Protein AF-0000000075844978 (afdb_homodimer)

Radius of gyration: 33.76 Å; Cα contacts (8 Å, |Δi|>4): 916; chains: 2; bounding box: 112×85×62 Å

Solvent-accessible surface area (backbone atoms only — not comparable to full-atom values): 34669 Å² total; per-residue (Å²): 133,82,74,72,68,71,67,81,43,76,61,57,52,49,48,49,51,48,47,49,50,45,47,52,48,46,52,48,48,50,47,49,51,50,35,54,74,64,69,56,74,80,46,71,55,46,51,49,50,43,49,47,48,49,48,48,48,46,48,45,50,45,49,39,59,66,32,62,64,47,45,49,50,49,52,56,40,58,68,70,50,66,67,53,59,58,42,45,50,44,40,46,55,50,36,40,53,48,48,30,26,73,73,43,51,64,82,52,81,61,60,78,70,67,79,63,59,39,49,54,67,28,46,46,44,40,48,63,64,46,60,81,42,57,51,77,57,30,68,47,44,75,64,59,64,69,59,54,51,53,14,49,50,35,21,56,45,35,67,48,79,72,69,45,64,37,49,34,36,25,35,22,42,33,66,69,36,42,46,50,52,52,49,50,45,53,53,28,41,66,73,70,44,54,79,87,54,36,61,62,53,52,52,54,51,58,68,42,45,69,24,58,67,15,40,21,32,41,32,39,36,28,40,47,62,56,57,21,95,86,64,48,70,65,60,65,69,58,47,47,29,24,37,26,23,13,50,43,35,22,49,46,42,33,38,42,70,64,43,34,31,27,83,38,56,75,40,51,95,44,45,50,63,31,66,70,44,19,52,72,55,71,36,72,49,65,49,96,87,40,58,25,38,68,69,24,37,37,38,33,22,30,42,90,54,63,86,70,67,72,86,85,68,78,67,51,71,82,35,47,44,79,43,61,77,130,132,82,75,72,66,72,68,81,44,72,61,57,53,50,49,50,50,48,48,49,50,46,47,50,48,46,50,48,48,51,46,50,48,42,36,55,74,64,69,55,72,78,43,72,65,44,50,47,49,42,48,47,48,48,48,48,48,46,49,45,50,46,49,41,60,67,33,64,65,48,45,50,48,47,52,55,40,56,69,70,48,66,67,54,59,59,42,46,49,46,39,46,55,50,35,39,53,46,42,30,23,71,73,42,50,60,81,54,77,61,61,76,71,68,79,64,58,38,49,55,66,31,46,48,44,42,46,62,64,44,60,79,41,56,50,77,56,33,68,48,44,76,65,60,66,68,58,54,51,53,13,49,51,37,21,58,45,34,66,49,78,73,68,43,66,35,49,34,36,24,35,22,43,34,66,69,36,43,46,50,52,51,50,52,44,52,53,28,41,65,72,71,43,54,79,88,54,36,61,63,53,53,51,54,50,58,68,45,44,69,25,56,68,16,39,22,33,40,32,36,36,28,40,48,60,55,57,23,95,86,66,47,71,67,60,66,70,59,46,47,28,25,37,27,23,13,51,44,35,22,50,46,42,34,39,43,69,65,42,34,30,29,83,39,55,76,40,51,94,46,45,51,63,30,66,71,45,18,53,73,54,71,36,71,49,63,48,96,87,41,58,26,38,68,68,24,37,37,38,32,23,30,42,90,54,63,85,70,66,71,86,84,69,78,66,53,72,83,34,48,45,80,40,61,79,132

Foldseek 3Di:
DVPPPPDCALVVVLVVVLVVVVVVVVVVVVVVVVCVVVVPPCPVVNVVVVVVVVVVVVVVVVVCVPPPVNVVSCVVCPVPPDPVSVCVVVVCVVVVVVVCCVVVVPVPCPDPPPPDDDDPVVVVCLLQLQDADALQQFDQDADDPVLQVQLLVLLQPFDDDLPFSQKAKDKQAADVSLVVLLVLLLVLLVVFDDPVCSVVVVVVSVVCVVSSNSFGMKMWIKGHFDAHPVRDTDDPVRSVVRSVRSVSSSSSSSSVVQKHKHWDQPQFVHSCPPPVNCVVTVFQDDDPRRTMGTRGMMTIHHGPCSVVDRDDDDDCVVVDDDDDDD/DVPPPPPCALVVVLVVVVVVVVVVVVVVVVVVVVCVVVVPPCPVVVVVVVVVVVVVVVVVVVCCVPPPVNVVSCVVCPVPPPPPSVCVVVVCVVVVVVVCCVVVVPVPCPDPPPPDDDDPVVVVCLLQLQDADALQQFDQDADDPVLQVQLLVLLQPFDDDLPFSQKAKDKQAADVSLVVLLVLLLVLLVVFPDPVCSVVVVVVSVVCVVSSNSFGMKMWIKGHFDAHPVRDTDDPVRSVVRSVRSVSSSSSSSSVVQKHKHWDQPQFVHSCPDPVNCVVTVFQDDDPRRGMGTRGMMTIHHGPCSVVDRDDDDDCVVVDDDDDDD

pLDDT: mean 75.65, std 28.15, range [22.95, 98.94]

Structure (mmCIF, N/CA/C/O backbone):
data_AF-0000000075844978-model_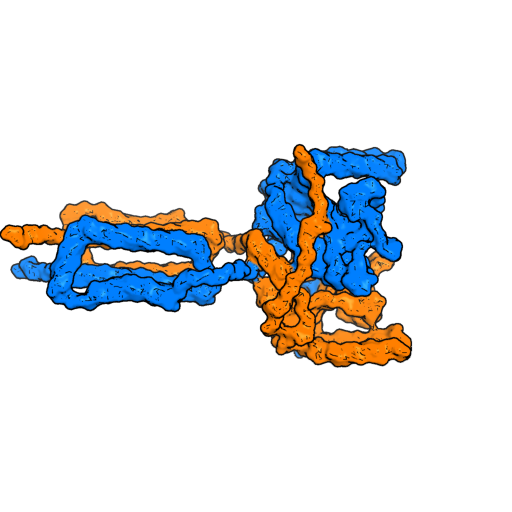v1
#
loop_
_entity.id
_entity.type
_entity.pdbx_description
1 polymer 'Nitroreductase domain-containing protein'
#
loop_
_atom_site.group_PDB
_atom_site.id
_atom_site.type_symbol
_atom_site.label_atom_id
_atom_site.label_alt_id
_atom_site.label_comp_id
_atom_site.label_asym_id
_atom_site.label_entity_id
_atom_site.label_seq_id
_atom_site.pdbx_PDB_ins_code
_atom_site.Cartn_x
_atom_site.Cartn_y
_atom_site.Cartn_z
_atom_site.occupancy
_atom_site.B_iso_or_equiv
_atom_site.auth_seq_id
_atom_site.auth_comp_id
_atom_site.auth_asym_id
_atom_site.auth_atom_id
_atom_site.pdbx_PDB_model_num
ATOM 1 N N . MET A 1 1 ? -76.562 40.156 16.469 1 22.95 1 MET A N 1
ATOM 2 C CA . MET A 1 1 ? -76.312 38.844 15.914 1 22.95 1 MET A CA 1
ATOM 3 C C . MET A 1 1 ? -74.812 38.562 15.883 1 22.95 1 MET A C 1
ATOM 5 O O . MET A 1 1 ? -74.375 37.5 15.461 1 22.95 1 MET A O 1
ATOM 9 N N . LEU A 1 2 ? -74 39.656 15.953 1 27.08 2 LEU A N 1
ATOM 10 C CA . LEU A 1 2 ? -72.562 39.781 15.969 1 27.08 2 LEU A CA 1
ATOM 11 C C . LEU A 1 2 ? -71.938 39.156 17.219 1 27.08 2 LEU A C 1
ATOM 13 O O . LEU A 1 2 ? -70.75 39.188 17.438 1 27.08 2 LEU A O 1
ATOM 17 N N . ARG A 1 3 ? -72.812 38.875 18.188 1 29.81 3 ARG A N 1
ATOM 18 C CA . ARG A 1 3 ? -72.438 38.531 19.562 1 29.81 3 ARG A CA 1
ATOM 19 C C . ARG A 1 3 ? -71.812 37.156 19.625 1 29.81 3 ARG A C 1
ATOM 21 O O . ARG A 1 3 ? -71.188 36.812 20.641 1 29.81 3 ARG A O 1
ATOM 28 N N . HIS A 1 4 ? -72.438 36.281 18.938 1 27.84 4 HIS A N 1
ATOM 29 C CA . HIS A 1 4 ? -72.062 34.875 19.203 1 27.84 4 HIS A CA 1
ATOM 30 C C . HIS A 1 4 ? -70.75 34.5 18.625 1 27.84 4 HIS A C 1
ATOM 32 O O . HIS A 1 4 ? -70.625 33.75 17.656 1 27.84 4 HIS A O 1
ATOM 38 N N . LEU A 1 5 ? -69.875 35.5 18.375 1 31.11 5 LEU A N 1
ATOM 39 C CA . LEU A 1 5 ? -68.5 35.125 17.938 1 31.11 5 LEU A CA 1
ATOM 40 C C . LEU A 1 5 ? -67.938 34.094 18.875 1 31.11 5 LEU A C 1
ATOM 42 O O . LEU A 1 5 ? -67.625 34.375 20.047 1 31.11 5 LEU A O 1
ATOM 46 N N . ALA A 1 6 ? -68.5 32.906 18.828 1 29.52 6 ALA A N 1
ATOM 47 C CA . ALA A 1 6 ? -68.125 31.734 19.656 1 29.52 6 ALA A CA 1
ATOM 48 C C . ALA A 1 6 ? -66.625 31.672 19.906 1 29.52 6 ALA A C 1
ATOM 50 O O . ALA A 1 6 ? -65.812 31.891 18.984 1 29.52 6 ALA A O 1
ATOM 51 N N . ALA A 1 7 ? -66.25 31.969 21.047 1 30.73 7 ALA A N 1
ATOM 52 C CA . ALA A 1 7 ? -65.062 31.906 21.906 1 30.73 7 ALA A CA 1
ATOM 53 C C . ALA A 1 7 ? -64.188 30.703 21.531 1 30.73 7 ALA A C 1
ATOM 55 O O . ALA A 1 7 ? -64.688 29.562 21.531 1 30.73 7 ALA A O 1
ATOM 56 N N . PHE A 1 8 ? -63.594 30.812 20.359 1 35.59 8 PHE A N 1
ATOM 57 C CA . PHE A 1 8 ? -62.5 29.844 20.188 1 35.59 8 PHE A CA 1
ATOM 58 C C . PHE A 1 8 ? -61.906 29.469 21.547 1 35.59 8 PHE A C 1
ATOM 60 O O . PHE A 1 8 ? -61.25 30.281 22.203 1 35.59 8 PHE A O 1
ATOM 67 N N . THR A 1 9 ? -62.688 28.672 22.281 1 38.94 9 THR A N 1
ATOM 68 C CA . THR A 1 9 ? -62.469 28.219 23.656 1 38.94 9 THR A CA 1
ATOM 69 C C . THR A 1 9 ? -61.094 27.641 23.859 1 38.94 9 THR A C 1
ATOM 71 O O . THR A 1 9 ? -60.375 27.359 22.875 1 38.94 9 THR A O 1
ATOM 74 N N . VAL A 1 10 ? -60.438 27.766 24.984 1 41.06 10 VAL A N 1
ATOM 75 C CA . VAL A 1 10 ? -59.25 27.156 25.531 1 41.06 10 VAL A CA 1
ATOM 76 C C . VAL A 1 10 ? -59.062 25.75 24.969 1 41.06 10 VAL A C 1
ATOM 78 O O . VAL A 1 10 ? -57.938 25.344 24.656 1 41.06 10 VAL A O 1
ATOM 81 N N . GLU A 1 11 ? -60.156 25.25 24.484 1 42.41 11 GLU A N 1
ATOM 82 C CA . GLU A 1 11 ? -60.156 23.875 24 1 42.41 11 GLU A CA 1
ATOM 83 C C . GLU A 1 11 ? -59.562 23.797 22.578 1 42.41 11 GLU A C 1
ATOM 85 O O . GLU A 1 11 ? -58.75 22.922 22.281 1 42.41 11 GLU A O 1
ATOM 90 N N . SER A 1 12 ? -59.875 24.766 21.875 1 43.41 12 SER A N 1
ATOM 91 C CA . SER A 1 12 ? -59.438 24.719 20.484 1 43.41 12 SER A CA 1
ATOM 92 C C . SER A 1 12 ? -57.938 25.047 20.375 1 43.41 12 SER A C 1
ATOM 94 O O . SER A 1 12 ? -57.25 24.484 19.531 1 43.41 12 SER A O 1
ATOM 96 N N . GLN A 1 13 ? -57.5 25.781 21.344 1 41.22 13 GLN A N 1
ATOM 97 C CA . GLN A 1 13 ? -56.062 26.156 21.391 1 41.22 13 GLN A CA 1
ATOM 98 C C . GLN A 1 13 ? -55.219 24.969 21.859 1 41.22 13 GLN A C 1
ATOM 100 O O . GLN A 1 13 ? -54.125 24.75 21.312 1 41.22 13 GLN A O 1
ATOM 105 N N . LEU A 1 14 ? -55.781 24.328 22.734 1 41.97 14 LEU A N 1
ATOM 106 C CA . LEU A 1 14 ? -55.094 23.156 23.234 1 41.97 14 LEU A CA 1
ATOM 107 C C . LEU A 1 14 ? -55.031 22.062 22.188 1 41.97 14 LEU A C 1
ATOM 109 O O . LEU A 1 14 ? -54 21.375 22.047 1 41.97 14 LEU A O 1
ATOM 113 N N . ILE A 1 15 ? -56 22.094 21.422 1 45.44 15 ILE A N 1
ATOM 114 C CA . ILE A 1 15 ? -56.031 21.094 20.359 1 45.44 15 ILE A CA 1
ATOM 115 C C . ILE A 1 15 ? -55 21.438 19.281 1 45.44 15 ILE A C 1
ATOM 117 O O . ILE A 1 15 ? -54.281 20.578 18.812 1 45.44 15 ILE A O 1
ATOM 121 N N . ALA A 1 16 ? -54.875 22.656 19.125 1 45.06 16 ALA A N 1
ATOM 122 C CA . ALA A 1 16 ? -53.938 23.109 18.078 1 45.06 16 ALA A CA 1
ATOM 123 C C . ALA A 1 16 ? -52.5 22.938 18.547 1 45.06 16 ALA A C 1
ATOM 125 O O . ALA A 1 16 ? -51.656 22.484 17.766 1 45.06 16 ALA A O 1
ATOM 126 N N . ALA A 1 17 ? -52.312 23.25 19.781 1 44.94 17 ALA A N 1
ATOM 127 C CA . ALA A 1 17 ? -50.969 23.062 20.359 1 44.94 17 ALA A CA 1
ATOM 128 C C . ALA A 1 17 ? -50.594 21.578 20.406 1 44.94 17 ALA A C 1
ATOM 130 O O . ALA A 1 17 ? -49.469 21.219 20.109 1 44.94 17 ALA A O 1
ATOM 131 N N . SER A 1 18 ? -51.625 20.875 20.688 1 43.41 18 SER A N 1
ATOM 132 C CA . SER A 1 18 ? -51.406 19.422 20.766 1 43.41 18 SER A CA 1
ATOM 133 C C . SER A 1 18 ? -51.125 18.844 19.375 1 43.41 18 SER A C 1
ATOM 135 O O . SER A 1 18 ? -50.281 17.969 19.234 1 43.41 18 SER A O 1
ATOM 137 N N . LEU A 1 19 ? -51.75 19.375 18.484 1 45.16 19 LEU A N 1
ATOM 138 C CA . LEU A 1 19 ? -51.562 18.891 17.125 1 45.16 19 LEU A CA 1
ATOM 139 C C . LEU A 1 19 ? -50.188 19.312 16.578 1 45.16 19 LEU A C 1
ATOM 141 O O . LEU A 1 19 ? -49.5 18.516 15.922 1 45.16 19 LEU A O 1
ATOM 145 N N . SER A 1 20 ? -49.844 20.469 17.062 1 43.88 20 SER A N 1
ATOM 146 C CA . SER A 1 20 ? -48.5 20.953 16.656 1 43.88 20 SER A CA 1
ATOM 147 C C . SER A 1 20 ? -47.406 20.141 17.297 1 43.88 20 SER A C 1
ATOM 149 O O . SER A 1 20 ? -46.406 19.797 16.641 1 43.88 20 SER A O 1
ATOM 151 N N . ALA A 1 21 ? -47.656 19.875 18.5 1 45.38 21 ALA A N 1
ATOM 152 C CA . ALA A 1 21 ? -46.688 19.031 19.219 1 45.38 21 ALA A CA 1
ATOM 153 C C . ALA A 1 21 ? -46.625 17.625 18.609 1 45.38 21 ALA A C 1
ATOM 155 O O . ALA A 1 21 ? -45.562 17.062 18.453 1 45.38 21 ALA A O 1
ATOM 156 N N . ALA A 1 22 ? -47.781 17.266 18.203 1 45.19 22 ALA A N 1
ATOM 157 C CA . ALA A 1 22 ? -47.875 15.938 17.609 1 45.19 22 ALA A CA 1
ATOM 158 C C . ALA A 1 22 ? -47.156 15.906 16.25 1 45.19 22 ALA A C 1
ATOM 160 O O . ALA A 1 22 ? -46.438 14.953 15.945 1 45.19 22 ALA A O 1
ATOM 161 N N . ILE A 1 23 ? -47.281 16.906 15.602 1 44.94 23 ILE A N 1
ATOM 162 C CA . ILE A 1 23 ? -46.656 17 14.289 1 44.94 23 ILE A CA 1
ATOM 163 C C . ILE A 1 23 ? -45.125 17.078 14.445 1 44.94 23 ILE A C 1
ATOM 165 O O . ILE A 1 23 ? -44.406 16.422 13.719 1 44.94 23 ILE A O 1
ATOM 169 N N . LEU A 1 24 ? -44.75 17.797 15.445 1 45.34 24 LEU A N 1
ATOM 170 C CA . LEU A 1 24 ? -43.312 17.906 15.742 1 45.34 24 LEU A CA 1
ATOM 171 C C . LEU A 1 24 ? -42.75 16.547 16.156 1 45.34 24 LEU A C 1
ATOM 173 O O . LEU A 1 24 ? -41.656 16.172 15.734 1 45.34 24 LEU A O 1
ATOM 177 N N . CYS A 1 25 ? -43.625 15.953 16.891 1 43.75 25 CYS A N 1
ATOM 178 C CA . CYS A 1 25 ? -43.219 14.633 17.344 1 43.75 25 CYS A CA 1
ATOM 179 C C . CYS A 1 25 ? -43.156 13.641 16.188 1 43.75 25 CYS A C 1
ATOM 181 O O . CYS A 1 25 ? -42.219 12.836 16.094 1 43.75 25 CYS A O 1
ATOM 183 N N . LEU A 1 26 ? -44.125 13.766 15.344 1 46.31 26 LEU A N 1
ATOM 184 C CA . LEU A 1 26 ? -44.156 12.852 14.211 1 46.31 26 LEU A CA 1
ATOM 185 C C . LEU A 1 26 ? -43.031 13.148 13.227 1 46.31 26 LEU A C 1
ATOM 187 O O . LEU A 1 26 ? -42.438 12.227 12.672 1 46.31 26 LEU A O 1
ATOM 191 N N . GLY A 1 27 ? -42.812 14.383 12.977 1 45.06 27 GLY A N 1
ATOM 192 C CA . GLY A 1 27 ? -41.688 14.758 12.148 1 45.06 27 GLY A CA 1
ATOM 193 C C . GLY A 1 27 ? -40.344 14.281 12.703 1 45.06 27 GLY A C 1
ATOM 194 O O . GLY A 1 27 ? -39.5 13.766 11.961 1 45.06 27 GLY A O 1
ATOM 195 N N . TRP A 1 28 ? -40.25 14.477 13.938 1 46.88 28 TRP A N 1
ATOM 196 C CA . TRP A 1 28 ? -39.062 13.992 14.633 1 46.88 28 TRP A CA 1
ATOM 197 C C . TRP A 1 28 ? -38.938 12.469 14.539 1 46.88 28 TRP A C 1
ATOM 199 O O . TRP A 1 28 ? -37.875 11.93 14.281 1 46.88 28 TRP A O 1
ATOM 209 N N . TRP A 1 29 ? -40.094 11.844 14.742 1 46.78 29 TRP A N 1
ATOM 210 C CA . TRP A 1 29 ? -40.188 10.391 14.602 1 46.78 29 TRP A CA 1
ATOM 211 C C . TRP A 1 29 ? -39.781 9.961 13.195 1 46.78 29 TRP A C 1
ATOM 213 O O . TRP A 1 29 ? -39 9.016 13.031 1 46.78 29 TRP A O 1
ATOM 223 N N . ALA A 1 30 ? -40.281 10.625 12.305 1 42.94 30 ALA A N 1
ATOM 224 C CA . ALA A 1 30 ? -39.969 10.289 10.922 1 42.94 30 ALA A CA 1
ATOM 225 C C . ALA A 1 30 ? -38.469 10.539 10.625 1 42.94 30 ALA A C 1
ATOM 227 O O . ALA A 1 30 ? -37.844 9.742 9.93 1 42.94 30 ALA A O 1
ATOM 228 N N . TYR A 1 31 ? -38 11.594 11.195 1 41.66 31 TYR A N 1
ATOM 229 C CA . TYR A 1 31 ? -36.594 11.93 11.055 1 41.66 31 TYR A CA 1
ATOM 230 C C . TYR A 1 31 ? -35.719 10.852 11.688 1 41.66 31 TYR A C 1
ATOM 232 O O . TYR A 1 31 ? -34.75 10.398 11.078 1 41.66 31 TYR A O 1
ATOM 240 N N . CYS A 1 32 ? -36.062 10.562 12.828 1 42.59 32 CYS A N 1
ATOM 241 C CA . CYS A 1 32 ? -35.312 9.523 13.523 1 42.59 32 CYS A CA 1
ATOM 242 C C . CYS A 1 32 ? -35.375 8.203 12.781 1 42.59 32 CYS A C 1
ATOM 244 O O . CYS A 1 32 ? -34.375 7.492 12.672 1 42.59 32 CYS A O 1
ATOM 246 N N . ARG A 1 33 ? -36.531 7.902 12.375 1 41.97 33 ARG A N 1
ATOM 247 C CA . ARG A 1 33 ? -36.719 6.668 11.617 1 41.97 33 ARG A CA 1
ATOM 248 C C . ARG A 1 33 ? -35.875 6.699 10.344 1 41.97 33 ARG A C 1
ATOM 250 O O . ARG A 1 33 ? -35.219 5.715 10 1 41.97 33 ARG A O 1
ATOM 257 N N . CYS A 1 34 ? -35.906 7.738 9.703 1 36.5 34 CYS A N 1
ATOM 258 C CA . CYS A 1 34 ? -35.125 7.863 8.477 1 36.5 34 CYS A CA 1
ATOM 259 C C . CYS A 1 34 ? -33.625 7.805 8.781 1 36.5 34 CYS A C 1
ATOM 261 O O . CYS A 1 34 ? -32.875 7.191 8.031 1 36.5 34 CYS A O 1
ATOM 263 N N . SER A 1 35 ? -33.281 8.484 9.844 1 37.31 35 SER A N 1
ATOM 264 C CA . SER A 1 35 ? -31.859 8.469 10.242 1 37.31 35 SER A CA 1
ATOM 265 C C . SER A 1 35 ? -31.422 7.062 10.625 1 37.31 35 SER A C 1
ATOM 267 O O . SER A 1 35 ? -30.297 6.656 10.32 1 37.31 35 SER A O 1
ATOM 269 N N . ARG A 1 36 ? -32.25 6.352 11.305 1 41.66 36 ARG A N 1
ATOM 270 C CA . ARG A 1 36 ? -31.953 4.961 11.648 1 41.66 36 ARG A CA 1
ATOM 271 C C . ARG A 1 36 ? -31.828 4.098 10.406 1 41.66 36 ARG A C 1
ATOM 273 O O . ARG A 1 36 ? -30.969 3.221 10.336 1 41.66 36 ARG A O 1
ATOM 280 N N . GLU A 1 37 ? -32.781 4.215 9.664 1 41.25 37 GLU A N 1
ATOM 281 C CA . GLU A 1 37 ? -32.781 3.387 8.469 1 41.25 37 GLU A CA 1
ATOM 282 C C . GLU A 1 37 ? -31.547 3.682 7.605 1 41.25 37 GLU A C 1
ATOM 284 O O . GLU A 1 37 ? -31.031 2.793 6.922 1 41.25 37 GLU A O 1
ATOM 289 N N . ASN A 1 38 ? -31.188 4.953 7.691 1 39 38 ASN A N 1
ATOM 290 C CA . ASN A 1 38 ? -30.031 5.277 6.863 1 39 38 ASN A CA 1
ATOM 291 C C . ASN A 1 38 ? -28.734 5.105 7.633 1 39 38 ASN A C 1
ATOM 293 O O . ASN A 1 38 ? -27.688 5.57 7.188 1 39 38 ASN A O 1
ATOM 297 N N . GLY A 1 39 ? -28.609 4.375 8.742 1 40 39 GLY A N 1
ATOM 298 C CA . GLY A 1 39 ? -27.438 3.977 9.516 1 40 39 GLY A CA 1
ATOM 299 C C . GLY A 1 39 ? -26.703 5.152 10.125 1 40 39 GLY A C 1
ATOM 300 O O . GLY A 1 39 ? -25.531 5.027 10.516 1 40 39 GLY A O 1
ATOM 301 N N . LYS A 1 40 ? -27.062 6.414 9.922 1 39.97 40 LYS A N 1
ATOM 302 C CA . LYS A 1 40 ? -26.297 7.566 10.391 1 39.97 40 LYS A CA 1
ATOM 303 C C . LYS A 1 40 ? -26.469 7.754 11.898 1 39.97 40 LYS A C 1
ATOM 305 O O . LYS A 1 40 ? -27.594 7.848 12.398 1 39.97 40 LYS A O 1
ATOM 310 N N . HIS A 1 41 ? -25.469 7.297 12.805 1 37.19 41 HIS A N 1
ATOM 311 C CA . HIS A 1 41 ? -25.359 7.422 14.25 1 37.19 41 HIS A CA 1
ATOM 312 C C . HIS A 1 41 ? -25.578 8.867 14.703 1 37.19 41 HIS A C 1
ATOM 314 O O . HIS A 1 41 ? -25.281 9.805 13.961 1 37.19 41 HIS A O 1
ATOM 320 N N . ALA A 1 42 ? -26.438 9.148 15.547 1 40.56 42 ALA A N 1
ATOM 321 C CA . ALA A 1 42 ? -26.781 10.383 16.25 1 40.56 42 ALA A CA 1
ATOM 322 C C . ALA A 1 42 ? -25.531 11.148 16.672 1 40.56 42 ALA A C 1
ATOM 324 O O . ALA A 1 42 ? -24.812 10.711 17.562 1 40.56 42 ALA A O 1
ATOM 325 N N . SER A 1 43 ? -24.609 11.594 15.758 1 39.09 43 SER A N 1
ATOM 326 C CA . SER A 1 43 ? -23.469 12.438 16.062 1 39.09 43 SER A CA 1
ATOM 327 C C . SER A 1 43 ? -23.828 13.539 17.062 1 39.09 43 SER A C 1
ATOM 329 O O . SER A 1 43 ? -25.016 13.734 17.359 1 39.09 43 SER A O 1
ATOM 331 N N . ALA A 1 44 ? -22.688 14.164 17.672 1 41.75 44 ALA A N 1
ATOM 332 C CA . ALA A 1 44 ? -22.719 15.312 18.578 1 41.75 44 ALA A CA 1
ATOM 333 C C . ALA A 1 44 ? -23.766 16.328 18.141 1 41.75 44 ALA A C 1
ATOM 335 O O . ALA A 1 44 ? -24.406 16.969 18.969 1 41.75 44 ALA A O 1
ATOM 336 N N . SER A 1 45 ? -23.938 16.344 16.922 1 39.25 45 SER A N 1
ATOM 337 C CA . SER A 1 45 ? -24.922 17.281 16.375 1 39.25 45 SER A CA 1
ATOM 338 C C . SER A 1 45 ? -26.344 16.875 16.75 1 39.25 45 SER A C 1
ATOM 340 O O . SER A 1 45 ? -27.188 17.734 17.016 1 39.25 45 SER A O 1
ATOM 342 N N . VAL A 1 46 ? -26.453 15.586 16.844 1 41.09 46 VAL A N 1
ATOM 343 C CA . VAL A 1 46 ? -27.766 15.094 17.281 1 41.09 46 VAL A CA 1
ATOM 344 C C . VAL A 1 46 ? -27.953 15.383 18.766 1 41.09 46 VAL A C 1
ATOM 346 O O . VAL A 1 46 ? -29.031 15.797 19.203 1 41.09 46 VAL A O 1
ATOM 349 N N . GLN A 1 47 ? -26.781 15.25 19.484 1 39.66 47 GLN A N 1
ATOM 350 C CA . GLN A 1 47 ? -26.828 15.578 20.891 1 39.66 47 GLN A CA 1
ATOM 351 C C . GLN A 1 47 ? -27.125 17.062 21.109 1 39.66 47 GLN A C 1
ATOM 353 O O . GLN A 1 47 ? -27.938 17.422 21.969 1 39.66 47 GLN A O 1
ATOM 358 N N . ARG A 1 48 ? -26.562 17.859 20.344 1 41.78 48 ARG A N 1
ATOM 359 C CA . ARG A 1 48 ? -26.75 19.297 20.484 1 41.78 48 ARG A CA 1
ATOM 360 C C . ARG A 1 48 ? -28.156 19.703 20.062 1 41.78 48 ARG A C 1
ATOM 362 O O . ARG A 1 48 ? -28.781 20.578 20.688 1 41.78 48 ARG A O 1
ATOM 369 N N . SER A 1 49 ? -28.516 19 19.062 1 39.97 49 SER A N 1
ATOM 370 C CA . SER A 1 49 ? -29.891 19.266 18.625 1 39.97 49 SER A CA 1
ATOM 371 C C . SER A 1 49 ? -30.891 18.781 19.656 1 39.97 49 SER A C 1
ATOM 373 O O . SER A 1 49 ? -31.938 19.422 19.859 1 39.97 49 SER A O 1
ATOM 375 N N . HIS A 1 50 ? -30.359 17.797 20.359 1 41.41 50 HIS A N 1
ATOM 376 C CA . HIS A 1 50 ? -31.109 17.281 21.5 1 41.41 50 HIS A CA 1
ATOM 377 C C . HIS A 1 50 ? -31.156 18.312 22.625 1 41.41 50 HIS A C 1
ATOM 379 O O . HIS A 1 50 ? -32.219 18.547 23.203 1 41.41 50 HIS A O 1
ATOM 385 N N . GLU A 1 51 ? -30.031 18.719 22.828 1 43.53 51 GLU A N 1
ATOM 386 C CA . GLU A 1 51 ? -29.922 19.703 23.906 1 43.53 51 GLU A CA 1
ATOM 387 C C . GLU A 1 51 ? -30.719 20.969 23.594 1 43.53 51 GLU A C 1
ATOM 389 O O . GLU A 1 51 ? -31.406 21.5 24.453 1 43.53 51 GLU A O 1
ATOM 394 N N . ALA A 1 52 ? -30.688 21.203 22.359 1 41.97 52 ALA A N 1
ATOM 395 C CA . ALA A 1 52 ? -31.406 22.406 21.938 1 41.97 52 ALA A CA 1
ATOM 396 C C . ALA A 1 52 ? -32.906 22.188 21.984 1 41.97 52 ALA A C 1
ATOM 398 O O . ALA A 1 52 ? -33.656 23.078 22.375 1 41.97 52 ALA A O 1
ATOM 399 N N . ALA A 1 53 ? -33.219 20.953 21.672 1 42.47 53 ALA A N 1
ATOM 400 C CA . ALA A 1 53 ? -34.656 20.609 21.703 1 42.47 53 ALA A CA 1
ATOM 401 C C . ALA A 1 53 ? -35.156 20.562 23.141 1 42.47 53 ALA A C 1
ATOM 403 O O . ALA A 1 53 ? -36.25 21.062 23.438 1 42.47 53 ALA A O 1
ATOM 404 N N . VAL A 1 54 ? -34.25 20.016 24 1 43.25 54 VAL A N 1
ATOM 405 C CA . VAL A 1 54 ? -34.594 19.938 25.422 1 43.25 54 VAL A CA 1
ATOM 406 C C . VAL A 1 54 ? -34.688 21.344 26.016 1 43.25 54 VAL A C 1
ATOM 408 O O . VAL A 1 54 ? -35.625 21.656 26.766 1 43.25 54 VAL A O 1
ATOM 411 N N . VAL A 1 55 ? -33.75 22.156 25.625 1 43.06 55 VAL A N 1
ATOM 412 C CA . VAL A 1 55 ? -33.719 23.531 26.141 1 43.06 55 VAL A CA 1
ATOM 413 C C . VAL A 1 55 ? -34.938 24.297 25.609 1 43.06 55 VAL A C 1
ATOM 415 O O . VAL A 1 55 ? -35.562 25.016 26.375 1 43.06 55 VAL A O 1
ATOM 418 N N . SER A 1 56 ? -35.219 23.969 24.375 1 41.16 56 SER A N 1
ATOM 419 C CA . SER A 1 56 ? -36.344 24.656 23.766 1 41.16 56 SER A CA 1
ATOM 420 C C . SER A 1 56 ? -37.656 24.203 24.391 1 41.16 56 SER A C 1
ATOM 422 O O . SER A 1 56 ? -38.562 25.031 24.656 1 41.16 56 SER A O 1
ATOM 424 N N . LEU A 1 57 ? -37.656 22.953 24.594 1 44.78 57 LEU A N 1
ATOM 425 C CA . LEU A 1 57 ? -38.844 22.406 25.25 1 44.78 57 LEU A CA 1
ATOM 426 C C . LEU A 1 57 ? -38.969 22.906 26.688 1 44.78 57 LEU A C 1
ATOM 428 O O . LEU A 1 57 ? -40.031 23.266 27.141 1 44.78 57 LEU A O 1
ATOM 432 N N . THR A 1 58 ? -37.812 22.953 27.375 1 42 58 THR A N 1
ATOM 433 C CA . THR A 1 58 ? -37.781 23.469 28.734 1 42 58 THR A CA 1
ATOM 434 C C . THR A 1 58 ? -38.156 24.938 28.781 1 42 58 THR A C 1
ATOM 436 O O . THR A 1 58 ? -38.938 25.359 29.641 1 42 58 THR A O 1
ATOM 439 N N . LEU A 1 59 ? -37.656 25.672 27.859 1 42.28 59 LEU A N 1
ATOM 440 C CA . LEU A 1 59 ? -37.938 27.094 27.797 1 42.28 59 LEU A CA 1
ATOM 441 C C . LEU A 1 59 ? -39.406 27.328 27.469 1 42.28 59 LEU A C 1
ATOM 443 O O . LEU A 1 59 ? -40.062 28.234 28.031 1 42.28 59 LEU A O 1
ATOM 447 N N . PHE A 1 60 ? -39.844 26.438 26.641 1 46.44 60 PHE A N 1
ATOM 448 C CA . PHE A 1 60 ? -41.281 26.469 26.328 1 46.44 60 PHE A CA 1
ATOM 449 C C . PHE A 1 60 ? -42.094 26.172 27.562 1 46.44 60 PHE A C 1
ATOM 451 O O . PHE A 1 60 ? -43.062 26.875 27.875 1 46.44 60 PHE A O 1
ATOM 458 N N . LEU A 1 61 ? -41.656 25.094 28.141 1 43.62 61 LEU A N 1
ATOM 459 C CA . LEU A 1 61 ? -42.375 24.688 29.359 1 43.62 61 LEU A CA 1
ATOM 460 C C . LEU A 1 61 ? -42.25 25.766 30.438 1 43.62 61 LEU A C 1
ATOM 462 O O . LEU A 1 61 ? -43.25 26.047 31.125 1 43.62 61 LEU A O 1
ATOM 466 N N . VAL A 1 62 ? -41.062 26.359 30.547 1 43.84 62 VAL A N 1
ATOM 467 C CA . VAL A 1 62 ? -40.844 27.438 31.516 1 43.84 62 VAL A CA 1
ATOM 468 C C . VAL A 1 62 ? -41.656 28.656 31.109 1 43.84 62 VAL A C 1
ATOM 470 O O . VAL A 1 62 ? -42.281 29.297 31.953 1 43.84 62 VAL A O 1
ATOM 473 N N . SER A 1 63 ? -41.656 28.953 29.812 1 40.97 63 SER A N 1
ATOM 474 C CA . SER A 1 63 ? -42.438 30.078 29.328 1 40.97 63 SER A CA 1
ATOM 475 C C . SER A 1 63 ? -43.938 29.844 29.547 1 40.97 63 SER A C 1
ATOM 477 O O . SER A 1 63 ? -44.688 30.766 29.891 1 40.97 63 SER A O 1
ATOM 479 N N . CYS A 1 64 ? -44.188 28.594 29.266 1 41.88 64 CYS A N 1
ATOM 480 C CA . CYS A 1 64 ? -45.562 28.203 29.547 1 41.88 64 CYS A CA 1
ATOM 481 C C . CYS A 1 64 ? -45.875 28.328 31.047 1 41.88 64 CYS A C 1
ATOM 483 O O . CYS A 1 64 ? -46.969 28.719 31.438 1 41.88 64 CYS A O 1
ATOM 485 N N . ALA A 1 65 ? -44.875 27.875 31.828 1 40.34 65 ALA A N 1
ATOM 486 C CA . ALA A 1 65 ? -45.031 27.906 33.281 1 40.34 65 ALA A CA 1
ATOM 487 C C . ALA A 1 65 ? -45.094 29.344 33.781 1 40.34 65 ALA A C 1
ATOM 489 O O . ALA A 1 65 ? -45.781 29.641 34.781 1 40.34 65 ALA A O 1
ATOM 490 N N . TYR A 1 66 ? -44.188 30.172 33.281 1 38.91 66 TYR A N 1
ATOM 491 C CA . TYR A 1 66 ? -44.125 31.516 33.844 1 38.91 66 TYR A CA 1
ATOM 492 C C . TYR A 1 66 ? -45.25 32.406 33.281 1 38.91 66 TYR A C 1
ATOM 494 O O . TYR A 1 66 ? -45.531 33.469 33.812 1 38.91 66 TYR A O 1
ATOM 502 N N . SER A 1 67 ? -45.75 32.031 32.125 1 33.5 67 SER A N 1
ATOM 503 C CA . SER A 1 67 ? -46.844 32.875 31.703 1 33.5 67 SER A CA 1
ATOM 504 C C . SER A 1 67 ? -48.125 32.562 32.469 1 33.5 67 SER A C 1
ATOM 506 O O . SER A 1 67 ? -48.531 31.391 32.562 1 33.5 67 SER A O 1
ATOM 508 N N . THR A 1 68 ? -48.469 33.344 33.438 1 43.31 68 THR A N 1
ATOM 509 C CA . THR A 1 68 ? -49.656 33.281 34.25 1 43.31 68 THR A CA 1
ATOM 510 C C . THR A 1 68 ? -50.875 32.844 33.438 1 43.31 68 THR A C 1
ATOM 512 O O . THR A 1 68 ? -51.75 32.125 33.906 1 43.31 68 THR A O 1
ATOM 515 N N . THR A 1 69 ? -50.875 33.25 32.156 1 39.06 69 THR A N 1
ATOM 516 C CA . THR A 1 69 ? -51.969 32.938 31.25 1 39.06 69 THR A CA 1
ATOM 517 C C . THR A 1 69 ? -52 31.469 30.891 1 39.06 69 THR A C 1
ATOM 519 O O . THR A 1 69 ? -53.062 30.844 30.875 1 39.06 69 THR A O 1
ATOM 522 N N . VAL A 1 70 ? -50.875 30.875 30.703 1 40.84 70 VAL A N 1
ATOM 523 C CA . VAL A 1 70 ? -50.812 29.453 30.375 1 40.84 70 VAL A CA 1
ATOM 524 C C . VAL A 1 70 ? -51.156 28.625 31.625 1 40.84 70 VAL A C 1
ATOM 526 O O . VAL A 1 70 ? -51.875 27.641 31.547 1 40.84 70 VAL A O 1
ATOM 529 N N . ARG A 1 71 ? -50.719 29.078 32.781 1 43.12 71 ARG A N 1
ATOM 530 C CA . ARG A 1 71 ? -51 28.391 34.031 1 43.12 71 ARG A CA 1
ATOM 531 C C . ARG A 1 71 ? -52.5 28.422 34.312 1 43.12 71 ARG A C 1
ATOM 533 O O . ARG A 1 71 ? -53.094 27.422 34.719 1 43.12 71 ARG A O 1
ATOM 540 N N . ASN A 1 72 ? -53.031 29.578 34.219 1 44.91 72 ASN A N 1
ATOM 541 C CA . ASN A 1 72 ? -54.469 29.703 34.5 1 44.91 72 ASN A CA 1
ATOM 542 C C . ASN A 1 72 ? -55.312 28.969 33.469 1 44.91 72 ASN A C 1
ATOM 544 O O . ASN A 1 72 ? -56.344 28.375 33.812 1 44.91 72 ASN A O 1
ATOM 548 N N . ALA A 1 73 ? -54.844 28.984 32.156 1 39.31 73 ALA A N 1
ATOM 549 C CA . ALA A 1 73 ? -55.531 28.234 31.109 1 39.31 73 ALA A CA 1
ATOM 550 C C . ALA A 1 73 ? -55.438 26.734 31.359 1 39.31 73 ALA A C 1
ATOM 552 O O . ALA A 1 73 ? -56.406 26 31.188 1 39.31 73 ALA A O 1
ATOM 553 N N . ILE A 1 74 ? -54.344 26.312 31.891 1 40.94 74 ILE A N 1
ATOM 554 C CA . ILE A 1 74 ? -54.188 24.906 32.25 1 40.94 74 ILE A CA 1
ATOM 555 C C . ILE A 1 74 ? -55.094 24.594 33.469 1 40.94 74 ILE A C 1
ATOM 557 O O . ILE A 1 74 ? -55.781 23.562 33.469 1 40.94 74 ILE A O 1
ATOM 561 N N . ALA A 1 75 ? -55.156 25.453 34.375 1 42.69 75 ALA A N 1
ATOM 562 C CA . ALA A 1 75 ? -56 25.234 35.562 1 42.69 75 ALA A CA 1
ATOM 563 C C . ALA A 1 75 ? -57.469 25.234 35.188 1 42.69 75 ALA A C 1
ATOM 565 O O . ALA A 1 75 ? -58.25 24.406 35.656 1 42.69 75 ALA A O 1
ATOM 566 N N . ALA A 1 76 ? -58 26.188 34.469 1 39.72 76 ALA A N 1
ATOM 567 C CA . ALA A 1 76 ? -59.406 26.234 34.062 1 39.72 76 ALA A CA 1
ATOM 568 C C . ALA A 1 76 ? -59.75 25.078 33.125 1 39.72 76 ALA A C 1
ATOM 570 O O . ALA A 1 76 ? -60.844 24.516 33.219 1 39.72 76 ALA A O 1
ATOM 571 N N . TRP A 1 77 ? -58.812 24.828 32.156 1 36.75 77 TRP A N 1
ATOM 572 C CA . TRP A 1 77 ? -59 23.656 31.281 1 36.75 77 TRP A CA 1
ATOM 573 C C . TRP A 1 77 ? -58.938 22.359 32.094 1 36.75 77 TRP A C 1
ATOM 575 O O . TRP A 1 77 ? -59.688 21.422 31.797 1 36.75 77 TRP A O 1
ATOM 585 N N . ALA A 1 78 ? -58.094 22.312 33.031 1 37.38 78 ALA A N 1
ATOM 586 C CA . ALA A 1 78 ? -58.125 21.141 33.906 1 37.38 78 ALA A CA 1
ATOM 587 C C . ALA A 1 78 ? -59.5 20.938 34.562 1 37.38 78 ALA A C 1
ATOM 589 O O . ALA A 1 78 ? -59.906 19.797 34.781 1 37.38 78 ALA A O 1
ATOM 590 N N . GLY A 1 79 ? -60.219 21.906 34.938 1 34.59 79 GLY A N 1
ATOM 591 C CA . GLY A 1 79 ? -61.562 21.672 35.469 1 34.59 79 GLY A CA 1
ATOM 592 C C . GLY A 1 79 ? -62.531 21.109 34.438 1 34.59 79 GLY A C 1
ATOM 593 O O . GLY A 1 79 ? -63.406 20.312 34.781 1 34.59 79 GLY A O 1
ATOM 594 N N . GLN A 1 80 ? -62.875 21.828 33.406 1 32.5 80 GLN A N 1
ATOM 595 C CA . GLN A 1 80 ? -63.875 21.281 32.531 1 32.5 80 GLN A CA 1
ATOM 596 C C . GLN A 1 80 ? -63.281 20.141 31.688 1 32.5 80 GLN A C 1
ATOM 598 O O . GLN A 1 80 ? -64 19.188 31.344 1 32.5 80 GLN A O 1
ATOM 603 N N . LEU A 1 81 ? -62.375 20.438 30.75 1 34.41 81 LEU A N 1
ATOM 604 C CA . LEU A 1 81 ? -61.938 19.391 29.844 1 34.41 81 LEU A CA 1
ATOM 605 C C . LEU A 1 81 ? -61.125 18.328 30.578 1 34.41 81 LEU A C 1
ATOM 607 O O . LEU A 1 81 ? -60.344 18.656 31.469 1 34.41 81 LEU A O 1
ATOM 611 N N . ALA A 1 82 ? -61.688 17.078 30.609 1 29.88 82 ALA A N 1
ATOM 612 C CA . ALA A 1 82 ? -61.156 15.797 31.078 1 29.88 82 ALA A CA 1
ATOM 613 C C . ALA A 1 82 ? -59.656 15.688 30.859 1 29.88 82 ALA A C 1
ATOM 615 O O . ALA A 1 82 ? -59.094 16.375 30.016 1 29.88 82 ALA A O 1
ATOM 616 N N . VAL A 1 83 ? -58.969 14.875 31.703 1 32.09 83 VAL A N 1
ATOM 617 C CA . VAL A 1 83 ? -57.625 14.414 31.984 1 32.09 83 VAL A CA 1
ATOM 618 C C . VAL A 1 83 ? -56.906 14.086 30.688 1 32.09 83 VAL A C 1
ATOM 620 O O . VAL A 1 83 ? -55.719 13.766 30.688 1 32.09 83 VAL A O 1
ATOM 623 N N . VAL A 1 84 ? -57.75 14.125 29.625 1 32.5 84 VAL A N 1
ATOM 624 C CA . VAL A 1 84 ? -57.188 13.422 28.469 1 32.5 84 VAL A CA 1
ATOM 625 C C . VAL A 1 84 ? -56.062 14.25 27.844 1 32.5 84 VAL A C 1
ATOM 627 O O . VAL A 1 84 ? -55 13.727 27.547 1 32.5 84 VAL A O 1
ATOM 630 N N . PRO A 1 85 ? -56.406 15.555 27.766 1 35.75 85 PRO A N 1
ATOM 631 C CA . PRO A 1 85 ? -55.344 16.203 27 1 35.75 85 PRO A CA 1
ATOM 632 C C . PRO A 1 85 ? -54.031 16.375 27.797 1 35.75 85 PRO A C 1
ATOM 634 O O . PRO A 1 85 ? -52.938 16.25 27.234 1 35.75 85 PRO A O 1
ATOM 637 N N . ALA A 1 86 ? -54.219 16.641 29.078 1 33.94 86 ALA A N 1
ATOM 638 C CA . ALA A 1 86 ? -53.031 16.688 29.922 1 33.94 86 ALA A CA 1
ATOM 639 C C . ALA A 1 86 ? -52.375 15.312 29.984 1 33.94 86 ALA A C 1
ATOM 641 O O . ALA A 1 86 ? -51.125 15.211 29.984 1 33.94 86 ALA A O 1
ATOM 642 N N . VAL A 1 87 ? -53.281 14.289 30.047 1 34.22 87 VAL A N 1
ATOM 643 C CA . VAL A 1 87 ? -52.75 12.93 30.047 1 34.22 87 VAL A CA 1
ATOM 644 C C . VAL A 1 87 ? -52.062 12.641 28.719 1 34.22 87 VAL A C 1
ATOM 646 O O . VAL A 1 87 ? -51 11.992 28.688 1 34.22 87 VAL A O 1
ATOM 649 N N . LEU A 1 88 ? -52.688 13.219 27.734 1 33.5 88 LEU A N 1
ATOM 650 C CA . LEU A 1 88 ? -52.031 12.945 26.453 1 33.5 88 LEU A CA 1
ATOM 651 C C . LEU A 1 88 ? -50.75 13.727 26.297 1 33.5 88 LEU A C 1
ATOM 653 O O . LEU A 1 88 ? -49.75 13.195 25.812 1 33.5 88 LEU A O 1
ATOM 657 N N . VAL A 1 89 ? -50.812 14.977 26.812 1 36.12 89 VAL A N 1
ATOM 658 C CA . VAL A 1 89 ? -49.594 15.766 26.734 1 36.12 89 VAL A CA 1
ATOM 659 C C . VAL A 1 89 ? -48.594 15.242 27.766 1 36.12 89 VAL A C 1
ATOM 661 O O . VAL A 1 89 ? -47.406 15.07 27.438 1 36.12 89 VAL A O 1
ATOM 664 N N . LEU A 1 90 ? -49.094 14.984 28.984 1 35.66 90 LEU A N 1
ATOM 665 C CA . LEU A 1 90 ? -48.219 14.367 29.969 1 35.66 90 LEU A CA 1
ATOM 666 C C . LEU A 1 90 ? -47.844 12.938 29.578 1 35.66 90 LEU A C 1
ATOM 668 O O . LEU A 1 90 ? -46.719 12.484 29.812 1 35.66 90 LEU A O 1
ATOM 672 N N . GLY A 1 91 ? -48.875 12.258 29.062 1 35.06 91 GLY A N 1
ATOM 673 C CA . GLY A 1 91 ? -48.562 10.938 28.547 1 35.06 91 GLY A CA 1
ATOM 674 C C . GLY A 1 91 ? -47.625 10.969 27.359 1 35.06 91 GLY A C 1
ATOM 675 O O . GLY A 1 91 ? -46.688 10.164 27.281 1 35.06 91 GLY A O 1
ATOM 676 N N . ALA A 1 92 ? -47.875 11.938 26.516 1 35.53 92 ALA A N 1
ATOM 677 C CA . ALA A 1 92 ? -46.906 12.109 25.438 1 35.53 92 ALA A CA 1
ATOM 678 C C . ALA A 1 92 ? -45.562 12.602 25.969 1 35.53 92 ALA A C 1
ATOM 680 O O . ALA A 1 92 ? -44.5 12.148 25.516 1 35.53 92 ALA A O 1
ATOM 681 N N . ALA A 1 93 ? -45.594 13.445 26.969 1 35.78 93 ALA A N 1
ATOM 682 C CA . ALA A 1 93 ? -44.375 13.875 27.641 1 35.78 93 ALA A CA 1
ATOM 683 C C . ALA A 1 93 ? -43.75 12.734 28.438 1 35.78 93 ALA A C 1
ATOM 685 O O . ALA A 1 93 ? -42.531 12.625 28.516 1 35.78 93 ALA A O 1
ATOM 686 N N . ALA A 1 94 ? -44.656 11.992 29.156 1 34.41 94 ALA A N 1
ATOM 687 C CA . ALA A 1 94 ? -44.156 10.82 29.891 1 34.41 94 ALA A CA 1
ATOM 688 C C . ALA A 1 94 ? -43.75 9.711 28.922 1 34.41 94 ALA A C 1
ATOM 690 O O . ALA A 1 94 ? -42.812 8.961 29.188 1 34.41 94 ALA A O 1
ATOM 691 N N . LEU A 1 95 ? -44.594 9.508 28.016 1 31.98 95 LEU A N 1
ATOM 692 C CA . LEU A 1 95 ? -44.281 8.445 27.062 1 31.98 95 LEU A CA 1
ATOM 693 C C . LEU A 1 95 ? -43.125 8.875 26.156 1 31.98 95 LEU A C 1
ATOM 695 O O . LEU A 1 95 ? -42.469 8.0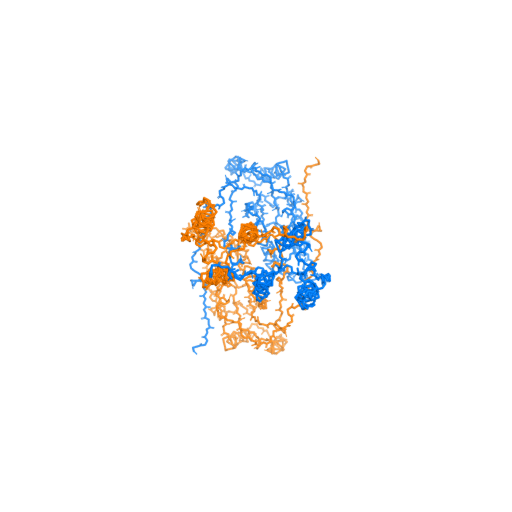23 25.547 1 31.98 95 LEU A O 1
ATOM 699 N N . LEU A 1 96 ? -43 10.141 26.203 1 32.25 96 LEU A N 1
ATOM 700 C CA . LEU A 1 96 ? -41.875 10.609 25.406 1 32.25 96 LEU A CA 1
ATOM 701 C C . LEU A 1 96 ? -40.562 10.102 25.984 1 32.25 96 LEU A C 1
ATOM 703 O O . LEU A 1 96 ? -39.688 9.656 25.25 1 32.25 96 LEU A O 1
ATOM 707 N N . PRO A 1 97 ? -40.469 10.266 27.344 1 31.5 97 PRO A N 1
ATOM 708 C CA . PRO A 1 97 ? -39.25 9.594 27.844 1 31.5 97 PRO A CA 1
ATOM 709 C C . PRO A 1 97 ? -39.344 8.07 27.734 1 31.5 97 PRO A C 1
ATOM 711 O O . PRO A 1 97 ? -38.344 7.41 27.5 1 31.5 97 PRO A O 1
ATOM 714 N N . LEU A 1 98 ? -40.469 7.477 28.062 1 32.25 98 LEU A N 1
ATOM 715 C CA . LEU A 1 98 ? -40.594 6.027 27.953 1 32.25 98 LEU A CA 1
ATOM 716 C C . LEU A 1 98 ? -40.438 5.57 26.516 1 32.25 98 LEU A C 1
ATOM 718 O O . LEU A 1 98 ? -39.844 4.531 26.234 1 32.25 98 LEU A O 1
ATOM 722 N N . SER A 1 99 ? -41.344 6.09 25.656 1 30.36 99 SER A N 1
ATOM 723 C CA . SER A 1 99 ? -41.125 5.73 24.266 1 30.36 99 SER A CA 1
ATOM 724 C C . SER A 1 99 ? -39.75 6.184 23.781 1 30.36 99 SER A C 1
ATOM 726 O O . SER A 1 99 ? -39.219 5.641 22.797 1 30.36 99 SER A O 1
ATOM 728 N N . PHE A 1 100 ? -39.312 7.23 24.422 1 30.03 100 PHE A N 1
ATOM 729 C CA . PHE A 1 100 ? -37.906 7.582 24.172 1 30.03 100 PHE A CA 1
ATOM 730 C C . PHE A 1 100 ? -36.969 6.469 24.625 1 30.03 100 PHE A C 1
ATOM 732 O O . PHE A 1 100 ? -35.969 6.18 23.984 1 30.03 100 PHE A O 1
ATOM 739 N N . GLU A 1 101 ? -37.156 6.07 25.875 1 30.75 101 GLU A N 1
ATOM 740 C CA . GLU A 1 101 ? -36.375 4.922 26.312 1 30.75 101 GLU A CA 1
ATOM 741 C C . GLU A 1 101 ? -36.656 3.697 25.453 1 30.75 101 GLU A C 1
ATOM 743 O O . GLU A 1 101 ? -35.75 2.891 25.203 1 30.75 101 GLU A O 1
ATOM 748 N N . SER A 1 102 ? -37.875 3.244 25.344 1 29.91 102 SER A N 1
ATOM 749 C CA . SER A 1 102 ? -38.125 2.127 24.438 1 29.91 102 SER A CA 1
ATOM 750 C C . SER A 1 102 ? -37.719 2.453 23.016 1 29.91 102 SER A C 1
ATOM 752 O O . SER A 1 102 ? -37.281 1.568 22.266 1 29.91 102 SER A O 1
ATOM 754 N N . ILE A 1 103 ? -38.062 3.57 22.391 1 31.3 103 ILE A N 1
ATOM 755 C CA . ILE A 1 103 ? -37.562 4.004 21.094 1 31.3 103 ILE A CA 1
ATOM 756 C C . ILE A 1 103 ? -36.094 4.438 21.219 1 31.3 103 ILE A C 1
ATOM 758 O O . ILE A 1 103 ? -35.281 4.223 20.297 1 31.3 103 ILE A O 1
ATOM 762 N N . PHE A 1 104 ? -35.781 5.375 22.219 1 28.45 104 PHE A N 1
ATOM 763 C CA . PHE A 1 104 ? -34.406 5.641 22.625 1 28.45 104 PHE A CA 1
ATOM 764 C C . PHE A 1 104 ? -34 4.77 23.812 1 28.45 104 PHE A C 1
ATOM 766 O O . PHE A 1 104 ? -34.312 5.098 24.969 1 28.45 104 PHE A O 1
ATOM 773 N N . PRO A 1 105 ? -33.906 3.531 23.812 1 28.95 105 PRO A N 1
ATOM 774 C CA . PRO A 1 105 ? -33.406 2.854 25.016 1 28.95 105 PRO A CA 1
ATOM 775 C C . PRO A 1 105 ? -32.469 3.734 25.828 1 28.95 105 PRO A C 1
ATOM 777 O O . PRO A 1 105 ? -31.906 4.695 25.312 1 28.95 105 PRO A O 1
ATOM 780 N N . SER A 1 106 ? -32.625 3.947 27.172 1 27.91 106 SER A N 1
ATOM 781 C CA . SER A 1 106 ? -31.547 4.48 28 1 27.91 106 SER A CA 1
ATOM 782 C C . SER A 1 106 ? -30.234 4.52 27.234 1 27.91 106 SER A C 1
ATOM 784 O O . SER A 1 106 ? -29.922 3.611 26.469 1 27.91 106 SER A O 1
ATOM 786 N N . ALA A 1 107 ? -29.703 5.742 27.141 1 29.05 107 ALA A N 1
ATOM 787 C CA . ALA A 1 107 ? -28.281 5.695 26.797 1 29.05 107 ALA A CA 1
ATOM 788 C C . ALA A 1 107 ? -27.625 4.434 27.359 1 29.05 107 ALA A C 1
ATOM 790 O O . ALA A 1 107 ? -27.109 4.441 28.484 1 29.05 107 ALA A O 1
ATOM 791 N N . ALA A 1 108 ? -28.234 3.539 27.812 1 27.95 108 ALA A N 1
ATOM 792 C CA . ALA A 1 108 ? -27.188 2.568 28.125 1 27.95 108 ALA A CA 1
ATOM 793 C C . ALA A 1 108 ? -25.984 2.727 27.188 1 27.95 108 ALA A C 1
ATOM 795 O O . ALA A 1 108 ? -26.141 3.182 26.047 1 27.95 108 ALA A O 1
ATOM 796 N N . ALA A 1 109 ? -24.75 2.615 27.781 1 29.45 109 ALA A N 1
ATOM 797 C CA . ALA A 1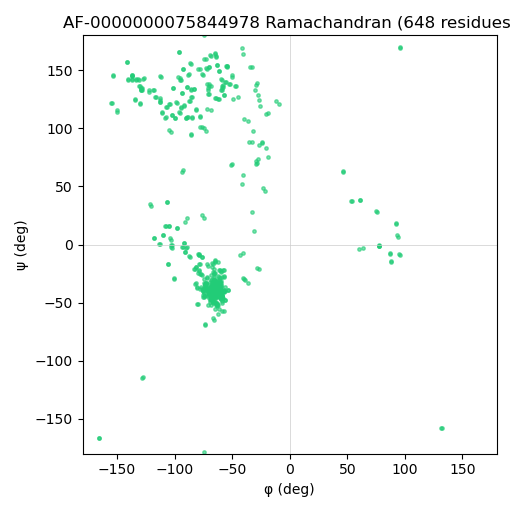 109 ? -23.438 2.594 27.141 1 29.45 109 ALA A CA 1
ATOM 798 C C . ALA A 1 109 ? -23.547 2.146 25.688 1 29.45 109 ALA A C 1
ATOM 800 O O . ALA A 1 109 ? -23.766 0.964 25.406 1 29.45 109 ALA A O 1
ATOM 801 N N . SER A 1 110 ? -24.375 2.68 25.031 1 30.92 110 SER A N 1
ATOM 802 C CA . SER A 1 110 ? -24.25 2.311 23.625 1 30.92 110 SER A CA 1
ATOM 803 C C . SER A 1 110 ? -22.828 1.872 23.297 1 30.92 110 SER A C 1
ATOM 805 O O . SER A 1 110 ? -21.875 2.58 23.609 1 30.92 110 SER A O 1
ATOM 807 N N . GLY A 1 111 ? -22.594 0.808 23.453 1 30.5 111 GLY A N 1
ATOM 808 C CA . GLY A 1 111 ? -21.203 0.49 23.141 1 30.5 111 GLY A CA 1
ATOM 809 C C . GLY A 1 111 ? -20.625 1.373 22.062 1 30.5 111 GLY A C 1
ATOM 810 O O . GLY A 1 111 ? -21.344 2.094 21.375 1 30.5 111 GLY A O 1
ATOM 811 N N . PRO A 1 112 ? -19.375 1.94 22.25 1 30.22 112 PRO A N 1
ATOM 812 C CA . PRO A 1 112 ? -18.719 2.697 21.188 1 30.22 112 PRO A CA 1
ATOM 813 C C . PRO A 1 112 ? -19.312 2.404 19.812 1 30.22 112 PRO A C 1
ATOM 815 O O . PRO A 1 112 ? -19.469 1.238 19.438 1 30.22 112 PRO A O 1
ATOM 818 N N . VAL A 1 113 ? -20.5 2.979 19.578 1 36.28 113 VAL A N 1
ATOM 819 C CA . VAL A 1 113 ? -20.812 2.771 18.156 1 36.28 113 VAL A CA 1
ATOM 820 C C . VAL A 1 113 ? -19.516 2.559 17.375 1 36.28 113 VAL A C 1
ATOM 822 O O . VAL A 1 113 ? -18.625 3.41 17.391 1 36.28 113 VAL A O 1
ATOM 825 N N . ALA A 1 114 ? -19.094 1.593 17.266 1 41.75 114 ALA A N 1
ATOM 826 C CA . ALA A 1 114 ? -17.922 1.296 16.469 1 41.75 114 ALA A CA 1
ATOM 827 C C . ALA A 1 114 ? -17.875 2.166 15.211 1 41.75 114 ALA A C 1
ATOM 829 O O . ALA A 1 114 ? -18.859 2.264 14.477 1 41.75 114 ALA A O 1
ATOM 830 N N . PRO A 1 115 ? -17.234 3.438 15.336 1 50.53 115 PRO A N 1
ATOM 831 C CA . PRO A 1 115 ? -17.094 4.262 14.141 1 50.53 115 PRO A CA 1
ATOM 832 C C . PRO A 1 115 ? -17.203 3.449 12.852 1 50.53 115 PRO A C 1
ATOM 834 O O . PRO A 1 115 ? -16.578 2.387 12.734 1 50.53 115 PRO A O 1
ATOM 837 N N . LEU A 1 116 ? -18.375 3.66 11.969 1 70.12 116 LEU A N 1
ATOM 838 C CA . LEU A 1 116 ? -18.719 2.955 10.734 1 70.12 116 LEU A CA 1
ATOM 839 C C . LEU A 1 116 ? -17.609 3.098 9.703 1 70.12 116 LEU A C 1
ATOM 841 O O . LEU A 1 116 ? -16.875 4.086 9.711 1 70.12 116 LEU A O 1
ATOM 845 N N . LEU A 1 117 ? -17.25 2.133 9.094 1 89.12 117 LEU A N 1
ATOM 846 C CA . LEU A 1 117 ? -16.359 2.182 7.93 1 89.12 117 LEU A CA 1
ATOM 847 C C . LEU A 1 117 ? -16.812 3.258 6.949 1 89.12 117 LEU A C 1
ATOM 849 O O . LEU A 1 117 ? -18 3.541 6.836 1 89.12 117 LEU A O 1
ATOM 853 N N . PRO A 1 118 ? -15.891 4.016 6.43 1 94.19 118 PRO A N 1
ATOM 854 C CA . PRO A 1 118 ? -16.312 4.934 5.367 1 94.19 118 PRO A CA 1
ATOM 855 C C . PRO A 1 118 ? -17.031 4.227 4.227 1 94.19 118 PRO A C 1
ATOM 857 O O . PRO A 1 118 ? -16.812 3.033 3.998 1 94.19 118 PRO A O 1
ATOM 860 N N . SER A 1 119 ? -17.891 5.02 3.553 1 92.5 119 SER A N 1
ATOM 861 C CA . SER A 1 119 ? -18.578 4.488 2.381 1 92.5 119 SER A CA 1
ATOM 862 C C . SER A 1 119 ? -17.594 4.164 1.262 1 92.5 119 SER A C 1
ATOM 864 O O . SER A 1 119 ? -16.438 4.605 1.294 1 92.5 119 SER A O 1
ATOM 866 N N . ALA A 1 120 ? -18.109 3.369 0.281 1 94.62 120 ALA A N 1
ATOM 867 C CA . ALA A 1 120 ? -17.312 3.072 -0.907 1 94.62 120 ALA A CA 1
ATOM 868 C C . ALA A 1 120 ? -16.875 4.352 -1.617 1 94.62 120 ALA A C 1
ATOM 870 O O . ALA A 1 120 ? -15.734 4.48 -2.043 1 94.62 120 ALA A O 1
ATOM 871 N N . ALA A 1 121 ? -17.766 5.258 -1.663 1 94.19 121 ALA A N 1
ATOM 872 C CA . ALA A 1 121 ? -17.484 6.52 -2.348 1 94.19 121 ALA A CA 1
ATOM 873 C C . ALA A 1 121 ? -16.438 7.336 -1.593 1 94.19 121 ALA A C 1
ATOM 875 O O . ALA A 1 121 ? -15.539 7.906 -2.201 1 94.19 121 ALA A O 1
ATOM 876 N N . ALA A 1 122 ? -16.578 7.383 -0.265 1 95.56 122 ALA A N 1
ATOM 877 C CA . ALA A 1 122 ? -15.609 8.117 0.552 1 95.56 122 ALA A CA 1
ATOM 878 C C . ALA A 1 122 ? -14.227 7.465 0.479 1 95.56 122 ALA A C 1
ATOM 880 O O . ALA A 1 122 ? -13.211 8.164 0.428 1 95.56 122 ALA A O 1
ATOM 881 N N . THR A 1 123 ? -14.211 6.137 0.461 1 98 123 THR A N 1
ATOM 882 C CA . THR A 1 123 ? -12.953 5.402 0.344 1 98 123 THR A CA 1
ATOM 883 C C . THR A 1 123 ? -12.289 5.68 -1 1 98 123 THR A C 1
ATOM 885 O O . THR A 1 123 ? -11.094 5.953 -1.06 1 98 123 THR A O 1
ATOM 888 N N . ALA A 1 124 ? -13.07 5.652 -2.045 1 97.38 124 ALA A N 1
ATOM 889 C CA . ALA A 1 124 ? -12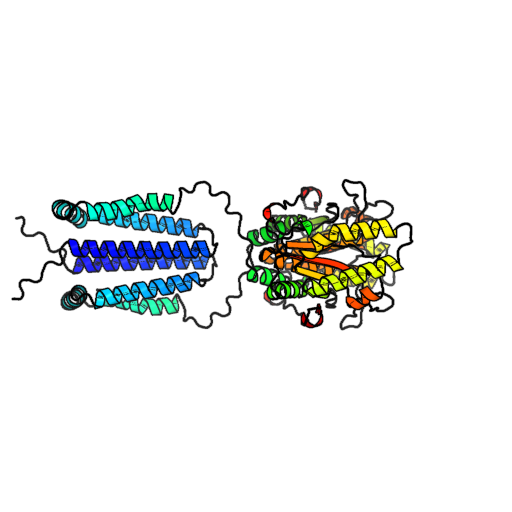.555 5.941 -3.379 1 97.38 124 ALA A CA 1
ATOM 890 C C . ALA A 1 124 ? -11.984 7.359 -3.451 1 97.38 124 ALA A C 1
ATOM 892 O O . ALA A 1 124 ? -10.93 7.582 -4.047 1 97.38 124 ALA A O 1
ATOM 893 N N . ARG A 1 125 ? -12.633 8.258 -2.848 1 95.19 125 ARG A N 1
ATOM 894 C CA . ARG A 1 125 ? -12.18 9.641 -2.859 1 95.19 125 ARG A CA 1
ATOM 895 C C . ARG A 1 125 ? -10.867 9.797 -2.104 1 95.19 125 ARG A C 1
ATOM 897 O O . ARG A 1 125 ? -9.977 10.523 -2.539 1 95.19 125 ARG A O 1
ATOM 904 N N . LEU A 1 126 ? -10.773 9.156 -0.974 1 97.44 126 LEU A N 1
ATOM 905 C CA . LEU A 1 126 ? -9.539 9.188 -0.2 1 97.44 126 LEU A CA 1
ATOM 906 C C . LEU A 1 126 ? -8.359 8.695 -1.038 1 97.44 126 LEU A C 1
ATOM 908 O O . LEU A 1 126 ? -7.332 9.367 -1.12 1 97.44 126 LEU A O 1
ATOM 912 N N . ILE A 1 127 ? -8.539 7.578 -1.703 1 98.19 127 ILE A N 1
ATOM 913 C CA . ILE A 1 127 ? -7.48 6.949 -2.488 1 98.19 127 ILE A CA 1
ATOM 914 C C . ILE A 1 127 ? -7.129 7.84 -3.68 1 98.19 127 ILE A C 1
ATOM 916 O O . ILE A 1 127 ? -5.949 8.055 -3.971 1 98.19 127 ILE A O 1
ATOM 920 N N . ARG A 1 128 ? -8.109 8.398 -4.277 1 95.88 128 ARG A N 1
ATOM 921 C CA . ARG A 1 128 ? -7.891 9.234 -5.457 1 95.88 128 ARG A CA 1
ATOM 922 C C . ARG A 1 128 ? -7.242 10.555 -5.078 1 95.88 128 ARG A C 1
ATOM 924 O O . ARG A 1 128 ? -6.527 11.156 -5.883 1 95.88 128 ARG A O 1
ATOM 931 N N . SER A 1 129 ? -7.488 10.992 -3.879 1 95 129 SER A N 1
ATOM 932 C CA . SER A 1 129 ? -6.988 12.297 -3.447 1 95 129 SER A CA 1
ATOM 933 C C . SER A 1 129 ? -5.531 12.203 -3.008 1 95 129 SER A C 1
ATOM 935 O O . SER A 1 129 ? -4.852 13.227 -2.885 1 95 129 SER A O 1
ATOM 937 N N . ARG A 1 130 ? -5.07 10.977 -2.703 1 96.56 130 ARG A N 1
ATOM 938 C CA . ARG A 1 130 ? -3.668 10.812 -2.328 1 96.56 130 ARG A CA 1
ATOM 939 C C . ARG A 1 130 ? -2.746 11.227 -3.471 1 96.56 130 ARG A C 1
ATOM 941 O O . ARG A 1 130 ? -2.861 10.711 -4.586 1 96.56 130 ARG A O 1
ATOM 948 N N . ARG A 1 131 ? -1.829 12.133 -3.205 1 95.19 131 ARG A N 1
ATOM 949 C CA . ARG A 1 131 ? -0.895 12.641 -4.203 1 95.19 131 ARG A CA 1
ATOM 950 C C . ARG A 1 131 ? 0.513 12.758 -3.629 1 95.19 131 ARG A C 1
ATOM 952 O O . ARG A 1 131 ? 0.682 13.031 -2.439 1 95.19 131 ARG A O 1
ATOM 959 N N . SER A 1 132 ? 1.387 12.484 -4.535 1 96.19 132 SER A N 1
ATOM 960 C CA . SER A 1 132 ? 2.756 12.844 -4.18 1 96.19 132 SER A CA 1
ATOM 961 C C . SER A 1 132 ? 2.996 14.344 -4.34 1 96.19 132 SER A C 1
ATOM 963 O O . SER A 1 132 ? 3.008 14.859 -5.461 1 96.19 132 SER A O 1
ATOM 965 N N . VAL A 1 133 ? 3.172 15.031 -3.25 1 95.94 133 VAL A N 1
ATOM 966 C CA . VAL A 1 133 ? 3.439 16.469 -3.236 1 95.94 133 VAL A CA 1
ATOM 967 C C . VAL A 1 133 ? 4.91 16.719 -2.918 1 95.94 133 VAL A C 1
ATOM 969 O O . VAL A 1 133 ? 5.395 16.344 -1.849 1 95.94 133 VAL A O 1
ATOM 972 N N . PHE A 1 134 ? 5.562 17.344 -3.777 1 95.25 134 PHE A N 1
ATOM 973 C CA . PHE A 1 134 ? 7 17.531 -3.629 1 95.25 134 PHE A CA 1
ATOM 974 C C . PHE A 1 134 ? 7.305 18.641 -2.635 1 95.25 134 PHE A C 1
ATOM 976 O O . PHE A 1 134 ? 6.547 19.609 -2.531 1 95.25 134 PHE A O 1
ATOM 983 N N . PRO A 1 135 ? 8.438 18.531 -1.98 1 96.56 135 PRO A N 1
ATOM 984 C CA . PRO A 1 135 ? 8.797 19.5 -0.947 1 96.56 135 PRO A CA 1
ATOM 985 C C . PRO A 1 135 ? 8.828 20.938 -1.472 1 96.56 135 PRO A C 1
ATOM 987 O O . PRO A 1 135 ? 8.578 21.875 -0.716 1 96.56 135 PRO A O 1
ATOM 990 N N . LYS A 1 136 ? 9.109 21.125 -2.752 1 95.06 136 LYS A N 1
ATOM 991 C CA . LYS A 1 136 ? 9.141 22.469 -3.324 1 95.06 136 LYS A CA 1
ATOM 992 C C . LYS A 1 136 ? 7.812 23.188 -3.119 1 95.06 136 LYS A C 1
ATOM 994 O O . LYS A 1 136 ? 7.762 24.406 -3.1 1 95.06 136 LYS A O 1
ATOM 999 N N . ASP A 1 137 ? 6.754 22.453 -2.906 1 95.62 137 ASP A N 1
ATOM 1000 C CA . ASP A 1 137 ? 5.422 23.047 -2.785 1 95.62 137 ASP A CA 1
ATOM 1001 C C . ASP A 1 137 ? 4.973 23.078 -1.325 1 95.62 137 ASP A C 1
ATOM 1003 O O . ASP A 1 137 ? 3.822 23.422 -1.034 1 95.62 137 ASP A O 1
ATOM 1007 N N . TYR A 1 138 ? 5.859 22.688 -0.382 1 97.25 138 TYR A N 1
ATOM 1008 C CA . TYR A 1 138 ? 5.535 22.828 1.035 1 97.25 138 TYR A CA 1
ATOM 1009 C C . TYR A 1 138 ? 5.617 24.281 1.477 1 97.25 138 TYR A C 1
ATOM 1011 O O . TYR A 1 138 ? 6.273 25.094 0.829 1 97.25 138 TYR A O 1
ATOM 1019 N N . ASN A 1 139 ? 4.973 24.656 2.58 1 96.75 139 ASN A N 1
ATOM 1020 C CA . ASN A 1 139 ? 4.93 26.047 2.998 1 96.75 139 ASN A CA 1
ATOM 1021 C C . ASN A 1 139 ? 5.703 26.266 4.293 1 96.75 139 ASN A C 1
ATOM 1023 O O . ASN A 1 139 ? 5.68 27.359 4.855 1 96.75 139 ASN A O 1
ATOM 1027 N N . GLY A 1 140 ? 6.293 25.266 4.867 1 97.12 140 GLY A N 1
ATOM 1028 C CA . GLY A 1 140 ? 7.176 25.422 6.016 1 97.12 140 GLY A CA 1
ATOM 1029 C C . GLY A 1 140 ? 6.473 25.203 7.34 1 97.12 140 GLY A C 1
ATOM 1030 O O . GLY A 1 140 ? 7.121 25.109 8.383 1 97.12 140 GLY A O 1
ATOM 1031 N N . ALA A 1 141 ? 5.125 25.078 7.34 1 97.06 141 ALA A N 1
ATOM 1032 C CA . ALA A 1 141 ? 4.395 24.844 8.586 1 97.06 141 ALA A CA 1
ATOM 1033 C C . ALA A 1 141 ? 4.672 23.438 9.117 1 97.06 141 ALA A C 1
ATOM 1035 O O . ALA A 1 141 ? 4.961 22.516 8.344 1 97.06 141 ALA A O 1
ATOM 1036 N N . SER A 1 142 ? 4.57 23.297 10.422 1 96.88 142 SER A N 1
ATOM 1037 C CA . SER A 1 142 ? 4.84 22.016 11.062 1 96.88 142 SER A CA 1
ATOM 1038 C C . SER A 1 142 ? 3.59 21.156 11.109 1 96.88 142 SER A C 1
ATOM 1040 O O . SER A 1 142 ? 2.475 21.656 11.234 1 96.88 142 SER A O 1
ATOM 1042 N N . VAL A 1 143 ? 3.793 19.875 11 1 98.12 143 VAL A N 1
ATOM 1043 C CA . VAL A 1 143 ? 2.74 18.891 11.188 1 98.12 143 VAL A CA 1
ATOM 1044 C C . VAL A 1 143 ? 2.74 18.406 12.633 1 98.12 143 VAL A C 1
ATOM 1046 O O . VAL A 1 143 ? 3.791 18.062 13.18 1 98.12 143 VAL A O 1
ATOM 1049 N N . PRO A 1 144 ? 1.59 18.391 13.305 1 97.75 144 PRO A N 1
ATOM 1050 C CA . PRO A 1 144 ? 1.538 17.938 14.695 1 97.75 144 PRO A CA 1
ATOM 1051 C C . PRO A 1 144 ? 2.02 16.5 14.875 1 97.75 144 PRO A C 1
ATOM 1053 O O . PRO A 1 144 ? 1.745 15.641 14.023 1 97.75 144 PRO A O 1
ATOM 1056 N N . ARG A 1 145 ? 2.713 16.281 15.953 1 97.25 145 ARG A N 1
ATOM 1057 C CA . ARG A 1 145 ? 3.207 14.945 16.266 1 97.25 145 ARG A CA 1
ATOM 1058 C C . ARG A 1 145 ? 2.07 13.93 16.25 1 97.25 145 ARG A C 1
ATOM 1060 O O . ARG A 1 145 ? 2.248 12.797 15.789 1 97.25 145 ARG A O 1
ATOM 1067 N N . ALA A 1 146 ? 0.907 14.32 16.75 1 97.94 146 ALA A N 1
ATOM 1068 C CA . ALA A 1 146 ? -0.233 13.406 16.828 1 97.94 146 ALA A CA 1
ATOM 1069 C C . ALA A 1 146 ? -0.631 12.891 15.453 1 97.94 146 ALA A C 1
ATOM 1071 O O . ALA A 1 146 ? -1.041 11.734 15.32 1 97.94 146 ALA A O 1
ATOM 1072 N N . ALA A 1 147 ? -0.55 13.711 14.438 1 98.31 147 ALA A N 1
ATOM 1073 C CA . ALA A 1 147 ? -0.863 13.289 13.07 1 98.31 147 ALA A CA 1
ATOM 1074 C C . ALA A 1 147 ? 0.136 12.25 12.578 1 98.31 147 ALA A C 1
ATOM 1076 O O . ALA A 1 147 ? -0.248 11.266 11.938 1 98.31 147 ALA A O 1
ATOM 1077 N N . ILE A 1 148 ? 1.42 12.445 12.922 1 98.81 148 ILE A N 1
ATOM 1078 C CA . ILE A 1 148 ? 2.461 11.5 12.539 1 98.81 148 ILE A CA 1
ATOM 1079 C C . ILE A 1 148 ? 2.236 10.172 13.258 1 98.81 148 ILE A C 1
ATOM 1081 O O . ILE A 1 148 ? 2.357 9.102 12.648 1 98.81 148 ILE A O 1
ATOM 1085 N N . GLU A 1 149 ? 1.882 10.242 14.492 1 98.62 149 GLU A N 1
ATOM 1086 C CA . GLU A 1 149 ? 1.634 9.031 15.266 1 98.62 149 GLU A CA 1
ATOM 1087 C C . GLU A 1 149 ? 0.456 8.242 14.703 1 98.62 149 GLU A C 1
ATOM 1089 O O . GLU A 1 149 ? 0.508 7.016 14.609 1 98.62 149 GLU A O 1
ATOM 1094 N N . ARG A 1 150 ? -0.654 8.906 14.312 1 98.5 150 ARG A N 1
ATOM 1095 C CA . ARG A 1 150 ? -1.791 8.227 13.695 1 98.5 150 ARG A CA 1
ATOM 1096 C C . ARG A 1 150 ? -1.389 7.57 12.383 1 98.5 150 ARG A C 1
ATOM 1098 O O . ARG A 1 150 ? -1.819 6.453 12.078 1 98.5 150 ARG A O 1
ATOM 1105 N N . ALA A 1 151 ? -0.566 8.258 11.664 1 98.88 151 ALA A N 1
ATOM 1106 C CA . ALA A 1 151 ? -0.1 7.715 10.391 1 98.88 151 ALA A CA 1
ATOM 1107 C C . ALA A 1 151 ? 0.746 6.465 10.609 1 98.88 151 ALA A C 1
ATOM 1109 O O . ALA A 1 151 ? 0.596 5.473 9.883 1 98.88 151 ALA A O 1
ATOM 1110 N N . LEU A 1 152 ? 1.609 6.527 11.57 1 98.94 152 LEU A N 1
ATOM 1111 C CA . LEU A 1 152 ? 2.451 5.379 11.891 1 98.94 152 LEU A CA 1
ATOM 1112 C C . LEU A 1 152 ? 1.609 4.207 12.391 1 98.94 152 LEU A C 1
ATOM 1114 O O . LEU 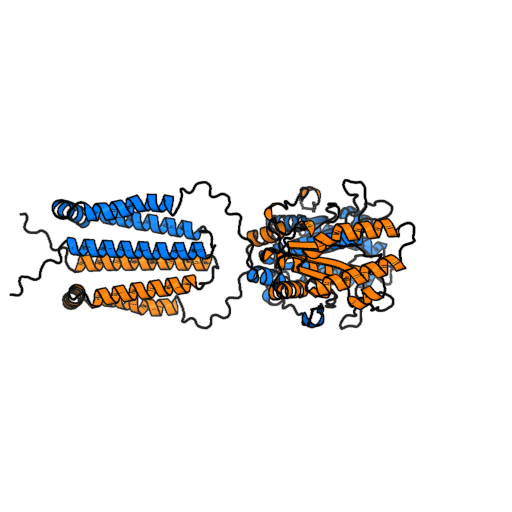A 1 152 ? 1.887 3.053 12.055 1 98.94 152 LEU A O 1
ATOM 1118 N N . GLU A 1 153 ? 0.639 4.5 13.164 1 98.75 153 GLU A N 1
ATOM 1119 C CA . GLU A 1 153 ? -0.275 3.445 13.594 1 98.75 153 GLU A CA 1
ATOM 1120 C C . GLU A 1 153 ? -1.003 2.828 12.398 1 98.75 153 GLU A C 1
ATOM 1122 O O . GLU A 1 153 ? -1.189 1.611 12.344 1 98.75 153 GLU A O 1
ATOM 1127 N N . ALA A 1 154 ? -1.434 3.65 11.484 1 98.81 154 ALA A N 1
ATOM 1128 C CA . ALA A 1 154 ? -2.037 3.135 10.258 1 98.81 154 ALA A CA 1
ATOM 1129 C C . ALA A 1 154 ? -1.08 2.199 9.523 1 98.81 154 ALA A C 1
ATOM 1131 O O . ALA A 1 154 ? -1.481 1.131 9.055 1 98.81 154 ALA A O 1
ATOM 1132 N N . ALA A 1 155 ? 0.187 2.537 9.477 1 98.94 155 ALA A N 1
ATOM 1133 C CA . ALA A 1 155 ? 1.209 1.699 8.852 1 98.94 155 ALA A CA 1
ATOM 1134 C C . ALA A 1 155 ? 1.303 0.343 9.547 1 98.94 155 ALA A C 1
ATOM 1136 O O . ALA A 1 155 ? 1.477 -0.687 8.891 1 98.94 155 ALA A O 1
ATOM 1137 N N . ASN A 1 156 ? 1.111 0.344 10.805 1 98.75 156 ASN A N 1
ATOM 1138 C CA . ASN A 1 156 ? 1.271 -0.848 11.633 1 98.75 156 ASN A CA 1
ATOM 1139 C C . ASN A 1 156 ? 0.242 -1.917 11.281 1 98.75 156 ASN A C 1
ATOM 1141 O O . ASN A 1 156 ? 0.39 -3.078 11.664 1 98.75 156 ASN A O 1
ATOM 1145 N N . TRP A 1 157 ? -0.767 -1.543 10.562 1 98.31 157 TRP A N 1
ATOM 1146 C CA . TRP A 1 157 ? -1.849 -2.479 10.273 1 98.31 157 TRP A CA 1
ATOM 1147 C C . TRP A 1 157 ? -1.759 -2.984 8.836 1 98.31 157 TRP A C 1
ATOM 1149 O O . TRP A 1 157 ? -2.729 -3.529 8.305 1 98.31 157 TRP A O 1
ATOM 1159 N N . ALA A 1 158 ? -0.621 -2.791 8.227 1 98.62 158 ALA A N 1
ATOM 1160 C CA . ALA A 1 158 ? -0.373 -3.346 6.902 1 98.62 158 ALA A CA 1
ATOM 1161 C C . ALA A 1 158 ? -0.399 -4.871 6.93 1 98.62 158 ALA A C 1
ATOM 1163 O O . ALA A 1 158 ? -0.224 -5.48 7.988 1 98.62 158 ALA A O 1
ATOM 1164 N N . PRO A 1 159 ? -0.714 -5.527 5.793 1 98.06 159 PRO A N 1
ATOM 1165 C CA . PRO A 1 159 ? -0.574 -6.984 5.73 1 98.06 159 PRO A CA 1
ATOM 1166 C C . PRO A 1 159 ? 0.864 -7.449 5.945 1 98.06 159 PRO A C 1
ATOM 1168 O O . PRO A 1 159 ? 1.807 -6.711 5.652 1 98.06 159 PRO A O 1
ATOM 1171 N N . THR A 1 160 ? 1 -8.656 6.535 1 97 160 THR A N 1
ATOM 1172 C CA . THR A 1 160 ? 2.316 -9.211 6.824 1 97 160 THR A CA 1
ATOM 1173 C C . THR A 1 160 ? 2.283 -10.734 6.766 1 97 160 THR A C 1
ATOM 1175 O O . THR A 1 160 ? 1.575 -11.375 7.543 1 97 160 THR A O 1
ATOM 1178 N N . HIS A 1 161 ? 3.006 -11.203 5.789 1 95.56 161 HIS A N 1
ATOM 1179 C CA . HIS A 1 161 ? 3.176 -12.648 5.715 1 95.56 161 HIS A CA 1
ATOM 1180 C C . HIS A 1 161 ? 4.055 -13.156 6.852 1 95.56 161 HIS A C 1
ATOM 1182 O O . HIS A 1 161 ? 5.109 -12.586 7.133 1 95.56 161 HIS A O 1
ATOM 1188 N N . GLY A 1 162 ? 3.562 -14.172 7.531 1 95.94 162 GLY A N 1
ATOM 1189 C CA . GLY A 1 162 ? 4.336 -14.742 8.617 1 95.94 162 GLY A CA 1
ATOM 1190 C C . GLY A 1 162 ? 4.297 -13.906 9.883 1 95.94 162 GLY A C 1
ATOM 1191 O O . GLY A 1 162 ? 5.008 -14.195 10.852 1 95.94 162 GLY A O 1
ATOM 1192 N N . LYS A 1 163 ? 3.602 -12.766 9.852 1 96.44 163 LYS A N 1
ATOM 1193 C CA . LYS A 1 163 ? 3.447 -11.859 10.984 1 96.44 163 LYS A CA 1
ATOM 1194 C C . LYS A 1 163 ? 4.801 -11.328 11.453 1 96.44 163 LYS A C 1
ATOM 1196 O O . LYS A 1 163 ? 5.047 -11.227 12.656 1 96.44 163 LYS A O 1
ATOM 1201 N N . THR A 1 164 ? 5.629 -11.07 10.5 1 97.75 164 THR A N 1
ATOM 1202 C CA . THR A 1 164 ? 6.953 -10.547 10.82 1 97.75 164 THR A CA 1
ATOM 1203 C C . THR A 1 164 ? 6.883 -9.055 11.141 1 97.75 164 THR A C 1
ATOM 1205 O O . THR A 1 164 ? 7.73 -8.531 11.867 1 97.75 164 THR A O 1
ATOM 1208 N N . GLU A 1 165 ? 5.879 -8.367 10.617 1 98.25 165 GLU A N 1
ATOM 1209 C CA . GLU A 1 165 ? 5.758 -6.922 10.797 1 98.25 165 GLU A CA 1
ATOM 1210 C C . GLU A 1 165 ? 7.09 -6.219 10.539 1 98.25 165 GLU A C 1
ATOM 1212 O O . GLU A 1 165 ? 7.562 -5.445 11.375 1 98.25 165 GLU A O 1
ATOM 1217 N N . ALA A 1 166 ? 7.594 -6.312 9.344 1 98.44 166 ALA A N 1
ATOM 1218 C CA . ALA A 1 166 ? 8.984 -6.016 9.016 1 98.44 166 ALA A CA 1
ATOM 1219 C C . ALA A 1 166 ? 9.211 -4.512 8.906 1 98.44 166 ALA A C 1
ATOM 1221 O O . ALA A 1 166 ? 10.352 -4.059 8.781 1 98.44 166 ALA A O 1
ATOM 1222 N N . TRP A 1 167 ? 8.219 -3.697 8.93 1 98.88 167 TRP A N 1
ATOM 1223 C CA . TRP A 1 167 ? 8.367 -2.258 8.75 1 98.88 167 TRP A CA 1
ATOM 1224 C C . TRP A 1 167 ? 9.039 -1.626 9.969 1 98.88 167 TRP A C 1
ATOM 1226 O O . TRP A 1 167 ? 8.703 -1.953 11.109 1 98.88 167 TRP A O 1
ATOM 1236 N N . ARG A 1 168 ? 10.016 -0.783 9.719 1 98.88 168 ARG A N 1
ATOM 1237 C CA . ARG A 1 168 ? 10.656 0.085 10.695 1 98.88 168 ARG A CA 1
ATOM 1238 C C . ARG A 1 168 ? 10.75 1.519 10.188 1 98.88 168 ARG A C 1
ATOM 1240 O O . ARG A 1 168 ? 11.008 1.746 9 1 98.88 168 ARG A O 1
ATOM 1247 N N . PHE A 1 169 ? 10.539 2.387 11.109 1 98.94 169 PHE A N 1
ATOM 1248 C CA . PHE A 1 169 ? 10.555 3.797 10.742 1 98.94 169 PHE A CA 1
ATOM 1249 C C . PHE A 1 169 ? 11.453 4.594 11.68 1 98.94 169 PHE A C 1
ATOM 1251 O O . PHE A 1 169 ? 11.453 4.355 12.891 1 98.94 169 PHE A O 1
ATOM 1258 N N . THR A 1 170 ? 12.227 5.441 11.172 1 98.88 170 THR A N 1
ATOM 1259 C CA . THR A 1 170 ? 12.922 6.484 11.922 1 98.88 170 THR A CA 1
ATOM 1260 C C . THR A 1 170 ? 12.391 7.863 11.547 1 98.88 170 THR A C 1
ATOM 1262 O O . THR A 1 170 ? 12.438 8.258 10.375 1 98.88 170 THR A O 1
ATOM 1265 N N . VAL A 1 171 ? 11.93 8.578 12.523 1 98.88 171 VAL A N 1
ATOM 1266 C CA . VAL A 1 171 ? 11.281 9.867 12.289 1 98.88 171 VAL A CA 1
ATOM 1267 C C . VAL A 1 171 ? 12.258 11 12.617 1 98.88 171 VAL A C 1
ATOM 1269 O O . VAL A 1 171 ? 12.633 11.18 13.781 1 98.88 171 VAL A O 1
ATOM 1272 N N . PHE A 1 172 ? 12.672 11.695 11.602 1 98.69 172 PHE A N 1
ATOM 1273 C CA . PHE A 1 172 ? 13.383 12.953 11.789 1 98.69 172 PHE A CA 1
ATOM 1274 C C . PHE A 1 172 ? 12.398 14.109 11.961 1 98.69 172 PHE A C 1
ATOM 1276 O O . PHE A 1 172 ? 11.789 14.562 10.992 1 98.69 172 PHE A O 1
ATOM 1283 N N . ALA A 1 173 ? 12.32 14.633 13.172 1 97.62 173 ALA A N 1
ATOM 1284 C CA . ALA A 1 173 ? 11.297 15.625 13.484 1 97.62 173 ALA A CA 1
ATOM 1285 C C . ALA A 1 173 ? 11.906 17.016 13.617 1 97.62 173 ALA A C 1
ATOM 1287 O O . ALA A 1 173 ? 12.664 17.281 14.547 1 97.62 173 ALA A O 1
ATOM 1288 N N . GLY A 1 174 ? 11.578 17.859 12.625 1 95.25 174 GLY A N 1
ATOM 1289 C CA . GLY A 1 174 ? 12.031 19.234 12.711 1 95.25 174 GLY A CA 1
ATOM 1290 C C . GLY A 1 174 ? 13.32 19.484 11.961 1 95.25 174 GLY A C 1
ATOM 1291 O O . GLY A 1 174 ? 14.023 18.547 11.578 1 95.25 174 GLY A O 1
ATOM 1292 N N . GLY A 1 175 ? 13.609 20.781 11.844 1 94.62 175 GLY A N 1
ATOM 1293 C CA . GLY A 1 175 ? 14.719 21.219 11.023 1 94.62 175 GLY A CA 1
ATOM 1294 C C . GLY A 1 175 ? 16.062 20.703 11.508 1 94.62 175 GLY A C 1
ATOM 1295 O O . GLY A 1 175 ? 16.922 20.328 10.695 1 94.62 175 GLY A O 1
ATOM 1296 N N . GLN A 1 176 ? 16.234 20.609 12.789 1 95.5 176 GLN A N 1
ATOM 1297 C CA . GLN A 1 176 ? 17.531 20.203 13.328 1 95.5 176 GLN A CA 1
ATOM 1298 C C . GLN A 1 176 ? 17.828 18.75 12.992 1 95.5 176 GLN A C 1
ATOM 1300 O O . GLN A 1 176 ? 18.938 18.406 12.586 1 95.5 176 GLN A O 1
ATOM 1305 N N . ARG A 1 177 ? 16.859 17.875 13.203 1 97.19 177 ARG A N 1
ATOM 1306 C CA . ARG A 1 177 ? 17.078 16.453 12.953 1 97.19 177 ARG A CA 1
ATOM 1307 C C . ARG A 1 177 ? 17.141 16.156 11.461 1 97.19 177 ARG A C 1
ATOM 1309 O O . ARG A 1 177 ? 17.859 15.266 11.023 1 97.19 177 ARG A O 1
ATOM 1316 N N . ILE A 1 178 ? 16.391 16.906 10.695 1 97.62 178 ILE A N 1
ATOM 1317 C CA . ILE A 1 178 ? 16.469 16.781 9.242 1 97.62 178 ILE A CA 1
ATOM 1318 C C . ILE A 1 178 ? 17.859 17.203 8.773 1 97.62 178 ILE A C 1
ATOM 1320 O O . ILE A 1 178 ? 18.453 16.578 7.887 1 97.62 178 ILE A O 1
ATOM 1324 N N . ALA A 1 179 ? 18.391 18.25 9.406 1 95.88 179 ALA A N 1
ATOM 1325 C CA . ALA A 1 179 ? 19.734 18.688 9.086 1 95.88 179 ALA A CA 1
ATOM 1326 C C . ALA A 1 179 ? 20.75 17.594 9.398 1 95.88 179 ALA A C 1
ATOM 1328 O O . ALA A 1 179 ? 21.75 17.438 8.688 1 95.88 179 ALA A O 1
ATOM 1329 N N . GLN A 1 180 ? 20.531 16.844 10.43 1 95.94 180 GLN A N 1
ATOM 1330 C CA . GLN A 1 180 ? 21.391 15.719 10.766 1 95.94 180 GLN A CA 1
ATOM 1331 C C . GLN A 1 180 ? 21.422 14.695 9.633 1 95.94 180 GLN A C 1
ATOM 1333 O O . GLN A 1 180 ? 22.484 14.18 9.289 1 95.94 180 GLN A O 1
ATOM 1338 N N . LEU A 1 181 ? 20.297 14.383 9.086 1 97 181 LEU A N 1
ATOM 1339 C CA . LEU A 1 181 ? 20.234 13.477 7.945 1 97 181 LEU A CA 1
ATOM 1340 C C . LEU A 1 181 ? 20.984 14.047 6.746 1 97 181 LEU A C 1
ATOM 1342 O O . LEU A 1 181 ? 21.719 13.328 6.07 1 97 181 LEU A O 1
ATOM 1346 N N . GLU A 1 182 ? 20.797 15.328 6.508 1 96.31 182 GLU A N 1
ATOM 1347 C CA . GLU A 1 182 ? 21.469 15.984 5.383 1 96.31 182 GLU A CA 1
ATOM 1348 C C . GLU A 1 182 ? 22.984 15.961 5.547 1 96.31 182 GLU A C 1
ATOM 1350 O O . GLU A 1 182 ? 23.719 15.797 4.57 1 96.31 182 GLU A O 1
ATOM 1355 N N . GLU A 1 183 ? 23.391 16.125 6.75 1 96.38 183 GLU A N 1
ATOM 1356 C CA . GLU A 1 183 ? 24.828 16.062 7.02 1 96.38 183 GLU A CA 1
ATOM 1357 C C . GLU A 1 183 ? 25.375 14.664 6.773 1 96.38 183 GLU A C 1
ATOM 1359 O O . GLU A 1 183 ? 26.469 14.508 6.203 1 96.38 183 GLU A O 1
ATOM 1364 N N . ALA A 1 184 ? 24.656 13.695 7.234 1 97.06 184 ALA A N 1
ATOM 1365 C CA . ALA A 1 184 ? 25.062 12.32 6.98 1 97.06 184 ALA A CA 1
ATOM 1366 C C . ALA A 1 184 ? 25.109 12.023 5.484 1 97.06 184 ALA A C 1
ATOM 1368 O O . ALA A 1 184 ? 26.016 11.344 5.008 1 97.06 184 ALA A O 1
ATOM 1369 N N . LYS A 1 185 ? 24.125 12.539 4.773 1 97 185 LYS A N 1
ATOM 1370 C CA . LYS A 1 185 ? 24.094 12.406 3.32 1 97 185 LYS A CA 1
ATOM 1371 C C . LYS A 1 185 ? 25.328 13.039 2.686 1 97 185 LYS A C 1
ATOM 1373 O O . LYS A 1 185 ? 25.969 12.422 1.827 1 97 185 LYS A O 1
ATOM 1378 N N . LEU A 1 186 ? 25.656 14.195 3.125 1 96.56 186 LEU A N 1
ATOM 1379 C CA . LEU A 1 186 ? 26.828 14.914 2.604 1 96.56 186 LEU A CA 1
ATOM 1380 C C . LEU A 1 186 ? 28.094 14.102 2.799 1 96.56 186 LEU A C 1
ATOM 1382 O O . LEU A 1 186 ? 28.891 13.953 1.87 1 96.56 186 LEU A O 1
ATOM 1386 N N . ARG A 1 187 ? 28.266 13.57 3.951 1 97.25 187 ARG A N 1
ATOM 1387 C CA . ARG A 1 187 ? 29.453 12.758 4.246 1 97.25 187 ARG A CA 1
ATOM 1388 C C . ARG A 1 187 ? 29.5 11.516 3.365 1 97.25 187 ARG A C 1
ATOM 1390 O O . ARG A 1 187 ? 30.547 11.164 2.832 1 97.25 187 ARG A O 1
ATOM 1397 N N . ALA A 1 188 ? 28.359 10.898 3.217 1 97.5 188 ALA A N 1
ATOM 1398 C CA . ALA A 1 188 ? 28.266 9.688 2.396 1 97.5 188 ALA A CA 1
ATOM 1399 C C . ALA A 1 188 ? 28.641 9.984 0.945 1 97.5 188 ALA A C 1
ATOM 1401 O O . ALA A 1 188 ? 29.344 9.203 0.305 1 97.5 188 ALA A O 1
ATOM 1402 N N . LEU A 1 189 ? 28.156 11.109 0.444 1 96.75 189 LEU A N 1
ATOM 1403 C CA . LEU A 1 189 ? 28.469 11.5 -0.929 1 96.75 189 LEU A CA 1
ATOM 1404 C C . LEU A 1 189 ? 29.969 11.703 -1.116 1 96.75 189 LEU A C 1
ATOM 1406 O O . LEU A 1 189 ? 30.531 11.242 -2.105 1 96.75 189 LEU A O 1
ATOM 1410 N N . HIS A 1 190 ? 30.609 12.344 -0.146 1 96.31 190 HIS A N 1
ATOM 1411 C CA . HIS A 1 190 ? 32.031 12.578 -0.204 1 96.31 190 HIS A CA 1
ATOM 1412 C C . HIS A 1 190 ? 32.812 11.258 -0.184 1 96.31 190 HIS A C 1
ATOM 1414 O O . HIS A 1 190 ? 33.875 11.141 -0.821 1 96.31 190 HIS A O 1
ATOM 1420 N N . GLU A 1 191 ? 32.312 10.289 0.465 1 95.88 191 GLU A N 1
ATOM 1421 C CA . GLU A 1 191 ? 33 9.016 0.633 1 95.88 191 GLU A CA 1
ATOM 1422 C C . GLU A 1 191 ? 32.812 8.109 -0.583 1 95.88 191 GLU A C 1
ATOM 1424 O O . GLU A 1 191 ? 33.688 7.332 -0.938 1 95.88 191 GLU A O 1
ATOM 1429 N N . GLN A 1 192 ? 31.656 8.203 -1.207 1 95.44 192 GLN A N 1
ATOM 1430 C CA . GLN A 1 192 ? 31.281 7.184 -2.18 1 95.44 192 GLN A CA 1
ATOM 1431 C C . GLN A 1 192 ? 31.516 7.668 -3.605 1 95.44 192 GLN A C 1
ATOM 1433 O O . GLN A 1 192 ? 31.766 6.859 -4.508 1 95.44 192 GLN A O 1
ATOM 1438 N N . LEU A 1 193 ? 31.422 8.953 -3.811 1 95.44 193 LEU A N 1
ATOM 1439 C CA . LEU A 1 193 ? 31.484 9.438 -5.188 1 95.44 193 LEU A CA 1
ATOM 1440 C C . LEU A 1 193 ? 32.906 9.836 -5.562 1 95.44 193 LEU A C 1
ATOM 1442 O O . LEU A 1 193 ? 33.625 10.422 -4.754 1 95.44 193 LEU A O 1
ATOM 1446 N N . PRO A 1 194 ? 33.312 9.555 -6.781 1 95.75 194 PRO A N 1
ATOM 1447 C CA . PRO A 1 194 ? 34.594 10.055 -7.27 1 95.75 194 PRO A CA 1
ATOM 1448 C C . PRO A 1 194 ? 34.594 11.57 -7.465 1 95.75 194 PRO A C 1
ATOM 1450 O O . PRO A 1 194 ? 33.531 12.18 -7.602 1 95.75 194 PRO A O 1
ATOM 1453 N N . PRO A 1 195 ? 35.688 12.086 -7.543 1 95 195 PRO A N 1
ATOM 1454 C CA . PRO A 1 195 ? 35.812 13.547 -7.613 1 95 195 PRO A CA 1
ATOM 1455 C C . PRO A 1 195 ? 35.125 14.148 -8.828 1 95 195 PRO A C 1
ATOM 1457 O O . PRO A 1 195 ? 34.656 15.289 -8.766 1 95 195 PRO A O 1
ATOM 1460 N N . ASP A 1 196 ? 35.031 13.438 -9.867 1 95.5 196 ASP A N 1
ATOM 1461 C CA . ASP A 1 196 ? 34.438 13.984 -11.094 1 95.5 196 ASP A CA 1
ATOM 1462 C C . ASP A 1 196 ? 32.906 14.008 -11.023 1 95.5 196 ASP A C 1
ATOM 1464 O O . ASP A 1 196 ? 32.281 14.766 -11.742 1 95.5 196 ASP A O 1
ATOM 1468 N N . GLN A 1 197 ? 32.312 13.266 -10.109 1 95.44 197 GLN A N 1
ATOM 1469 C CA . GLN A 1 197 ? 30.859 13.188 -9.992 1 95.44 197 GLN A CA 1
ATOM 1470 C C . GLN A 1 197 ? 30.359 13.977 -8.781 1 95.44 197 GLN A C 1
ATOM 1472 O O . GLN A 1 197 ? 29.188 14.312 -8.688 1 95.44 197 GLN A O 1
ATOM 1477 N N . LEU A 1 198 ? 31.25 14.273 -7.895 1 95.88 198 LEU A N 1
ATOM 1478 C CA . LEU A 1 198 ? 30.906 14.867 -6.609 1 95.88 198 LEU A CA 1
ATOM 1479 C C . LEU A 1 198 ? 30.344 16.281 -6.789 1 95.88 198 LEU A C 1
ATOM 1481 O O . LEU A 1 198 ? 29.328 16.625 -6.195 1 95.88 198 LEU A O 1
ATOM 1485 N N . PRO A 1 199 ? 30.922 17.125 -7.691 1 95.94 199 PRO A N 1
ATOM 1486 C CA . PRO A 1 199 ? 30.406 18.5 -7.82 1 95.94 199 PRO A CA 1
ATOM 1487 C C . PRO A 1 199 ? 28.953 18.547 -8.258 1 95.94 199 PRO A C 1
ATOM 1489 O O . PRO A 1 199 ? 28.156 19.328 -7.719 1 95.94 199 PRO A O 1
ATOM 1492 N N . ALA A 1 200 ? 28.578 17.734 -9.148 1 95.12 200 ALA A N 1
ATOM 1493 C CA . ALA A 1 200 ? 27.188 17.703 -9.617 1 95.12 200 ALA A CA 1
ATOM 1494 C C . ALA A 1 200 ? 26.25 17.297 -8.492 1 95.12 200 ALA A C 1
ATOM 1496 O O . ALA A 1 200 ? 25.156 17.844 -8.359 1 95.12 200 ALA A O 1
ATOM 1497 N N . ALA A 1 201 ? 26.656 16.344 -7.703 1 94.25 201 ALA A N 1
ATOM 1498 C CA . ALA A 1 201 ? 25.844 15.867 -6.582 1 94.25 201 ALA A CA 1
ATOM 1499 C C . ALA A 1 201 ? 25.672 16.953 -5.523 1 94.25 201 ALA A C 1
ATOM 1501 O O . ALA A 1 201 ? 24.578 17.141 -4.98 1 94.25 201 ALA A O 1
ATOM 1502 N N . LEU A 1 202 ? 26.719 17.656 -5.281 1 94.88 202 LEU A N 1
ATOM 1503 C CA . LEU A 1 202 ? 26.688 18.719 -4.277 1 94.88 202 LEU A CA 1
ATOM 1504 C C . LEU A 1 202 ? 25.812 19.875 -4.746 1 94.88 202 LEU A C 1
ATOM 1506 O O . LEU A 1 202 ? 25.094 20.484 -3.949 1 94.88 202 LEU A O 1
ATOM 1510 N N . GLU A 1 203 ? 25.891 20.188 -5.992 1 94.94 203 GLU A N 1
ATOM 1511 C CA . GLU A 1 203 ? 25.047 21.234 -6.555 1 94.94 203 GLU A CA 1
ATOM 1512 C C . GLU A 1 203 ? 23.562 20.875 -6.449 1 94.94 203 GLU A C 1
ATOM 1514 O O . GLU A 1 203 ? 22.734 21.719 -6.113 1 94.94 203 GLU A O 1
ATOM 1519 N N . LYS A 1 204 ? 23.266 19.641 -6.75 1 92.5 204 LYS A N 1
ATOM 1520 C CA . LYS A 1 204 ? 21.891 19.156 -6.633 1 92.5 204 LYS A CA 1
ATOM 1521 C C . LYS A 1 204 ? 21.391 19.266 -5.195 1 92.5 204 LYS A C 1
ATOM 1523 O O . LYS A 1 204 ? 20.25 19.688 -4.957 1 92.5 204 LYS A O 1
ATOM 1528 N N . MET A 1 205 ? 22.219 18.906 -4.281 1 93 205 MET A N 1
ATOM 1529 C 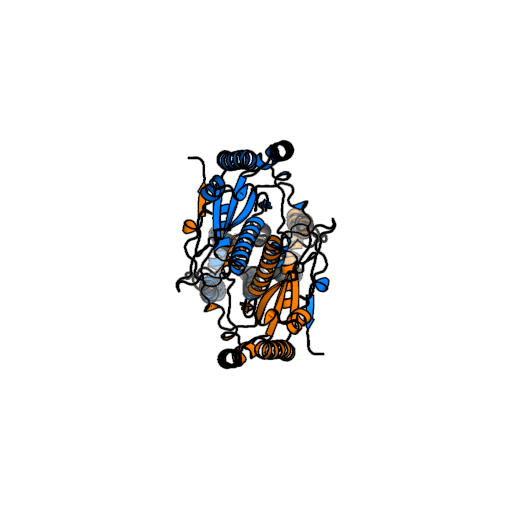CA . MET A 1 205 ? 21.875 19 -2.867 1 93 205 MET A CA 1
ATOM 1530 C C . MET A 1 205 ? 21.594 20.438 -2.455 1 93 205 MET A C 1
ATOM 1532 O O . MET A 1 205 ? 20.641 20.703 -1.74 1 93 205 MET A O 1
ATOM 1536 N N . GLU A 1 206 ? 22.422 21.328 -2.902 1 92.5 206 GLU A N 1
ATOM 1537 C CA . GLU A 1 206 ? 22.281 22.734 -2.557 1 92.5 206 GLU A CA 1
ATOM 1538 C C . GLU A 1 206 ? 20.984 23.312 -3.127 1 92.5 206 GLU A C 1
ATOM 1540 O O . GLU A 1 206 ? 20.297 24.094 -2.465 1 92.5 206 GLU A O 1
ATOM 1545 N N . ARG A 1 207 ? 20.641 22.875 -4.316 1 91.94 207 ARG A N 1
ATOM 1546 C CA . ARG A 1 207 ? 19.422 23.344 -4.965 1 91.94 207 ARG A CA 1
ATOM 1547 C C . ARG A 1 207 ? 18.188 22.891 -4.191 1 91.94 207 ARG A C 1
ATOM 1549 O O . ARG A 1 207 ? 17.188 23.609 -4.141 1 91.94 207 ARG A O 1
ATOM 1556 N N . LYS A 1 208 ? 18.266 21.75 -3.529 1 93.12 208 LYS A N 1
ATOM 1557 C CA . LYS A 1 208 ? 17.125 21.188 -2.832 1 93.12 208 LYS A CA 1
ATOM 1558 C C . LYS A 1 208 ? 17.062 21.656 -1.381 1 93.12 208 LYS A C 1
ATOM 1560 O O . LYS A 1 208 ? 16.094 21.375 -0.67 1 93.12 208 LYS A O 1
ATOM 1565 N N . ARG A 1 209 ? 18.109 22.359 -0.978 1 92.62 209 ARG A N 1
ATOM 1566 C CA . ARG A 1 209 ? 18.234 22.75 0.422 1 92.62 209 ARG A CA 1
ATOM 1567 C C . ARG A 1 209 ? 17.047 23.609 0.855 1 92.62 209 ARG A C 1
ATOM 1569 O O . ARG A 1 209 ? 16.5 23.422 1.938 1 92.62 209 ARG A O 1
ATOM 1576 N N . LYS A 1 210 ? 16.672 24.547 0.023 1 93.56 210 LYS A N 1
ATOM 1577 C CA . LYS A 1 210 ? 15.57 25.438 0.361 1 93.56 210 LYS A CA 1
ATOM 1578 C C . LYS A 1 210 ? 14.25 24.688 0.471 1 93.56 210 LYS A C 1
ATOM 1580 O O . LYS A 1 210 ? 13.398 25.016 1.294 1 93.56 210 LYS A O 1
ATOM 1585 N N . ASP A 1 211 ? 14.094 23.703 -0.359 1 96.56 211 ASP A N 1
ATOM 1586 C CA . ASP A 1 211 ? 12.883 22.891 -0.327 1 96.56 211 ASP A CA 1
ATOM 1587 C C . ASP A 1 211 ? 12.844 22.016 0.923 1 96.56 211 ASP A C 1
ATOM 1589 O O . ASP A 1 211 ? 11.805 21.891 1.576 1 96.56 211 ASP A O 1
ATOM 1593 N N . VAL A 1 212 ? 13.969 21.438 1.282 1 96.69 212 VAL A N 1
ATOM 1594 C CA . VAL A 1 212 ? 14.07 20.547 2.436 1 96.69 212 VAL A CA 1
ATOM 1595 C C . VAL A 1 212 ? 13.805 21.328 3.719 1 96.69 212 VAL A C 1
ATOM 1597 O O . VAL A 1 212 ? 13.242 20.797 4.676 1 96.69 212 VAL A O 1
ATOM 1600 N N . ALA A 1 213 ? 14.102 22.625 3.709 1 96.12 213 ALA A N 1
ATOM 1601 C CA . ALA A 1 213 ? 13.898 23.469 4.875 1 96.12 213 ALA A CA 1
ATOM 1602 C C . ALA A 1 213 ? 12.414 23.641 5.18 1 96.12 213 ALA A C 1
ATOM 1604 O O . ALA A 1 213 ? 12.039 24 6.297 1 96.12 213 ALA A O 1
ATOM 1605 N N . LYS A 1 214 ? 11.586 23.375 4.191 1 97.44 214 LYS A N 1
ATOM 1606 C CA . LYS A 1 214 ? 10.141 23.531 4.352 1 97.44 214 LYS A CA 1
ATOM 1607 C C . LYS A 1 214 ? 9.492 22.25 4.859 1 97.44 214 LYS A C 1
ATOM 1609 O O . LYS A 1 214 ? 8.297 22.234 5.164 1 97.44 214 LYS A O 1
ATOM 1614 N N . VAL A 1 215 ? 10.297 21.219 5.008 1 98.38 215 VAL A N 1
ATOM 1615 C CA . VAL A 1 215 ? 9.781 19.906 5.391 1 98.38 215 VAL A CA 1
ATOM 1616 C C . VAL A 1 215 ? 9.609 19.844 6.902 1 98.38 215 VAL A C 1
ATOM 1618 O O . VAL A 1 215 ? 10.477 20.281 7.656 1 98.38 215 VAL A O 1
ATOM 1621 N N . SER A 1 216 ? 8.461 19.328 7.363 1 98.5 216 SER A N 1
ATOM 1622 C CA . SER A 1 216 ? 8.18 19.203 8.789 1 98.5 216 SER A CA 1
ATOM 1623 C C . SER A 1 216 ? 8.867 17.969 9.375 1 98.5 216 SER A C 1
ATOM 1625 O O . SER A 1 216 ? 9.523 18.047 10.414 1 98.5 216 SER A O 1
ATOM 1627 N N . HIS A 1 217 ? 8.664 16.797 8.727 1 98.75 217 HIS A N 1
ATOM 1628 C CA . HIS A 1 217 ? 9.242 15.531 9.141 1 98.75 217 HIS A CA 1
ATOM 1629 C C . HIS A 1 217 ? 9.766 14.75 7.941 1 98.75 217 HIS A C 1
ATOM 1631 O O . HIS A 1 217 ? 9.211 14.844 6.844 1 98.75 217 HIS A O 1
ATOM 1637 N N . ILE A 1 218 ? 10.828 14.039 8.109 1 98.81 218 ILE A N 1
ATOM 1638 C CA . ILE A 1 218 ? 11.234 12.969 7.203 1 98.81 218 ILE A CA 1
ATOM 1639 C C . ILE A 1 218 ? 11.203 11.633 7.934 1 98.81 218 ILE A C 1
ATOM 1641 O O . ILE A 1 218 ? 11.734 11.5 9.039 1 98.81 218 ILE A O 1
ATOM 1645 N N . ILE A 1 219 ? 10.508 10.656 7.363 1 98.94 219 ILE A N 1
ATOM 1646 C CA . ILE A 1 219 ? 10.422 9.32 7.941 1 98.94 219 ILE A CA 1
ATOM 1647 C C . ILE A 1 219 ? 11.188 8.328 7.066 1 98.94 219 ILE A C 1
ATOM 1649 O O . ILE A 1 219 ? 10.812 8.086 5.918 1 98.94 219 ILE A O 1
ATOM 1653 N N . ALA A 1 220 ? 12.281 7.773 7.613 1 98.94 220 ALA A N 1
ATOM 1654 C CA . ALA A 1 220 ? 13.008 6.723 6.91 1 98.94 220 ALA A CA 1
ATOM 1655 C C . ALA A 1 220 ? 12.203 5.43 6.867 1 98.94 220 ALA A C 1
ATOM 1657 O O . ALA A 1 220 ? 11.594 5.035 7.867 1 98.94 220 ALA A O 1
ATOM 1658 N N . ILE A 1 221 ? 12.18 4.801 5.734 1 98.94 221 ILE A N 1
ATOM 1659 C CA . ILE A 1 221 ? 11.43 3.57 5.508 1 98.94 221 ILE A CA 1
ATOM 1660 C C . ILE A 1 221 ? 12.398 2.389 5.418 1 98.94 221 ILE A C 1
ATOM 1662 O O . ILE A 1 221 ? 13.211 2.314 4.496 1 98.94 221 ILE A O 1
ATOM 1666 N N . VAL A 1 222 ? 12.242 1.459 6.348 1 98.94 222 VAL A N 1
ATOM 1667 C CA . VAL A 1 222 ? 13.195 0.357 6.418 1 98.94 222 VAL A CA 1
ATOM 1668 C C . VAL A 1 222 ? 12.445 -0.974 6.445 1 98.94 222 VAL A C 1
ATOM 1670 O O . VAL A 1 222 ? 11.438 -1.109 7.137 1 98.94 222 VAL A O 1
ATOM 1673 N N . VAL A 1 223 ? 12.883 -1.916 5.621 1 98.81 223 VAL A N 1
ATOM 1674 C CA . VAL A 1 223 ? 12.477 -3.312 5.746 1 98.81 223 VAL A CA 1
ATOM 1675 C C . VAL A 1 223 ? 13.453 -4.055 6.656 1 98.81 223 VAL A C 1
ATOM 1677 O O . VAL A 1 223 ? 14.594 -4.32 6.273 1 98.81 223 VAL A O 1
ATOM 1680 N N . LYS A 1 224 ? 13.008 -4.379 7.789 1 98.62 224 LYS A N 1
ATOM 1681 C CA . LYS A 1 224 ? 13.82 -5.137 8.727 1 98.62 224 LYS A CA 1
ATOM 1682 C C . LYS A 1 224 ? 13.719 -6.637 8.469 1 98.62 224 LYS A C 1
ATOM 1684 O O . LYS A 1 224 ? 12.617 -7.172 8.344 1 98.62 224 LYS A O 1
ATOM 1689 N N . ARG A 1 225 ? 14.867 -7.27 8.312 1 98.38 225 ARG A N 1
ATOM 1690 C CA . ARG A 1 225 ? 14.844 -8.727 8.172 1 98.38 225 ARG A CA 1
ATOM 1691 C C . ARG A 1 225 ? 14.742 -9.406 9.539 1 98.38 225 ARG A C 1
ATOM 1693 O O . ARG A 1 225 ? 15.609 -9.219 10.391 1 98.38 225 ARG A O 1
ATOM 1700 N N . VAL A 1 226 ? 13.672 -10.078 9.742 1 96.75 226 VAL A N 1
ATOM 1701 C CA . VAL A 1 226 ? 13.398 -10.75 11.016 1 96.75 226 VAL A CA 1
ATOM 1702 C C . VAL A 1 226 ? 12.758 -12.109 10.75 1 96.75 226 VAL A C 1
ATOM 1704 O O . VAL A 1 226 ? 11.984 -12.266 9.797 1 96.75 226 VAL A O 1
ATOM 1707 N N . ARG A 1 227 ? 13.094 -13.055 11.508 1 97.38 227 ARG A N 1
ATOM 1708 C CA . ARG A 1 227 ? 12.43 -14.352 11.445 1 97.38 227 ARG A CA 1
ATOM 1709 C C . ARG A 1 227 ? 11.055 -14.297 12.094 1 97.38 227 ARG A C 1
ATOM 1711 O O . ARG A 1 227 ? 10.844 -13.555 13.055 1 97.38 227 ARG A O 1
ATOM 1718 N N . ASN A 1 228 ? 10.18 -15.07 11.508 1 96.75 228 ASN A N 1
ATOM 1719 C CA . ASN A 1 228 ? 8.867 -15.156 12.148 1 96.75 228 ASN A CA 1
ATOM 1720 C C . ASN A 1 228 ? 8.922 -16.016 13.414 1 96.75 228 ASN A C 1
ATOM 1722 O O . ASN A 1 228 ? 9.992 -16.484 13.805 1 96.75 228 ASN A O 1
ATOM 1726 N N . ALA A 1 229 ? 7.777 -16.172 14.094 1 95.5 229 ALA A N 1
ATOM 1727 C CA . ALA A 1 229 ? 7.703 -16.891 15.367 1 95.5 229 ALA A CA 1
ATOM 1728 C C . ALA A 1 229 ? 8.133 -18.344 15.219 1 95.5 229 ALA A C 1
ATOM 1730 O O . ALA A 1 229 ? 8.594 -18.953 16.172 1 95.5 229 ALA A O 1
ATOM 1731 N N . LYS A 1 230 ? 8.078 -18.891 14.008 1 96.81 230 LYS A N 1
ATOM 1732 C CA . LYS A 1 230 ? 8.461 -20.266 13.742 1 96.81 230 LYS A CA 1
ATOM 1733 C C . LYS A 1 230 ? 9.922 -20.375 13.32 1 96.81 230 LYS A C 1
ATOM 1735 O O . LYS A 1 230 ? 10.406 -21.453 13 1 96.81 230 LYS A O 1
ATOM 1740 N N . GLY A 1 231 ? 10.547 -19.234 13.227 1 97 231 GLY A N 1
ATOM 1741 C CA . GLY A 1 231 ? 11.969 -19.234 12.914 1 97 231 GLY A CA 1
ATOM 1742 C C . GLY A 1 231 ? 12.258 -19.094 11.43 1 97 231 GLY A C 1
ATOM 1743 O O . GLY A 1 231 ? 13.414 -19.188 11.008 1 97 231 GLY A O 1
ATOM 1744 N N . SER A 1 232 ? 11.258 -18.859 10.617 1 96.5 232 SER A N 1
ATOM 1745 C CA . SER A 1 232 ? 11.422 -18.797 9.172 1 96.5 232 SER A CA 1
ATOM 1746 C C . SER A 1 232 ? 11.602 -17.359 8.695 1 96.5 232 SER A C 1
ATOM 1748 O O . SER A 1 232 ? 10.984 -16.438 9.234 1 96.5 232 SER A O 1
ATOM 1750 N N . LEU A 1 233 ? 12.445 -17.219 7.691 1 97.06 233 LEU A N 1
ATOM 1751 C CA . LEU A 1 233 ? 12.633 -15.945 7.016 1 97.06 233 LEU A CA 1
ATOM 1752 C C . LEU A 1 233 ? 11.75 -15.852 5.777 1 97.06 233 LEU A C 1
ATOM 1754 O O . LEU A 1 233 ? 11.867 -16.672 4.863 1 97.06 233 LEU A O 1
ATOM 1758 N N . MET A 1 234 ? 10.859 -14.922 5.793 1 97.38 234 MET A N 1
ATOM 1759 C CA . MET A 1 234 ? 9.961 -14.766 4.652 1 97.38 234 MET A CA 1
ATOM 1760 C C . MET A 1 234 ? 10.711 -14.203 3.445 1 97.38 234 MET A C 1
ATOM 1762 O O . MET A 1 234 ? 11.727 -13.531 3.602 1 97.38 234 MET A O 1
ATOM 1766 N N . PRO A 1 235 ? 10.242 -14.547 2.264 1 97.25 235 PRO A N 1
ATOM 1767 C CA . PRO A 1 235 ? 10.891 -13.961 1.089 1 97.25 235 PRO A CA 1
ATOM 1768 C C . PRO A 1 235 ? 10.984 -12.445 1.157 1 97.25 235 PRO A C 1
ATOM 1770 O O . PRO A 1 235 ? 10.016 -11.773 1.53 1 97.25 235 PRO A O 1
ATOM 1773 N N . ALA A 1 236 ? 12.125 -11.875 0.751 1 97.31 236 ALA A N 1
ATOM 1774 C CA . ALA A 1 236 ? 12.398 -10.445 0.881 1 97.31 236 ALA A CA 1
ATOM 1775 C C . ALA A 1 236 ? 11.383 -9.617 0.096 1 97.31 236 ALA A C 1
ATOM 1777 O O . ALA A 1 236 ? 10.953 -8.555 0.554 1 97.31 236 ALA A O 1
ATOM 1778 N N . TRP A 1 237 ? 11.008 -10.133 -1.082 1 97.69 237 TRP A N 1
ATOM 1779 C CA . TRP A 1 237 ? 10.086 -9.367 -1.919 1 97.69 237 TRP A CA 1
ATOM 1780 C C . TRP A 1 237 ? 8.719 -9.242 -1.253 1 97.69 237 TRP A C 1
ATOM 1782 O O . TRP A 1 237 ? 8.047 -8.227 -1.396 1 97.69 237 TRP A O 1
ATOM 1792 N N . GLU A 1 238 ? 8.273 -10.234 -0.459 1 98.44 238 GLU A N 1
ATOM 1793 C CA . GLU A 1 238 ? 7.004 -10.156 0.255 1 98.44 238 GLU A CA 1
ATOM 1794 C C . GLU A 1 238 ? 7.055 -9.102 1.36 1 98.44 238 GLU A C 1
ATOM 1796 O O . GLU A 1 238 ? 6.078 -8.383 1.583 1 98.44 238 GLU A O 1
ATOM 1801 N N . GLU A 1 239 ? 8.172 -9.062 2.018 1 98.56 239 GLU A N 1
ATOM 1802 C CA . GLU A 1 239 ? 8.344 -8.07 3.07 1 98.56 239 GLU A CA 1
ATOM 1803 C C . GLU A 1 239 ? 8.406 -6.656 2.492 1 98.56 239 GLU A C 1
ATOM 1805 O O . GLU A 1 239 ? 7.887 -5.711 3.088 1 98.56 239 GLU A O 1
ATOM 1810 N N . THR A 1 240 ? 9.047 -6.551 1.323 1 98.69 240 THR A N 1
ATOM 1811 C CA . THR A 1 240 ? 9.047 -5.273 0.621 1 98.69 240 THR A CA 1
ATOM 1812 C C . THR A 1 240 ? 7.621 -4.836 0.287 1 98.69 240 THR A C 1
ATOM 1814 O O . THR A 1 240 ? 7.258 -3.676 0.489 1 98.69 240 THR A O 1
ATOM 1817 N N . CYS A 1 241 ? 6.805 -5.773 -0.173 1 98.88 241 CYS A N 1
ATOM 1818 C CA . CYS A 1 241 ? 5.402 -5.473 -0.456 1 98.88 241 CYS A CA 1
ATOM 1819 C C . CYS A 1 241 ? 4.668 -5.062 0.813 1 98.88 241 CYS A C 1
ATOM 1821 O O . CYS A 1 241 ? 3.871 -4.121 0.797 1 98.88 241 CYS A O 1
ATOM 1823 N N . SER A 1 242 ? 4.949 -5.762 1.885 1 98.81 242 SER A N 1
ATOM 1824 C CA . SER A 1 242 ? 4.32 -5.445 3.164 1 98.81 242 SER A CA 1
ATOM 1825 C C . SER A 1 242 ? 4.652 -4.023 3.605 1 98.81 242 SER A C 1
ATOM 1827 O O . SER A 1 242 ? 3.758 -3.266 3.99 1 98.81 242 SER A O 1
ATOM 1829 N N . VAL A 1 243 ? 5.883 -3.65 3.51 1 98.94 243 VAL A N 1
ATOM 1830 C CA . VAL A 1 243 ? 6.316 -2.316 3.916 1 98.94 243 VAL A CA 1
ATOM 1831 C C . VAL A 1 243 ? 5.723 -1.272 2.973 1 98.94 243 VAL A C 1
ATOM 1833 O O . VAL A 1 243 ? 5.34 -0.183 3.404 1 98.94 243 VAL A O 1
ATOM 1836 N N . ALA A 1 244 ? 5.609 -1.599 1.695 1 98.94 244 ALA A N 1
ATOM 1837 C CA . ALA A 1 244 ? 4.961 -0.685 0.756 1 98.94 244 ALA A CA 1
ATOM 1838 C C . ALA A 1 244 ? 3.506 -0.446 1.14 1 98.94 244 ALA A C 1
ATOM 1840 O O . ALA A 1 244 ? 3.021 0.688 1.088 1 98.94 244 ALA A O 1
ATOM 1841 N N . CYS A 1 245 ? 2.816 -1.495 1.517 1 98.94 245 CYS A N 1
ATOM 1842 C CA . CYS A 1 245 ? 1.449 -1.35 2.002 1 98.94 245 CYS A CA 1
ATOM 1843 C C . CYS A 1 245 ? 1.403 -0.468 3.244 1 98.94 245 CYS A C 1
ATOM 1845 O O . CYS A 1 245 ? 0.488 0.342 3.402 1 98.94 245 CYS A O 1
ATOM 1847 N N . ALA A 1 246 ? 2.373 -0.623 4.129 1 98.94 246 ALA A N 1
ATOM 1848 C CA . ALA A 1 246 ? 2.461 0.2 5.332 1 98.94 246 ALA A CA 1
ATOM 1849 C C . ALA A 1 246 ? 2.6 1.678 4.98 1 98.94 246 ALA A C 1
ATOM 1851 O O . ALA A 1 246 ? 1.92 2.527 5.559 1 98.94 246 ALA A O 1
ATOM 1852 N N . VAL A 1 247 ? 3.443 1.95 4.027 1 98.94 247 VAL A N 1
ATOM 1853 C CA . VAL A 1 247 ? 3.672 3.33 3.611 1 98.94 247 VAL A CA 1
ATOM 1854 C C . VAL A 1 247 ? 2.408 3.889 2.961 1 98.94 247 VAL A C 1
ATOM 1856 O O . VAL A 1 247 ? 2.055 5.051 3.176 1 98.94 247 VAL A O 1
ATOM 1859 N N . GLN A 1 248 ? 1.723 3.059 2.172 1 98.94 248 GLN A N 1
ATOM 1860 C CA . GLN A 1 248 ? 0.467 3.502 1.575 1 98.94 248 GLN A CA 1
ATOM 1861 C C . GLN A 1 248 ? -0.567 3.83 2.648 1 98.94 248 GLN A C 1
ATOM 1863 O O . GLN A 1 248 ? -1.276 4.832 2.547 1 98.94 248 GLN A O 1
ATOM 1868 N N . ASN A 1 249 ? -0.653 3.004 3.705 1 98.94 249 ASN A N 1
ATOM 1869 C CA . ASN A 1 249 ? -1.528 3.297 4.836 1 98.94 249 ASN A CA 1
ATOM 1870 C C . ASN A 1 249 ? -1.179 4.633 5.484 1 98.94 249 ASN A C 1
ATOM 1872 O O . ASN A 1 249 ? -2.066 5.441 5.773 1 98.94 249 ASN A O 1
ATOM 1876 N N . MET A 1 250 ? 0.077 4.832 5.68 1 98.88 250 MET A N 1
ATOM 1877 C CA . MET A 1 250 ? 0.561 6.078 6.266 1 98.88 250 MET A CA 1
ATOM 1878 C C . MET A 1 250 ? 0.16 7.273 5.41 1 98.88 250 MET A C 1
ATOM 1880 O O . MET A 1 250 ? -0.33 8.281 5.93 1 98.88 250 MET A O 1
ATOM 1884 N N . HIS A 1 251 ? 0.374 7.16 4.125 1 98.88 251 HIS A N 1
ATOM 1885 C CA . HIS A 1 251 ? 0.066 8.227 3.182 1 98.88 251 HIS A CA 1
ATOM 1886 C C . HIS A 1 251 ? -1.426 8.547 3.176 1 98.88 251 HIS A C 1
ATOM 1888 O O . HIS A 1 251 ? -1.816 9.719 3.205 1 98.88 251 HIS A O 1
ATOM 1894 N N . LEU A 1 252 ? -2.256 7.523 3.197 1 98.81 252 LEU A N 1
ATOM 1895 C CA . LEU A 1 252 ? -3.701 7.723 3.203 1 98.81 252 LEU A CA 1
ATOM 1896 C C . LEU A 1 252 ? -4.156 8.383 4.5 1 98.81 252 LEU A C 1
ATOM 1898 O O . LEU A 1 252 ? -5.027 9.258 4.484 1 98.81 252 LEU A O 1
ATOM 1902 N N . SER A 1 253 ? -3.58 7.992 5.625 1 98.75 253 SER A N 1
ATOM 1903 C CA . SER A 1 253 ? -3.898 8.594 6.914 1 98.75 253 SER A CA 1
ATOM 1904 C C . SER A 1 253 ? -3.605 10.094 6.91 1 98.75 253 SER A C 1
ATOM 1906 O O . SER A 1 253 ? -4.449 10.898 7.312 1 98.75 253 SER A O 1
ATOM 1908 N N . LEU A 1 254 ? -2.475 10.469 6.395 1 98.62 254 LEU A N 1
ATOM 1909 C CA . LEU A 1 254 ? -2.076 11.867 6.359 1 98.62 254 LEU A CA 1
ATOM 1910 C C . LEU A 1 254 ? -2.887 12.641 5.324 1 98.62 254 LEU A C 1
ATOM 1912 O O . LEU A 1 254 ? -3.211 13.812 5.527 1 98.62 254 LEU A O 1
ATOM 1916 N N . THR A 1 255 ? -3.248 11.953 4.211 1 97.25 255 THR A N 1
ATOM 1917 C CA . THR A 1 255 ? -4.109 12.562 3.203 1 97.25 255 THR A CA 1
ATOM 1918 C C . THR A 1 255 ? -5.469 12.922 3.797 1 97.25 255 THR A C 1
ATOM 1920 O O . THR A 1 255 ? -5.996 14.008 3.545 1 97.25 255 THR A O 1
ATOM 1923 N N . ALA A 1 256 ? -6.016 12.031 4.582 1 96.75 256 ALA A N 1
ATOM 1924 C CA . ALA A 1 256 ? -7.32 12.25 5.195 1 96.75 256 ALA A CA 1
ATOM 1925 C C . ALA A 1 256 ? -7.312 13.492 6.078 1 96.75 256 ALA A C 1
ATOM 1927 O O . ALA A 1 256 ? -8.352 14.109 6.309 1 96.75 256 ALA A O 1
ATOM 1928 N N . GLU A 1 257 ? -6.133 13.875 6.543 1 96.19 257 GLU A N 1
ATOM 1929 C CA . GLU A 1 257 ? -6.02 15.008 7.457 1 96.19 257 GLU A CA 1
ATOM 1930 C C . GLU A 1 257 ? -5.52 16.25 6.73 1 96.19 257 GLU A C 1
ATOM 1932 O O . GLU A 1 257 ? -5.316 17.297 7.352 1 96.19 257 GLU A O 1
ATOM 1937 N N . GLY A 1 258 ? -5.215 16.141 5.457 1 94.81 258 GLY A N 1
ATOM 1938 C CA . GLY A 1 258 ? -4.91 17.281 4.617 1 94.81 258 GLY A CA 1
ATOM 1939 C C . GLY A 1 258 ? -3.428 17.609 4.566 1 94.81 258 GLY A C 1
ATOM 1940 O O . GLY A 1 258 ? -3.041 18.719 4.184 1 94.81 258 GLY A O 1
ATOM 1941 N N . PHE A 1 259 ? -2.576 16.672 4.934 1 97.75 259 PHE A N 1
ATOM 1942 C CA . PHE A 1 259 ? -1.142 16.922 4.938 1 97.75 259 PHE A CA 1
ATOM 1943 C C . PHE A 1 259 ? -0.514 16.5 3.613 1 97.75 259 PHE A C 1
ATOM 1945 O O . PHE A 1 259 ? -1.049 15.641 2.918 1 97.75 259 PHE A O 1
ATOM 1952 N N . ALA A 1 260 ? 0.559 17.188 3.268 1 97.62 260 ALA A N 1
ATOM 1953 C CA . ALA A 1 260 ? 1.314 16.891 2.053 1 97.62 260 ALA A CA 1
ATOM 1954 C C . ALA A 1 260 ? 2.406 15.859 2.318 1 97.62 260 ALA A C 1
ATOM 1956 O O . ALA A 1 260 ? 3.125 15.945 3.318 1 97.62 260 ALA A O 1
ATOM 1957 N N . CYS A 1 261 ? 2.531 14.875 1.406 1 98.12 261 CYS A N 1
ATOM 1958 C CA . CYS A 1 261 ? 3.502 13.797 1.597 1 98.12 261 CYS A CA 1
ATOM 1959 C C . CYS A 1 261 ? 4.16 13.422 0.276 1 98.12 261 CYS A C 1
ATOM 1961 O O . CYS A 1 261 ? 3.602 13.664 -0.794 1 98.12 261 CYS A O 1
ATOM 1963 N N . TYR A 1 262 ? 5.328 12.836 0.416 1 97.81 262 TYR A N 1
ATOM 1964 C CA . TYR A 1 262 ? 6.094 12.398 -0.745 1 97.81 262 TYR A CA 1
ATOM 1965 C C . TYR A 1 262 ? 7.043 11.266 -0.374 1 97.81 262 TYR A C 1
ATOM 1967 O O . TYR A 1 262 ? 7.863 11.406 0.537 1 97.81 262 TYR A O 1
ATOM 1975 N N . TRP A 1 263 ? 6.91 10.086 -1.051 1 98.81 263 TRP A N 1
ATOM 1976 C CA . TRP A 1 263 ? 7.848 8.977 -0.916 1 98.81 263 TRP A CA 1
ATOM 1977 C C . TRP A 1 263 ? 8.984 9.102 -1.92 1 98.81 263 TRP A C 1
ATOM 1979 O O . TRP A 1 263 ? 8.789 8.891 -3.119 1 98.81 263 TRP A O 1
ATOM 1989 N N . SER A 1 264 ? 10.188 9.398 -1.404 1 98.19 264 SER A N 1
ATOM 1990 C CA . SER A 1 264 ? 11.383 9.508 -2.234 1 98.19 264 SER A CA 1
ATOM 1991 C C . SER A 1 264 ? 12.25 8.258 -2.129 1 98.19 264 SER A C 1
ATOM 1993 O O . SER A 1 264 ? 12.531 7.785 -1.025 1 98.19 264 SER A O 1
ATOM 1995 N N . SER A 1 265 ? 12.695 7.785 -3.252 1 97.69 265 SER A N 1
ATOM 1996 C CA . SER A 1 265 ? 13.672 6.703 -3.264 1 97.69 265 SER A CA 1
ATOM 1997 C C . SER A 1 265 ? 15.086 7.234 -3.443 1 97.69 265 SER A C 1
ATOM 1999 O O . SER A 1 265 ? 16 6.48 -3.787 1 97.69 265 SER A O 1
ATOM 2001 N N . GLY A 1 266 ? 15.258 8.523 -3.262 1 93.81 266 GLY A N 1
ATOM 2002 C CA . GLY A 1 266 ? 16.562 9.133 -3.453 1 93.81 266 GLY A CA 1
ATOM 2003 C C . GLY A 1 266 ? 17.641 8.516 -2.582 1 93.81 266 GLY A C 1
ATOM 2004 O O . GLY A 1 266 ? 17.469 8.375 -1.37 1 93.81 266 GLY A O 1
ATOM 2005 N N . GLY A 1 267 ? 18.75 8.133 -3.236 1 95.31 267 GLY A N 1
ATOM 2006 C CA . GLY A 1 267 ? 19.906 7.648 -2.496 1 95.31 267 GLY A CA 1
ATOM 2007 C C . GLY A 1 267 ? 19.859 6.152 -2.236 1 95.31 267 GLY A C 1
ATOM 2008 O O . GLY A 1 267 ? 20.859 5.562 -1.808 1 95.31 267 GLY A O 1
ATOM 2009 N N . VAL A 1 268 ? 18.688 5.527 -2.436 1 96.75 268 VAL A N 1
ATOM 2010 C CA . VAL A 1 268 ? 18.625 4.078 -2.273 1 96.75 268 VAL A CA 1
ATOM 2011 C C . VAL A 1 268 ? 19.594 3.404 -3.25 1 96.75 268 VAL A C 1
ATOM 2013 O O . VAL A 1 268 ? 19.625 3.746 -4.434 1 96.75 268 VAL A O 1
ATOM 2016 N N . GLY A 1 269 ? 20.422 2.434 -2.787 1 94.56 269 GLY A N 1
ATOM 2017 C CA . GLY A 1 269 ? 21.453 1.826 -3.604 1 94.56 269 GLY A CA 1
ATOM 2018 C C . GLY A 1 269 ? 22.688 2.703 -3.758 1 94.56 269 GLY A C 1
ATOM 2019 O O . GLY A 1 269 ? 23.656 2.307 -4.398 1 94.56 269 GLY A O 1
ATOM 2020 N N . GLY A 1 270 ? 22.703 3.904 -3.182 1 96 270 GLY A N 1
ATOM 2021 C CA . GLY A 1 270 ? 23.797 4.867 -3.188 1 96 270 GLY A CA 1
ATOM 2022 C C . GLY A 1 270 ? 24.172 5.352 -1.799 1 96 270 GLY A C 1
ATOM 2023 O O . GLY A 1 270 ? 24.516 4.547 -0.932 1 96 270 GLY A O 1
ATOM 2024 N N . TRP A 1 271 ? 23.906 6.672 -1.629 1 96.69 271 TRP A N 1
ATOM 2025 C CA . TRP A 1 271 ? 24.375 7.242 -0.369 1 96.69 271 TRP A CA 1
ATOM 2026 C C . TRP A 1 271 ? 23.625 6.645 0.812 1 96.69 271 TRP A C 1
ATOM 2028 O O . TRP A 1 271 ? 24.125 6.617 1.935 1 96.69 271 TRP A O 1
ATOM 2038 N N . ALA A 1 272 ? 22.406 6.109 0.663 1 97.62 272 ALA A N 1
ATOM 2039 C CA . ALA A 1 272 ? 21.625 5.508 1.742 1 97.62 272 ALA A CA 1
ATOM 2040 C C . ALA A 1 272 ? 22.281 4.223 2.24 1 97.62 272 ALA A C 1
ATOM 2042 O O . ALA A 1 272 ? 21.953 3.727 3.32 1 97.62 272 ALA A O 1
ATOM 2043 N N . GLU A 1 273 ? 23.203 3.682 1.483 1 96.88 273 GLU A N 1
ATOM 2044 C CA . GLU A 1 273 ? 23.859 2.426 1.836 1 96.88 273 GLU A CA 1
ATOM 2045 C C . GLU A 1 273 ? 25.078 2.668 2.725 1 96.88 273 GLU A C 1
ATOM 2047 O O . GLU A 1 273 ? 25.672 1.721 3.246 1 96.88 273 GLU A O 1
ATOM 2052 N N . ALA A 1 274 ? 25.422 3.932 2.84 1 97.62 274 ALA A N 1
ATOM 2053 C CA . ALA A 1 274 ? 26.531 4.227 3.738 1 97.62 274 ALA A CA 1
ATOM 2054 C C . ALA A 1 274 ? 26.266 3.688 5.141 1 97.62 274 ALA A C 1
ATOM 2056 O O . ALA A 1 274 ? 25.141 3.801 5.652 1 97.62 274 ALA A O 1
ATOM 2057 N N . GLU A 1 275 ? 27.297 3.135 5.754 1 96.38 275 GLU A N 1
ATOM 2058 C CA . GLU A 1 275 ? 27.141 2.49 7.059 1 96.38 275 GLU A CA 1
ATOM 2059 C C . GLU A 1 275 ? 26.594 3.465 8.094 1 96.38 275 GLU A C 1
ATOM 2061 O O . GLU A 1 275 ? 25.75 3.094 8.922 1 96.38 275 GLU A O 1
ATOM 2066 N N . ALA A 1 276 ? 27.062 4.66 8.039 1 96.44 276 ALA A N 1
ATOM 2067 C CA . ALA A 1 276 ? 26.625 5.668 9 1 96.44 276 ALA A CA 1
ATOM 2068 C C . ALA A 1 276 ? 25.125 5.938 8.859 1 96.44 276 ALA A C 1
ATOM 2070 O O . ALA A 1 276 ? 24.422 6.137 9.852 1 96.44 276 ALA A O 1
ATOM 2071 N N . ILE A 1 277 ? 24.656 5.91 7.656 1 98 277 ILE A N 1
ATOM 2072 C CA . ILE A 1 277 ? 23.234 6.176 7.402 1 98 277 ILE A CA 1
ATOM 2073 C C . ILE A 1 277 ? 22.406 4.965 7.809 1 98 277 ILE A C 1
ATOM 2075 O O . ILE A 1 277 ? 21.375 5.102 8.477 1 98 277 ILE A O 1
ATOM 2079 N N . ARG A 1 278 ? 22.875 3.787 7.426 1 98.06 278 ARG A N 1
ATOM 2080 C CA . ARG A 1 278 ? 22.172 2.566 7.812 1 98.06 278 ARG A CA 1
ATOM 2081 C C . ARG A 1 278 ? 22.047 2.465 9.328 1 98.06 278 ARG A C 1
ATOM 2083 O O . ARG A 1 278 ? 20.984 2.107 9.844 1 98.06 278 ARG A O 1
ATOM 2090 N N . SER A 1 279 ? 23.094 2.859 9.984 1 97.88 279 SER A N 1
ATOM 2091 C CA . SER A 1 279 ? 23.062 2.846 11.445 1 97.88 279 SER A CA 1
ATOM 2092 C C . SER A 1 279 ? 22.094 3.898 11.984 1 97.88 279 SER A C 1
ATOM 2094 O O . SER A 1 279 ? 21.344 3.635 12.93 1 97.88 279 SER A O 1
ATOM 2096 N N . LEU A 1 280 ? 22.109 5.031 11.375 1 97.94 280 LEU A N 1
ATOM 2097 C CA . LEU A 1 280 ? 21.266 6.148 11.797 1 97.94 280 LEU A CA 1
ATOM 2098 C C . LEU A 1 280 ? 19.797 5.773 11.711 1 97.94 280 LEU A C 1
ATOM 2100 O O . LEU A 1 280 ? 19 6.172 12.562 1 97.94 280 LEU A O 1
ATOM 2104 N N . VAL A 1 281 ? 19.438 4.898 10.727 1 98.44 281 VAL A N 1
ATOM 2105 C CA . VAL A 1 281 ? 18.016 4.629 10.508 1 98.44 281 VAL A CA 1
ATOM 2106 C C . VAL A 1 281 ? 17.688 3.209 10.953 1 98.44 281 VAL A C 1
ATOM 2108 O O . VAL A 1 281 ? 16.609 2.689 10.648 1 98.44 281 VAL A O 1
ATOM 2111 N N . GLY A 1 282 ? 18.578 2.547 11.57 1 97.62 282 GLY A N 1
ATOM 2112 C CA . GLY A 1 282 ? 18.328 1.227 12.125 1 97.62 282 GLY A CA 1
ATOM 2113 C C . GLY A 1 282 ? 18.281 0.137 11.078 1 97.62 282 GLY A C 1
ATOM 2114 O O . GLY A 1 282 ? 17.562 -0.853 11.234 1 97.62 282 GLY A O 1
ATOM 2115 N N . ALA A 1 283 ? 18.969 0.318 9.984 1 98.38 283 ALA A N 1
ATOM 2116 C CA . ALA A 1 283 ? 19 -0.649 8.891 1 98.38 283 ALA A CA 1
ATOM 2117 C C . ALA A 1 283 ? 20.328 -1.385 8.844 1 98.38 283 ALA A C 1
ATOM 2119 O O . ALA A 1 283 ? 20.875 -1.637 7.77 1 98.38 283 ALA A O 1
ATOM 2120 N N . ASP A 1 284 ? 20.938 -1.709 9.953 1 96.44 284 ASP A N 1
ATOM 2121 C CA . ASP A 1 284 ? 22.281 -2.283 9.984 1 96.44 284 ASP A CA 1
ATOM 2122 C C . ASP A 1 284 ? 22.25 -3.762 10.359 1 96.44 284 ASP A C 1
ATOM 2124 O O . ASP A 1 284 ? 23.281 -4.375 10.602 1 96.44 284 ASP A O 1
ATOM 2128 N N . GLY A 1 285 ? 21.109 -4.348 10.281 1 97.25 285 GLY A N 1
ATOM 2129 C CA . GLY A 1 285 ? 20.969 -5.758 10.602 1 97.25 285 GLY A CA 1
ATOM 2130 C C . GLY A 1 285 ? 21.016 -6.656 9.383 1 97.25 285 GLY A C 1
ATOM 2131 O O . GLY A 1 285 ? 20.953 -6.18 8.25 1 97.25 285 GLY A O 1
ATOM 2132 N N . ALA A 1 286 ? 21.203 -7.953 9.719 1 97.31 286 ALA A N 1
ATOM 2133 C CA . ALA A 1 286 ? 21.156 -8.992 8.688 1 97.31 286 ALA A CA 1
ATOM 2134 C C . ALA A 1 286 ? 20.75 -10.336 9.281 1 97.31 286 ALA A C 1
ATOM 2136 O O . ALA A 1 286 ? 21.078 -10.641 10.43 1 97.31 286 ALA A O 1
ATOM 2137 N N . VAL A 1 287 ? 20.047 -11.055 8.523 1 97.44 287 VAL A N 1
ATOM 2138 C CA . VAL A 1 287 ? 19.672 -12.422 8.875 1 97.44 287 VAL A CA 1
ATOM 2139 C C . VAL A 1 287 ? 19.984 -13.352 7.703 1 97.44 287 VAL A C 1
ATOM 2141 O O . VAL A 1 287 ? 19.5 -13.141 6.59 1 97.44 287 VAL A O 1
ATOM 2144 N N . GLU A 1 288 ? 20.828 -14.383 7.938 1 96.25 288 GLU A N 1
ATOM 2145 C CA . GLU A 1 288 ? 21.219 -15.367 6.938 1 96.25 288 GLU A CA 1
ATOM 2146 C C . GLU A 1 288 ? 21.766 -14.695 5.684 1 96.25 288 GLU A C 1
ATOM 2148 O O . GLU A 1 288 ? 21.406 -15.062 4.566 1 96.25 288 GLU A O 1
ATOM 2153 N N . GLY A 1 289 ? 22.484 -13.641 5.891 1 96.62 289 GLY A N 1
ATOM 2154 C CA . GLY A 1 289 ? 23.156 -12.953 4.797 1 96.62 289 GLY A CA 1
ATOM 2155 C C . GLY A 1 289 ? 22.297 -11.922 4.109 1 96.62 289 GLY A C 1
ATOM 2156 O O . GLY A 1 289 ? 22.766 -11.195 3.232 1 96.62 289 GLY A O 1
ATOM 2157 N N . GLU A 1 290 ? 21.016 -11.844 4.441 1 97.38 290 GLU A N 1
ATOM 2158 C CA . GLU A 1 290 ? 20.125 -10.828 3.887 1 97.38 290 GLU A CA 1
ATOM 2159 C C . GLU A 1 290 ? 20.094 -9.586 4.773 1 97.38 290 GLU A C 1
ATOM 2161 O O . GLU A 1 290 ? 19.641 -9.648 5.918 1 97.38 290 GLU A O 1
ATOM 2166 N N . ARG A 1 291 ? 20.469 -8.516 4.258 1 97.69 291 ARG A N 1
ATOM 2167 C CA . ARG A 1 291 ? 20.547 -7.281 5.023 1 97.69 291 ARG A CA 1
ATOM 2168 C C . ARG A 1 291 ? 19.203 -6.562 5.055 1 97.69 291 ARG A C 1
ATOM 2170 O O . ARG A 1 291 ? 18.391 -6.727 4.141 1 97.69 291 ARG A O 1
ATOM 2177 N N . ASP A 1 292 ? 19.047 -5.762 6.109 1 98.62 292 ASP A N 1
ATOM 2178 C CA . ASP A 1 292 ? 17.953 -4.809 6.102 1 98.62 292 ASP A CA 1
ATOM 2179 C C . ASP A 1 292 ? 17.984 -3.928 4.855 1 98.62 292 ASP A C 1
ATOM 2181 O O . ASP A 1 292 ? 19.062 -3.738 4.262 1 98.62 292 ASP A O 1
ATOM 2185 N N . GLN A 1 293 ? 16.828 -3.473 4.496 1 98.31 293 GLN A N 1
ATOM 2186 C CA . GLN A 1 293 ? 16.781 -2.654 3.287 1 98.31 293 GLN A CA 1
ATOM 2187 C C . GLN A 1 293 ? 16.188 -1.281 3.58 1 98.31 293 GLN A C 1
ATOM 2189 O O . GLN A 1 293 ? 15.164 -1.173 4.273 1 98.31 293 GLN A O 1
ATOM 2194 N N . VAL A 1 294 ? 16.859 -0.26 3.092 1 98.69 294 VAL A N 1
ATOM 2195 C CA . VAL A 1 294 ? 16.266 1.075 3.088 1 98.69 294 VAL A CA 1
ATOM 2196 C C . VAL A 1 294 ? 15.453 1.277 1.812 1 98.69 294 VAL A C 1
ATOM 2198 O O . VAL A 1 294 ? 15.969 1.091 0.705 1 98.69 294 VAL A O 1
ATOM 2201 N N . LEU A 1 295 ? 14.172 1.613 1.996 1 98.75 295 LEU A N 1
ATOM 2202 C CA . LEU A 1 295 ? 13.312 1.781 0.829 1 98.75 295 LEU A CA 1
ATOM 2203 C C . LEU A 1 295 ? 13.094 3.26 0.521 1 98.75 295 LEU A C 1
ATOM 2205 O O . LEU A 1 295 ? 12.32 3.604 -0.375 1 98.75 295 LEU A O 1
ATOM 2209 N N . GLY A 1 296 ? 13.672 4.152 1.304 1 98.69 296 GLY A N 1
ATOM 2210 C CA . GLY A 1 296 ? 13.57 5.562 0.961 1 98.69 296 GLY A CA 1
ATOM 2211 C C . GLY A 1 296 ? 13.156 6.434 2.133 1 98.69 296 GLY A C 1
ATOM 2212 O O . GLY A 1 296 ? 13.414 6.094 3.289 1 98.69 296 GLY A O 1
ATOM 2213 N N . TRP A 1 297 ? 12.609 7.594 1.732 1 98.81 297 TRP A N 1
ATOM 2214 C CA . TRP A 1 297 ? 12.32 8.688 2.658 1 98.81 297 TRP A CA 1
ATOM 2215 C C . TRP A 1 297 ? 10.922 9.25 2.412 1 98.81 297 TRP A C 1
ATOM 2217 O O . TRP A 1 297 ? 10.578 9.602 1.282 1 98.81 297 TRP A O 1
ATOM 2227 N N . PHE A 1 298 ? 10.172 9.25 3.457 1 98.94 298 PHE A N 1
ATOM 2228 C CA . PHE A 1 298 ? 8.812 9.789 3.379 1 98.94 298 PHE A CA 1
ATOM 2229 C C . PHE A 1 298 ? 8.766 11.211 3.92 1 98.94 298 PHE A C 1
ATOM 2231 O O . PHE A 1 298 ? 8.859 11.422 5.133 1 98.94 298 PHE A O 1
ATOM 2238 N N . TYR A 1 299 ? 8.586 12.203 3.027 1 98.81 299 TYR A N 1
ATOM 2239 C CA . TYR A 1 299 ? 8.516 13.609 3.385 1 98.81 299 TYR A CA 1
ATOM 2240 C C . TYR A 1 299 ? 7.102 14.008 3.783 1 98.81 299 TYR A C 1
ATOM 2242 O O . TYR A 1 299 ? 6.137 13.633 3.111 1 98.81 299 TYR A O 1
ATOM 2250 N N . VAL A 1 300 ? 7.016 14.719 4.891 1 98.88 300 VAL A N 1
ATOM 2251 C CA . VAL A 1 300 ? 5.719 15.172 5.383 1 98.88 300 VAL A CA 1
ATOM 2252 C C . VAL A 1 300 ? 5.766 16.672 5.652 1 98.88 300 VAL A C 1
ATOM 2254 O O . VAL A 1 300 ? 6.73 17.172 6.23 1 98.88 300 VAL A O 1
ATOM 2257 N N . GLY A 1 301 ? 4.781 17.375 5.223 1 98.56 301 GLY A N 1
ATOM 2258 C CA . GLY A 1 301 ? 4.652 18.812 5.477 1 98.56 301 GLY A CA 1
ATOM 2259 C C . GLY A 1 301 ? 3.264 19.344 5.188 1 98.56 301 GLY A C 1
ATOM 2260 O O . GLY A 1 301 ? 2.293 18.578 5.156 1 98.56 301 GLY A O 1
ATOM 2261 N N . CYS A 1 302 ? 3.191 20.672 5.129 1 97.88 302 CYS A N 1
ATOM 2262 C CA . CYS A 1 302 ? 1.969 21.375 4.77 1 97.88 302 CYS A CA 1
ATOM 2263 C C . CYS A 1 302 ? 2.119 22.078 3.426 1 97.88 302 CYS A C 1
ATOM 2265 O O . CYS A 1 302 ? 3.227 22.469 3.043 1 97.88 302 CYS A O 1
ATOM 2267 N N . SER A 1 303 ? 1.059 22.078 2.756 1 96.38 303 SER A N 1
ATOM 2268 C CA . SER A 1 303 ? 1.052 22.797 1.479 1 96.38 303 SER A CA 1
ATOM 2269 C C . SER A 1 303 ? -0.232 23.594 1.297 1 96.38 303 SER A C 1
ATOM 2271 O O . SER A 1 303 ? -1.315 23.125 1.662 1 96.38 303 SER A O 1
ATOM 2273 N N . SER A 1 304 ? -0.115 24.766 0.718 1 89.94 304 SER A N 1
ATOM 2274 C CA . SER A 1 304 ? -1.267 25.594 0.367 1 89.94 304 SER A CA 1
ATOM 2275 C C . SER A 1 304 ? -1.73 25.312 -1.06 1 89.94 304 SER A C 1
ATOM 2277 O O . SER A 1 304 ? -2.67 25.953 -1.546 1 89.94 304 SER A O 1
ATOM 2279 N N . ARG A 1 305 ? -1.059 24.406 -1.669 1 86.06 305 ARG A N 1
ATOM 2280 C CA . ARG A 1 305 ? -1.31 24.141 -3.084 1 86.06 305 ARG A CA 1
ATOM 2281 C C . ARG A 1 305 ? -1.752 22.703 -3.314 1 86.06 305 ARG A C 1
ATOM 2283 O O . ARG A 1 305 ? -1.425 22.109 -4.34 1 86.06 305 ARG A O 1
ATOM 2290 N N . MET A 1 306 ? -2.453 22.156 -2.398 1 83.88 306 MET A N 1
ATOM 2291 C CA . MET A 1 306 ? -2.846 20.766 -2.525 1 83.88 306 MET A CA 1
ATOM 2292 C C . MET A 1 306 ? -3.756 20.562 -3.732 1 83.88 306 MET A C 1
ATOM 2294 O O . MET A 1 306 ? -3.66 19.547 -4.422 1 83.88 306 MET A O 1
ATOM 2298 N N . ASP A 1 307 ? -4.512 21.547 -4.062 1 76.44 307 ASP A N 1
ATOM 2299 C CA . ASP A 1 307 ? -5.523 21.453 -5.113 1 76.44 307 ASP A CA 1
ATOM 2300 C C . ASP A 1 307 ? -4.883 21.5 -6.5 1 76.44 307 ASP A C 1
ATOM 2302 O O . ASP A 1 307 ? -5.52 21.156 -7.496 1 76.44 307 ASP A O 1
ATOM 2306 N N . PHE A 1 308 ? -3.609 21.828 -6.543 1 78.38 308 PHE A N 1
ATOM 2307 C CA . PHE A 1 308 ? -2.904 21.938 -7.816 1 78.38 308 PHE A CA 1
ATOM 2308 C C . PHE A 1 308 ? -2.439 20.562 -8.289 1 78.38 308 PHE A C 1
ATOM 2310 O O . PHE A 1 308 ? -2.127 20.391 -9.469 1 78.38 308 PHE A O 1
ATOM 2317 N N . TYR A 1 309 ? -2.365 19.703 -7.359 1 77.5 309 TYR A N 1
ATOM 2318 C CA . TYR A 1 309 ? -1.885 18.375 -7.723 1 77.5 309 TYR A CA 1
ATOM 2319 C C . TYR A 1 309 ? -3.025 17.5 -8.234 1 77.5 309 TYR A C 1
ATOM 2321 O O . TYR A 1 309 ? -3.871 17.062 -7.457 1 77.5 309 TYR A O 1
ATOM 2329 N N . LYS A 1 310 ? -3.066 17.562 -9.664 1 79.69 310 LYS A N 1
ATOM 2330 C CA . LYS A 1 310 ? -4.043 16.688 -10.305 1 79.69 310 LYS A CA 1
ATOM 2331 C C . LYS A 1 310 ? -3.4 15.383 -10.758 1 79.69 310 LYS A C 1
ATOM 2333 O O . LYS A 1 310 ? -2.346 15.398 -11.398 1 79.69 310 LYS A O 1
ATOM 2338 N N . GLY A 1 311 ? -3.793 14.328 -10.172 1 84.5 311 GLY A N 1
ATOM 2339 C CA . GLY A 1 311 ? -3.281 13.039 -10.609 1 84.5 311 GLY A CA 1
ATOM 2340 C C . GLY A 1 311 ? -3.826 12.602 -11.953 1 84.5 311 GLY A C 1
ATOM 2341 O O . GLY A 1 311 ? -4.957 12.938 -12.312 1 84.5 311 GLY A O 1
ATOM 2342 N N . ARG A 1 312 ? -2.84 12.047 -12.742 1 89.81 312 ARG A N 1
ATOM 2343 C CA . ARG A 1 312 ? -3.246 11.469 -14.016 1 89.81 312 ARG A CA 1
ATOM 2344 C C . ARG A 1 312 ? -2.943 9.977 -14.062 1 89.81 312 ARG A C 1
ATOM 2346 O O . ARG A 1 312 ? -1.881 9.539 -13.625 1 89.81 312 ARG A O 1
ATOM 2353 N N . ARG A 1 313 ? -3.941 9.273 -14.508 1 95.69 313 ARG A N 1
ATOM 2354 C CA . ARG A 1 313 ? -3.801 7.844 -14.758 1 95.69 313 ARG A CA 1
ATOM 2355 C C . ARG A 1 313 ? -4.398 7.461 -16.109 1 95.69 313 ARG A C 1
ATOM 2357 O O . ARG A 1 313 ? -5.398 8.039 -16.531 1 95.69 313 ARG A O 1
ATOM 2364 N N . GLY A 1 314 ? -3.67 6.484 -16.781 1 96.06 314 GLY A N 1
ATOM 2365 C CA . GLY A 1 314 ? -4.352 5.852 -17.906 1 96.06 314 GLY A CA 1
ATOM 2366 C C . GLY A 1 314 ? -5.578 5.066 -17.484 1 96.06 314 GLY A C 1
ATOM 2367 O O . GLY A 1 314 ? -5.727 4.711 -16.312 1 96.06 314 GLY A O 1
ATOM 2368 N N . PRO A 1 315 ? -6.477 4.777 -18.438 1 97.69 315 PRO A N 1
ATOM 2369 C CA . PRO A 1 315 ? -7.676 4.008 -18.094 1 97.69 315 PRO A CA 1
ATOM 2370 C C . PRO A 1 315 ? -7.352 2.645 -17.5 1 97.69 315 PRO A C 1
ATOM 2372 O O . PRO A 1 315 ? -6.469 1.94 -17.984 1 97.69 315 PRO A O 1
ATOM 2375 N N . ILE A 1 316 ? -8.055 2.277 -16.453 1 98.19 316 ILE A N 1
ATOM 2376 C CA . ILE A 1 316 ? -7.824 1 -15.789 1 98.19 316 ILE A CA 1
ATOM 2377 C C . ILE A 1 316 ? -8.172 -0.147 -16.734 1 98.19 316 ILE A C 1
ATOM 2379 O O . ILE A 1 316 ? -7.566 -1.219 -16.672 1 98.19 316 ILE A O 1
ATOM 2383 N N . ALA A 1 317 ? -9.016 0.057 -17.688 1 97.62 317 ALA A N 1
ATOM 2384 C CA . ALA A 1 317 ? -9.43 -0.964 -18.641 1 97.62 317 ALA A CA 1
ATOM 2385 C C . ALA A 1 317 ? -8.242 -1.462 -19.469 1 97.62 317 ALA A C 1
ATOM 2387 O O . ALA A 1 317 ? -8.203 -2.625 -19.875 1 97.62 317 ALA A O 1
ATOM 2388 N N . ASP A 1 318 ? -7.246 -0.622 -19.641 1 97.56 318 ASP A N 1
ATOM 2389 C CA . ASP A 1 318 ? -6.059 -0.985 -20.406 1 97.56 318 ASP A CA 1
ATOM 2390 C C . ASP A 1 318 ? -5.113 -1.855 -19.594 1 97.56 318 ASP A C 1
ATOM 2392 O O . ASP A 1 318 ? -4.156 -2.418 -20.125 1 97.56 318 ASP A O 1
ATOM 2396 N N . LYS A 1 319 ? -5.406 -1.978 -18.328 1 98.5 319 LYS A N 1
ATOM 2397 C CA . LYS A 1 319 ? -4.492 -2.652 -17.422 1 98.5 319 LYS A CA 1
ATOM 2398 C C . LYS A 1 319 ? -5.141 -3.893 -16.812 1 98.5 319 LYS A C 1
ATOM 2400 O O . LYS A 1 319 ? -4.586 -4.504 -15.891 1 98.5 319 LYS A O 1
ATOM 2405 N N . VAL A 1 320 ? -6.332 -4.191 -17.297 1 98.75 320 VAL A N 1
ATOM 2406 C CA . VAL A 1 320 ? -7.082 -5.312 -16.734 1 98.75 320 VAL A CA 1
ATOM 2407 C C . VAL A 1 320 ? -7.547 -6.238 -17.859 1 98.75 320 VAL A C 1
ATOM 2409 O O . VAL A 1 320 ? -8.016 -5.773 -18.906 1 98.75 320 VAL A O 1
ATOM 2412 N N . THR A 1 321 ? -7.375 -7.516 -17.688 1 98.56 321 THR A N 1
ATOM 2413 C CA . THR A 1 321 ? -7.969 -8.539 -18.531 1 98.56 321 THR A CA 1
ATOM 2414 C C . THR A 1 321 ? -9 -9.359 -17.766 1 98.56 321 THR A C 1
ATOM 2416 O O . THR A 1 321 ? -8.68 -9.922 -16.703 1 98.56 321 THR A O 1
ATOM 2419 N N . TRP A 1 322 ? -10.203 -9.422 -18.281 1 98.12 322 TRP A N 1
ATOM 2420 C CA . TRP A 1 322 ? -11.258 -10.211 -17.672 1 98.12 322 TRP A CA 1
ATOM 2421 C C . TRP A 1 322 ? -11.398 -11.57 -18.344 1 98.12 322 TRP A C 1
ATOM 2423 O O . TRP A 1 322 ? -11.523 -11.648 -19.578 1 98.12 322 TRP A O 1
ATOM 2433 N N . LEU A 1 323 ? -11.258 -12.562 -17.578 1 96.94 323 LEU A N 1
ATOM 2434 C CA . LEU A 1 323 ? -11.609 -13.906 -18.031 1 96.94 323 LEU A CA 1
ATOM 2435 C C . LEU A 1 323 ? -12.945 -14.344 -17.453 1 96.94 323 LEU A C 1
ATOM 2437 O O . LEU A 1 323 ? -13.023 -14.719 -16.281 1 96.94 323 LEU A O 1
ATOM 2441 N N . GLU A 1 324 ? -13.977 -14.172 -18.25 1 89 324 GLU A N 1
ATOM 2442 C CA . GLU A 1 324 ? -15.336 -14.477 -17.812 1 89 324 GLU A CA 1
ATOM 2443 C C . GLU A 1 324 ? -16.031 -15.43 -18.781 1 89 324 GLU A C 1
ATOM 2445 O O . GLU A 1 324 ? -15.625 -15.539 -19.938 1 89 324 GLU A O 1
ATOM 2450 N N . SER A 1 325 ? -16.828 -16.328 -18.188 1 79.56 325 SER A N 1
ATOM 2451 C CA . SER A 1 325 ? -17.562 -17.25 -19.047 1 79.56 325 SER A CA 1
ATOM 2452 C C . SER A 1 325 ? -18.578 -16.516 -19.906 1 79.56 325 SER A C 1
ATOM 2454 O O . SER A 1 325 ? -19.156 -15.516 -19.484 1 79.56 325 SER A O 1
ATOM 2456 N N . GLU A 1 326 ? -18.531 -16.719 -21.266 1 62.62 326 GLU A N 1
ATOM 2457 C CA . GLU A 1 326 ? -19.562 -16.219 -22.188 1 62.62 326 GLU A CA 1
ATOM 2458 C C . GLU A 1 326 ? -20.953 -16.625 -21.719 1 62.62 326 GLU A C 1
ATOM 2460 O O . GLU A 1 326 ? -21.125 -17.703 -21.141 1 62.62 326 GLU A O 1
ATOM 2465 N N . MET B 1 1 ? -66.375 40.719 39.656 1 23.38 1 MET B N 1
ATOM 2466 C CA . MET B 1 1 ? -64.938 40.969 39.531 1 23.38 1 MET B CA 1
ATOM 2467 C C . MET B 1 1 ? -64.312 39.906 38.625 1 23.38 1 MET B C 1
ATOM 2469 O O . MET B 1 1 ? -63.094 39.938 38.406 1 23.38 1 MET B O 1
ATOM 2473 N N . LEU B 1 2 ? -65 38.781 38.438 1 26.81 2 LEU B N 1
ATOM 2474 C CA . LEU B 1 2 ? -64.75 37.625 37.594 1 26.81 2 LEU B CA 1
ATOM 2475 C C . LEU B 1 2 ? -64.75 38.031 36.125 1 26.81 2 LEU B C 1
ATOM 2477 O O . LEU B 1 2 ? -64.562 37.188 35.219 1 26.81 2 LEU B O 1
ATOM 2481 N N . ARG B 1 3 ? -65.25 39.188 35.781 1 29.95 3 ARG B N 1
ATOM 2482 C CA . ARG B 1 3 ? -65.625 39.656 34.438 1 29.95 3 ARG B CA 1
ATOM 2483 C C . ARG B 1 3 ? -64.375 39.844 33.562 1 29.95 3 ARG B C 1
ATOM 2485 O O . ARG B 1 3 ? -64.5 39.969 32.344 1 29.95 3 ARG B O 1
ATOM 2492 N N . HIS B 1 4 ? -63.469 40.469 34.156 1 27.75 4 HIS B N 1
ATOM 2493 C CA . HIS B 1 4 ? -62.438 41 33.281 1 27.75 4 HIS B CA 1
ATOM 2494 C C . HIS B 1 4 ? -61.469 39.906 32.812 1 27.75 4 HIS B C 1
ATOM 2496 O O . HIS B 1 4 ? -60.344 39.812 33.312 1 27.75 4 HIS B O 1
ATOM 2502 N N . LEU B 1 5 ? -61.906 38.656 32.781 1 31.03 5 LEU B N 1
ATOM 2503 C CA . LEU B 1 5 ? -61.062 37.625 32.219 1 31.03 5 LEU B CA 1
ATOM 2504 C C . LEU B 1 5 ? -60.562 38.031 30.828 1 31.03 5 LEU B C 1
ATOM 2506 O O . LEU B 1 5 ? -61.344 38.125 29.891 1 31.03 5 LEU B O 1
ATOM 2510 N N . ALA B 1 6 ? -59.719 39.031 30.812 1 29.81 6 ALA B N 1
ATOM 2511 C CA . ALA B 1 6 ? -59.156 39.656 29.625 1 29.81 6 ALA B CA 1
ATOM 2512 C C . ALA B 1 6 ? -58.812 38.594 28.562 1 29.81 6 ALA B C 1
ATOM 2514 O O . ALA B 1 6 ? -58.281 37.531 28.891 1 29.81 6 ALA B O 1
ATOM 2515 N N . ALA B 1 7 ? -59.562 38.562 27.547 1 30.88 7 ALA B N 1
ATOM 2516 C CA . ALA B 1 7 ? -59.625 37.969 26.219 1 30.88 7 ALA B CA 1
ATOM 2517 C C . ALA B 1 7 ? -58.219 37.75 25.656 1 30.88 7 ALA B C 1
ATOM 2519 O O . ALA B 1 7 ? -57.406 38.688 25.562 1 30.88 7 ALA B O 1
ATOM 2520 N N . PHE B 1 8 ? -57.562 36.75 26.25 1 35.75 8 PHE B N 1
ATOM 2521 C CA . PHE B 1 8 ? -56.406 36.281 25.5 1 35.75 8 PHE B CA 1
ATOM 2522 C C . PHE B 1 8 ? -56.594 36.5 24 1 35.75 8 PHE B C 1
ATOM 2524 O O . PHE B 1 8 ? -57.438 35.844 23.375 1 35.75 8 PHE B O 1
ATOM 2531 N N . THR B 1 9 ? -56.562 37.812 23.609 1 39.59 9 THR B N 1
ATOM 2532 C CA . THR B 1 9 ? -56.844 38.375 22.312 1 39.59 9 THR B CA 1
ATOM 2533 C C . THR B 1 9 ? -56.062 37.656 21.203 1 39.59 9 THR B C 1
ATOM 2535 O O . THR B 1 9 ? -55.156 36.875 21.484 1 39.59 9 THR B O 1
ATOM 2538 N N . VAL B 1 10 ? -56.594 37.469 20 1 41.34 10 VAL B N 1
ATOM 2539 C CA . VAL B 1 10 ? -56.062 37.031 18.719 1 41.34 10 VAL B CA 1
ATOM 2540 C C . VAL B 1 10 ? -54.562 37.375 18.641 1 41.34 10 VAL B C 1
ATOM 2542 O O . VAL B 1 10 ? -53.75 36.625 18.125 1 41.34 10 VAL B O 1
ATOM 2545 N N . GLU B 1 11 ? -54.219 38.312 19.469 1 42.25 11 GLU B N 1
ATOM 2546 C CA . GLU B 1 11 ? -52.844 38.812 19.438 1 42.25 11 GLU B CA 1
ATOM 2547 C C . GLU B 1 11 ? -51.906 37.906 20.188 1 42.25 11 GLU B C 1
ATOM 2549 O O . GLU B 1 11 ? -50.812 37.594 19.703 1 42.25 11 GLU B O 1
ATOM 2554 N N . SER B 1 12 ? -52.406 37.406 21.188 1 43.09 12 SER B N 1
ATOM 2555 C CA . SER B 1 12 ? -51.531 36.562 22 1 43.09 12 SER B CA 1
ATOM 2556 C C . SER B 1 12 ? -51.344 35.188 21.344 1 43.09 12 SER B C 1
ATOM 2558 O O . SER B 1 12 ? -50.25 34.594 21.438 1 43.09 12 SER B O 1
ATOM 2560 N N . GLN B 1 13 ? -52.312 34.844 20.578 1 41.22 13 GLN B N 1
ATOM 2561 C CA . GLN B 1 13 ? -52.25 33.562 19.859 1 41.22 13 GLN B CA 1
ATOM 2562 C C . GLN B 1 13 ? -51.281 33.656 18.672 1 41.22 13 GLN B C 1
ATOM 2564 O O . GLN B 1 13 ? -50.531 32.719 18.406 1 41.22 13 GLN B O 1
ATOM 2569 N N . LEU B 1 14 ? -51.375 34.719 18.109 1 42.09 14 LEU B N 1
ATOM 2570 C CA . LEU B 1 14 ? -50.5 34.969 16.969 1 42.09 14 LEU B CA 1
ATOM 2571 C C . LEU B 1 14 ? -49.062 35.062 17.438 1 42.09 14 LEU B C 1
ATOM 2573 O O . LEU B 1 14 ? -48.156 34.562 16.766 1 42.09 14 LEU B O 1
ATOM 2577 N N . ILE B 1 15 ? -48.969 35.531 18.578 1 45.03 15 ILE B N 1
ATOM 2578 C CA . ILE B 1 15 ? -47.625 35.688 19.109 1 45.03 15 ILE B CA 1
ATOM 2579 C C . ILE B 1 15 ? -47.062 34.312 19.484 1 45.03 15 ILE B C 1
ATOM 2581 O O . ILE B 1 15 ? -45.906 34 19.172 1 45.03 15 ILE B O 1
ATOM 2585 N N . ALA B 1 16 ? -47.938 33.531 19.906 1 44.97 16 ALA B N 1
ATOM 2586 C CA . ALA B 1 16 ? -47.5 32.188 20.312 1 44.97 16 ALA B CA 1
ATOM 2587 C C . ALA B 1 16 ? -47.219 31.328 19.094 1 44.97 16 ALA B C 1
ATOM 2589 O O . ALA B 1 16 ? -46.219 30.594 19.078 1 44.97 16 ALA B O 1
ATOM 2590 N N . ALA B 1 17 ? -48.031 31.484 18.125 1 45.25 17 ALA B N 1
ATOM 2591 C CA . ALA B 1 17 ? -47.812 30.75 16.891 1 45.25 17 ALA B CA 1
ATOM 2592 C C . ALA B 1 17 ? -46.531 31.219 16.188 1 45.25 17 ALA B C 1
ATOM 2594 O O . ALA B 1 17 ? -45.75 30.406 15.664 1 45.25 17 ALA B O 1
ATOM 2595 N N . SER B 1 18 ? -46.375 32.5 16.312 1 43.25 18 SER B N 1
ATOM 2596 C CA . SER B 1 18 ? -45.188 33.094 15.711 1 43.25 18 SER B CA 1
ATOM 2597 C C . SER B 1 18 ? -43.938 32.656 16.453 1 43.25 18 SER B C 1
ATOM 2599 O O . SER B 1 18 ? -42.906 32.375 15.828 1 43.25 18 SER B O 1
ATOM 2601 N N . LEU B 1 19 ? -44.094 32.5 17.641 1 45 19 LEU B N 1
ATOM 2602 C CA . LEU B 1 19 ? -42.938 32.094 18.453 1 45 19 LEU B CA 1
ATOM 2603 C C . LEU B 1 19 ? -42.625 30.625 18.219 1 45 19 LEU B C 1
ATOM 2605 O O . LEU B 1 19 ? -41.469 30.25 18.125 1 45 19 LEU B O 1
ATOM 2609 N N . SER B 1 20 ? -43.688 29.953 18 1 44.09 20 SER B N 1
ATOM 2610 C CA . SER B 1 20 ? -43.531 28.531 17.719 1 44.09 20 SER B CA 1
ATOM 2611 C C . SER B 1 20 ? -42.906 28.312 16.359 1 44.09 20 SER B C 1
ATOM 2613 O O . SER B 1 20 ? -42 27.469 16.203 1 44.09 20 SER B O 1
ATOM 2615 N N . ALA B 1 21 ? -43.344 29.062 15.484 1 45.47 21 ALA B N 1
ATOM 2616 C CA . ALA B 1 21 ? -42.781 29.031 14.148 1 45.47 21 ALA B CA 1
ATOM 2617 C C . ALA B 1 21 ? -41.312 29.469 14.164 1 45.47 21 ALA B C 1
ATOM 2619 O O . ALA B 1 21 ? -40.469 28.859 13.5 1 45.47 21 ALA B O 1
ATOM 2620 N N . ALA B 1 22 ? -41.125 30.422 15.008 1 44.62 22 ALA B N 1
ATOM 2621 C CA . ALA B 1 22 ? -39.781 30.922 15.133 1 44.62 22 ALA B CA 1
ATOM 2622 C C . ALA B 1 22 ? -38.844 29.875 15.766 1 44.62 22 ALA B C 1
ATOM 2624 O O . ALA B 1 22 ? -37.719 29.688 15.32 1 44.62 22 ALA B O 1
ATOM 2625 N N . ILE B 1 23 ? -39.406 29.203 16.625 1 44.53 23 ILE B N 1
ATOM 2626 C CA . ILE B 1 23 ? -38.625 28.188 17.312 1 44.53 23 ILE B CA 1
ATOM 2627 C C . ILE B 1 23 ? -38.344 27.016 16.359 1 44.53 23 ILE B C 1
ATOM 2629 O O . ILE B 1 23 ? -37.219 26.5 16.312 1 44.53 23 ILE B O 1
ATOM 2633 N N . LEU B 1 24 ? -39.312 26.734 15.594 1 45.59 24 LEU B N 1
ATOM 2634 C CA . LEU B 1 24 ? -39.156 25.688 14.602 1 45.59 24 LEU B CA 1
ATOM 2635 C C . LEU B 1 24 ? -38.125 26.094 13.555 1 45.59 24 LEU B C 1
ATOM 2637 O O . LEU B 1 24 ? -37.281 25.281 13.148 1 45.59 24 LEU B O 1
ATOM 2641 N N . CYS B 1 25 ? -38.25 27.312 13.273 1 43.88 25 CYS B N 1
ATOM 2642 C CA . CYS B 1 25 ? -37.312 27.844 12.289 1 43.88 25 CYS B CA 1
ATOM 2643 C C . CYS B 1 25 ? -35.906 27.875 12.859 1 43.88 25 CYS B C 1
ATOM 2645 O O . CYS B 1 25 ? -34.938 27.531 12.172 1 43.88 25 CYS B O 1
ATOM 2647 N N . LEU B 1 26 ? -35.844 28.234 14.086 1 45.62 26 LEU B N 1
ATOM 2648 C CA . LEU B 1 26 ? -34.531 28.297 14.719 1 45.62 26 LEU B CA 1
ATOM 2649 C C . LEU B 1 26 ? -33.938 26.906 14.922 1 45.62 26 LEU B C 1
ATOM 2651 O O . LEU B 1 26 ? -32.75 26.688 14.734 1 45.62 26 LEU B O 1
ATOM 2655 N N . GLY B 1 27 ? -34.75 26.016 15.344 1 45.41 27 GLY B N 1
ATOM 2656 C CA . GLY B 1 27 ? -34.312 24.625 15.445 1 45.41 27 GLY B CA 1
ATOM 2657 C C . GLY B 1 27 ? -33.844 24.047 14.117 1 45.41 27 GLY B C 1
ATOM 2658 O O . GLY B 1 27 ? -32.812 23.375 14.062 1 45.41 27 GLY B O 1
ATOM 2659 N N . TRP B 1 28 ? -34.594 24.344 13.172 1 47.69 28 TRP B N 1
ATOM 2660 C CA . TRP B 1 28 ? -34.219 23.922 11.828 1 47.69 28 TRP B CA 1
ATOM 2661 C C . TRP B 1 28 ? -32.906 24.578 11.391 1 47.69 28 TRP B C 1
ATOM 2663 O O . TRP B 1 28 ? -32.062 23.922 10.812 1 47.69 28 TRP B O 1
ATOM 2673 N N . TRP B 1 29 ? -32.844 25.875 11.695 1 46.59 29 TRP B N 1
ATOM 2674 C CA . TRP B 1 29 ? -31.625 26.609 11.414 1 46.59 29 TRP B CA 1
ATOM 2675 C C . TRP B 1 29 ? -30.438 25.984 12.141 1 46.59 29 TRP B C 1
ATOM 2677 O O . TRP B 1 29 ? -29.359 25.797 11.555 1 46.59 29 TRP B O 1
ATOM 2687 N N . ALA B 1 30 ? -30.656 25.672 13.297 1 42.5 30 ALA B N 1
ATOM 2688 C CA . ALA B 1 30 ? -29.578 25.078 14.086 1 42.5 30 ALA B CA 1
ATOM 2689 C C . ALA B 1 30 ? -29.219 23.688 13.555 1 42.5 30 ALA B C 1
ATOM 2691 O O . ALA B 1 30 ? -28.031 23.328 13.484 1 42.5 30 ALA B O 1
ATOM 2692 N N . TYR B 1 31 ? -30.234 23.016 13.164 1 42 31 TYR B N 1
ATOM 2693 C CA . TYR B 1 31 ? -30.047 21.688 12.562 1 42 31 TYR B CA 1
ATOM 2694 C C . TYR B 1 31 ? -29.25 21.797 11.266 1 42 31 TYR B C 1
ATOM 2696 O O . TYR B 1 31 ? -28.297 21.047 11.047 1 42 31 TYR B O 1
ATOM 2704 N N . CYS B 1 32 ? -29.688 22.641 10.469 1 42.69 32 CYS B N 1
ATOM 2705 C CA . CYS B 1 32 ? -29 22.859 9.203 1 42.69 32 CYS B CA 1
ATOM 2706 C C . CYS B 1 32 ? -27.562 23.297 9.43 1 42.69 32 CYS B C 1
ATOM 2708 O O . CYS B 1 32 ? -26.656 22.828 8.734 1 42.69 32 CYS B O 1
ATOM 2710 N N . ARG B 1 33 ? -27.438 24.172 10.32 1 40.94 33 ARG B N 1
ATOM 2711 C CA . ARG B 1 33 ? -26.094 24.625 10.641 1 40.94 33 ARG B CA 1
ATOM 2712 C C . ARG B 1 33 ? -25.234 23.484 11.156 1 40.94 33 ARG B C 1
ATOM 2714 O O . ARG B 1 33 ? -24.062 23.344 10.758 1 40.94 33 ARG B O 1
ATOM 2721 N N . CYS B 1 34 ? -25.734 22.75 11.984 1 36.25 34 CYS B N 1
ATOM 2722 C CA . CYS B 1 34 ? -25 21.625 12.516 1 36.25 34 CYS B CA 1
ATOM 2723 C C . CYS B 1 34 ? -24.703 20.609 11.422 1 36.25 34 CYS B C 1
ATOM 2725 O O . CYS B 1 34 ? -23.594 20.047 11.375 1 36.25 34 CYS B O 1
ATOM 2727 N N . SER B 1 35 ? -25.719 20.375 10.594 1 38.22 35 SER B N 1
ATOM 2728 C CA . SER B 1 35 ? -25.516 19.438 9.477 1 38.22 35 SER B CA 1
ATOM 2729 C C . SER B 1 35 ? -24.438 19.953 8.523 1 38.22 35 SER B C 1
ATOM 2731 O O . SER B 1 35 ? -23.656 19.156 7.992 1 38.22 35 SER B O 1
ATOM 2733 N N . ARG B 1 36 ? -24.438 21.172 8.266 1 41.72 36 ARG B N 1
ATOM 2734 C CA . ARG B 1 36 ? -23.422 21.797 7.422 1 41.72 36 ARG B CA 1
ATOM 2735 C C . ARG B 1 36 ? -22.031 21.672 8.055 1 41.72 36 ARG B C 1
ATOM 2737 O O . ARG B 1 36 ? -21.047 21.422 7.363 1 41.72 36 ARG B O 1
ATOM 2744 N N . GLU B 1 37 ? -22.016 22.078 9.203 1 40.12 37 GLU B N 1
ATOM 2745 C CA . GLU B 1 37 ? -20.719 22.031 9.883 1 40.12 37 GLU B CA 1
ATOM 2746 C C . GLU B 1 37 ? -20.172 20.609 9.953 1 40.12 37 GLU B C 1
ATOM 2748 O O . GLU B 1 37 ? -18.953 20.406 9.93 1 40.12 37 GLU B O 1
ATOM 2753 N N . ASN B 1 38 ? -21.125 19.734 10.094 1 40.06 38 ASN B N 1
ATOM 2754 C CA . ASN B 1 38 ? -20.641 18.359 10.188 1 40.06 38 ASN B CA 1
ATOM 2755 C C . ASN B 1 38 ? -20.531 17.703 8.812 1 40.06 38 ASN B C 1
ATOM 2757 O O . ASN B 1 38 ? -20.406 16.484 8.703 1 40.06 38 ASN B O 1
ATOM 2761 N N . GLY B 1 39 ? -20.406 18.406 7.68 1 39.94 39 GLY B N 1
ATOM 2762 C CA . GLY B 1 39 ? -20.141 17.984 6.312 1 39.94 39 GLY B CA 1
ATOM 2763 C C . GLY B 1 39 ? -21.203 17.047 5.762 1 39.94 39 GLY B C 1
ATOM 2764 O O . GLY B 1 39 ? -20.953 16.328 4.785 1 39.94 39 GLY B O 1
ATOM 2765 N N . LYS B 1 40 ? -22.203 16.609 6.508 1 38.81 40 LYS B N 1
ATOM 2766 C CA . LYS B 1 40 ? -23.156 15.594 6.062 1 38.81 40 LYS B CA 1
ATOM 2767 C C . LYS B 1 40 ? -24.125 16.156 5.027 1 38.81 40 LYS B C 1
ATOM 2769 O O . LYS B 1 40 ? -24.781 17.172 5.277 1 38.81 40 LYS B O 1
ATOM 2774 N N . HIS B 1 41 ? -23.875 15.945 3.652 1 37.19 41 HIS B N 1
ATOM 2775 C CA . HIS B 1 41 ? -24.672 16.297 2.48 1 37.19 41 HIS B CA 1
ATOM 2776 C C . HIS B 1 41 ? -26.141 15.953 2.689 1 37.19 41 HIS B C 1
ATOM 2778 O O . HIS B 1 41 ? -26.469 15 3.402 1 37.19 41 HIS B O 1
ATOM 2784 N N . ALA B 1 42 ? -26.984 16.844 2.51 1 40.06 42 ALA B N 1
ATOM 2785 C CA . ALA B 1 42 ? -28.453 16.812 2.494 1 40.06 42 ALA B CA 1
ATOM 2786 C C . ALA B 1 42 ? -28.969 15.586 1.751 1 40.06 42 ALA B C 1
ATOM 2788 O O . ALA B 1 42 ? -28.953 15.547 0.519 1 40.06 42 ALA B O 1
ATOM 2789 N N . SER B 1 43 ? -28.547 14.344 2.061 1 38.5 43 SER B N 1
ATOM 2790 C CA . SER B 1 43 ? -29.078 13.133 1.457 1 38.5 43 SER B CA 1
ATOM 2791 C C . SER B 1 43 ? -30.594 13.211 1.31 1 38.5 43 SER B C 1
ATOM 2793 O O . SER B 1 43 ? -31.234 14.148 1.813 1 38.5 43 SER B O 1
ATOM 2795 N N . ALA B 1 44 ? -31.156 12.172 0.5 1 41.66 44 ALA B N 1
ATOM 2796 C CA . ALA B 1 44 ? -32.562 11.93 0.245 1 41.66 44 ALA B CA 1
ATOM 2797 C C . ALA B 1 44 ? -33.406 12.125 1.513 1 41.66 44 ALA B C 1
ATOM 2799 O O . ALA B 1 44 ? -34.531 12.602 1.455 1 41.66 44 ALA B O 1
ATOM 2800 N N . SER B 1 45 ? -32.719 11.875 2.512 1 38.72 45 SER B N 1
ATOM 2801 C CA . SER B 1 45 ? -33.438 11.992 3.789 1 38.72 45 SER B CA 1
ATOM 2802 C C . SER B 1 45 ? -33.656 13.453 4.172 1 38.72 45 SER B C 1
ATOM 2804 O O . SER B 1 45 ? -34.688 13.805 4.734 1 38.72 45 SER B O 1
ATOM 2806 N N . VAL B 1 46 ? -32.688 14.25 3.695 1 39.41 46 VAL B N 1
ATOM 2807 C CA . VAL B 1 46 ? -32.844 15.688 3.895 1 39.41 46 VAL B CA 1
ATOM 2808 C C . VAL B 1 46 ? -33.938 16.219 2.959 1 39.41 46 VAL B C 1
ATOM 2810 O O . VAL B 1 46 ? -34.781 17.031 3.363 1 39.41 46 VAL B O 1
ATOM 2813 N N . GLN B 1 47 ? -33.875 15.609 1.753 1 39.34 47 GLN B N 1
ATOM 2814 C CA . GLN B 1 47 ? -34.906 15.969 0.808 1 39.34 47 GLN B CA 1
ATOM 2815 C C . GLN B 1 47 ? -36.281 15.555 1.33 1 39.34 47 GLN B C 1
ATOM 2817 O O . GLN B 1 47 ? -37.25 16.312 1.234 1 39.34 47 GLN B O 1
ATOM 2822 N N . ARG B 1 48 ? -36.344 14.461 1.917 1 41.25 48 ARG B N 1
ATOM 2823 C CA . ARG B 1 48 ? -37.625 13.945 2.402 1 41.25 48 ARG B CA 1
ATOM 2824 C C . ARG B 1 48 ? -38.094 14.711 3.635 1 41.25 48 ARG B C 1
ATOM 2826 O O . ARG B 1 48 ? -39.281 14.977 3.791 1 41.25 48 ARG B O 1
ATOM 2833 N N . SER B 1 49 ? -37.062 15.023 4.363 1 39.81 49 SER B N 1
ATOM 2834 C CA . SER B 1 49 ? -37.375 15.828 5.531 1 39.81 49 SER B CA 1
ATOM 2835 C C . SER B 1 49 ? -37.844 17.234 5.129 1 39.81 49 SER B C 1
ATOM 2837 O O . SER B 1 49 ? -38.719 17.812 5.766 1 39.81 49 SER B O 1
ATOM 2839 N N . HIS B 1 50 ? -37.25 17.578 3.959 1 41.25 50 HIS B N 1
ATOM 2840 C CA . HIS B 1 50 ? -37.688 18.812 3.324 1 41.25 50 HIS B CA 1
ATOM 2841 C C . HIS B 1 50 ? -39.125 18.719 2.836 1 41.25 50 HIS B C 1
ATOM 2843 O O . HIS B 1 50 ? -39.906 19.641 3.045 1 41.25 50 HIS B O 1
ATOM 2849 N N . GLU B 1 51 ? -39.219 17.688 2.234 1 43.31 51 GLU B N 1
ATOM 2850 C CA . GLU B 1 51 ? -40.562 17.469 1.673 1 43.31 51 GLU B CA 1
ATOM 2851 C C . GLU B 1 51 ? -41.594 17.359 2.773 1 43.31 51 GLU B C 1
ATOM 2853 O O . GLU B 1 51 ? -42.688 17.922 2.662 1 43.31 51 GLU B O 1
ATOM 2858 N N . ALA B 1 52 ? -41.125 16.797 3.809 1 42.25 52 ALA B N 1
ATOM 2859 C CA . ALA B 1 52 ? -42.031 16.609 4.934 1 42.25 52 ALA B CA 1
ATOM 2860 C C . ALA B 1 52 ? -42.312 17.922 5.648 1 42.25 52 ALA B C 1
ATOM 2862 O O . ALA B 1 52 ? -43.438 18.203 6.051 1 42.25 52 ALA B O 1
ATOM 2863 N N . ALA B 1 53 ? -41.25 18.719 5.633 1 42.34 53 ALA B N 1
ATOM 2864 C CA . ALA B 1 53 ? -41.375 20.031 6.258 1 42.34 53 ALA B CA 1
ATOM 2865 C C . ALA B 1 53 ? -42.25 20.953 5.418 1 42.34 53 ALA B C 1
ATOM 2867 O O . ALA B 1 53 ? -43.094 21.656 5.953 1 42.34 53 ALA B O 1
ATOM 2868 N N . VAL B 1 54 ? -42.031 20.797 4.09 1 43.09 54 VAL B N 1
ATOM 2869 C CA . VAL B 1 54 ? -42.812 21.578 3.158 1 43.09 54 VAL B CA 1
ATOM 2870 C C . VAL B 1 54 ? -44.281 21.141 3.229 1 43.09 54 VAL B C 1
ATOM 2872 O O . VAL B 1 54 ? -45.188 21.984 3.262 1 43.09 54 VAL B O 1
ATOM 2875 N N . VAL B 1 55 ? -44.438 19.875 3.314 1 43.22 55 VAL B N 1
ATOM 2876 C CA . VAL B 1 55 ? -45.812 19.328 3.365 1 43.22 55 VAL B CA 1
ATOM 2877 C C . VAL B 1 55 ? -46.469 19.734 4.68 1 43.22 55 VAL B C 1
ATOM 2879 O O . VAL B 1 55 ? -47.625 20.156 4.691 1 43.22 55 VAL B O 1
ATOM 2882 N N . SER B 1 56 ? -45.625 19.719 5.707 1 41.59 56 SER B N 1
ATOM 2883 C CA . SER B 1 56 ? -46.188 20.062 7.02 1 41.59 56 SER B CA 1
ATOM 2884 C C . SER B 1 56 ? -46.5 21.547 7.105 1 41.59 56 SER B C 1
ATOM 2886 O O . SER B 1 56 ? -47.531 21.922 7.652 1 41.59 56 SER B O 1
ATOM 2888 N N . LEU B 1 57 ? -45.594 22.266 6.527 1 44.5 57 LEU B N 1
ATOM 2889 C CA . LEU B 1 57 ? -45.844 23.703 6.469 1 44.5 57 LEU B CA 1
ATOM 2890 C C . LEU B 1 57 ? -47.031 24.016 5.582 1 44.5 57 LEU B C 1
ATOM 2892 O O . LEU B 1 57 ? -47.875 24.859 5.93 1 44.5 57 LEU B O 1
ATOM 2896 N N . THR B 1 58 ? -47.094 23.328 4.453 1 41.84 58 THR B N 1
ATOM 2897 C CA . THR B 1 58 ? -48.219 23.5 3.545 1 41.84 58 THR B CA 1
ATOM 2898 C C . THR B 1 58 ? -49.531 23.094 4.219 1 41.84 58 THR B C 1
ATOM 2900 O O . THR B 1 58 ? -50.531 23.797 4.109 1 41.84 58 THR B O 1
ATOM 2903 N N . LEU B 1 59 ? -49.5 22 4.906 1 42.56 59 LEU B N 1
ATOM 2904 C CA . LEU B 1 59 ? -50.688 21.516 5.578 1 42.56 59 LEU B CA 1
ATOM 2905 C C . LEU B 1 59 ? -51.094 22.453 6.699 1 42.56 59 LEU B C 1
ATOM 2907 O O . LEU B 1 59 ? -52.312 22.703 6.902 1 42.56 59 LEU B O 1
ATOM 2911 N N . PHE B 1 60 ? -50.094 22.984 7.277 1 46.84 60 PHE B N 1
ATOM 2912 C CA . PHE B 1 60 ? -50.312 24 8.297 1 46.84 60 PHE B CA 1
ATOM 2913 C C . PHE B 1 60 ? -50.969 25.234 7.688 1 46.84 60 PHE B C 1
ATOM 2915 O O . PHE B 1 60 ? -51.969 25.75 8.203 1 46.84 60 PHE B O 1
ATOM 2922 N N . LEU B 1 61 ? -50.281 25.625 6.648 1 43.5 61 LEU B N 1
ATOM 2923 C CA . LEU B 1 61 ? -50.781 26.797 5.961 1 43.5 61 LEU B CA 1
ATOM 2924 C C . LEU B 1 61 ? -52.188 26.562 5.418 1 43.5 61 LEU B C 1
ATOM 2926 O O . LEU B 1 61 ? -53.062 27.438 5.5 1 43.5 61 LEU B O 1
ATOM 2930 N N . VAL B 1 62 ? -52.375 25.359 4.898 1 44.22 62 VAL B N 1
ATOM 2931 C CA . VAL B 1 62 ? -53.688 24.984 4.383 1 44.22 62 VAL B CA 1
ATOM 2932 C C . VAL B 1 62 ? -54.688 24.891 5.535 1 44.22 62 VAL B C 1
ATOM 2934 O O . VAL B 1 62 ? -55.844 25.375 5.422 1 44.22 62 VAL B O 1
ATOM 2937 N N . SER B 1 63 ? -54.25 24.312 6.648 1 41.72 63 SER B N 1
ATOM 2938 C CA . SER B 1 63 ? -55.125 24.234 7.816 1 41.72 63 SER B CA 1
ATOM 2939 C C . SER B 1 63 ? -55.438 25.625 8.367 1 41.72 63 SER B C 1
ATOM 2941 O O . SER B 1 63 ? -56.562 25.875 8.789 1 41.72 63 SER B O 1
ATOM 2943 N N . CYS B 1 64 ? -54.344 26.375 8.32 1 42.38 64 CYS B N 1
ATOM 2944 C CA . CYS B 1 64 ? -54.562 27.75 8.711 1 42.38 64 CYS B CA 1
ATOM 2945 C C . CYS B 1 64 ? -55.531 28.453 7.742 1 42.38 64 CYS B C 1
ATOM 2947 O O . CYS B 1 64 ? -56.344 29.266 8.156 1 42.38 64 CYS B O 1
ATOM 2949 N N . ALA B 1 65 ? -55.281 28.172 6.461 1 40.84 65 ALA B N 1
ATOM 2950 C CA . ALA B 1 65 ? -56.125 28.797 5.426 1 40.84 65 ALA B CA 1
ATOM 2951 C C . ALA B 1 65 ? -57.562 28.297 5.504 1 40.84 65 ALA B C 1
ATOM 2953 O O . ALA B 1 65 ? -58.5 29.047 5.207 1 40.84 65 ALA B O 1
ATOM 2954 N N . TYR B 1 66 ? -57.719 27.016 5.688 1 39.41 66 TYR B N 1
ATOM 2955 C CA . TYR B 1 66 ? -59.094 26.484 5.652 1 39.41 66 TYR B CA 1
ATOM 2956 C C . TYR B 1 66 ? -59.812 26.75 6.965 1 39.41 66 TYR B C 1
ATOM 2958 O O . TYR B 1 66 ? -61.031 26.594 7.051 1 39.41 66 TYR B O 1
ATOM 2966 N N . SER B 1 67 ? -59.031 26.969 8.031 1 34.31 67 SER B N 1
ATOM 2967 C CA . SER B 1 67 ? -59.781 27.266 9.242 1 34.31 67 SER B CA 1
ATOM 2968 C C . SER B 1 67 ? -60.281 28.719 9.219 1 34.31 67 SER B C 1
ATOM 2970 O O . SER B 1 67 ? -59.531 29.641 8.984 1 34.31 67 SER B O 1
ATOM 2972 N N . THR B 1 68 ? -61.531 28.906 8.906 1 44.25 68 THR B N 1
ATOM 2973 C CA . THR B 1 68 ? -62.25 30.172 8.875 1 44.25 68 THR B CA 1
ATOM 2974 C C . THR B 1 68 ? -61.844 31.062 10.039 1 44.25 68 THR B C 1
ATOM 2976 O O . THR B 1 68 ? -61.781 32.281 9.898 1 44.25 68 THR B O 1
ATOM 2979 N N . THR B 1 69 ? -61.469 30.484 11.148 1 39.81 69 THR B N 1
ATOM 2980 C CA . THR B 1 69 ? -61.062 31.203 12.352 1 39.81 69 THR B CA 1
ATOM 2981 C C . THR B 1 69 ? -59.719 31.859 12.164 1 39.81 69 THR B C 1
ATOM 2983 O O . THR B 1 69 ? -59.5 33.031 12.539 1 39.81 69 THR B O 1
ATOM 2986 N N . VAL B 1 70 ? -58.812 31.219 11.531 1 41.38 70 VAL B N 1
ATOM 2987 C CA . VAL B 1 70 ? -57.5 31.797 11.281 1 41.38 70 VAL B CA 1
ATOM 2988 C C . VAL B 1 70 ? -57.594 32.875 10.211 1 41.38 70 VAL B C 1
ATOM 2990 O O . VAL B 1 70 ? -57 33.938 10.336 1 41.38 70 VAL B O 1
ATOM 2993 N N . ARG B 1 71 ? -58.469 32.688 9.234 1 43.06 71 ARG B N 1
ATOM 2994 C CA . ARG B 1 71 ? -58.656 33.688 8.195 1 43.06 71 ARG B CA 1
ATOM 2995 C C . ARG B 1 71 ? -59.281 34.938 8.773 1 43.06 71 ARG B C 1
ATOM 2997 O O . ARG B 1 71 ? -58.875 36.062 8.438 1 43.06 71 ARG B O 1
ATOM 3004 N N . ASN B 1 72 ? -60.312 34.781 9.516 1 45.03 72 ASN B N 1
ATOM 3005 C CA . ASN B 1 72 ? -60.969 35.938 10.078 1 45.03 72 ASN B CA 1
ATOM 3006 C C . ASN B 1 72 ? -60.094 36.656 11.102 1 45.03 72 ASN B C 1
ATOM 3008 O O . ASN B 1 72 ? -60.125 37.875 11.18 1 45.03 72 ASN B O 1
ATOM 3012 N N . ALA B 1 73 ? -59.281 35.875 11.898 1 39.5 73 ALA B N 1
ATOM 3013 C CA . ALA B 1 73 ? -58.312 36.469 12.836 1 39.5 73 ALA B CA 1
ATOM 3014 C C . ALA B 1 73 ? -57.219 37.219 12.094 1 39.5 73 ALA B C 1
ATOM 3016 O O . ALA B 1 73 ? -56.844 38.312 12.508 1 39.5 73 ALA B O 1
ATOM 3017 N N . ILE B 1 74 ? -56.875 36.75 10.969 1 41.03 74 ILE B N 1
ATOM 3018 C CA . ILE B 1 74 ? -55.938 37.469 10.141 1 41.03 74 ILE B CA 1
ATOM 3019 C C . ILE B 1 74 ? -56.594 38.75 9.586 1 41.03 74 ILE B C 1
ATOM 3021 O O . ILE B 1 74 ? -55.969 39.812 9.602 1 41.03 74 ILE B O 1
ATOM 3025 N N . ALA B 1 75 ? -57.75 38.656 9.172 1 42.91 75 ALA B N 1
ATOM 3026 C CA . ALA B 1 75 ? -58.438 39.812 8.633 1 42.91 75 ALA B CA 1
ATOM 3027 C C . ALA B 1 75 ? -58.688 40.844 9.719 1 42.91 75 ALA B C 1
ATOM 3029 O O . ALA B 1 75 ? -58.531 42.062 9.492 1 42.91 75 ALA B O 1
ATOM 3030 N N . ALA B 1 76 ? -59.219 40.531 10.883 1 40.41 76 ALA B N 1
ATOM 3031 C CA . ALA B 1 76 ? -59.469 41.5 11.953 1 40.41 76 ALA B CA 1
ATOM 3032 C C . ALA B 1 76 ? -58.156 42.094 12.484 1 40.41 76 ALA B C 1
ATOM 3034 O O . ALA B 1 76 ? -58.094 43.281 12.812 1 40.41 76 ALA B O 1
ATOM 3035 N N . TRP B 1 77 ? -57.156 41.188 12.664 1 37.06 77 TRP B N 1
ATOM 3036 C CA . TRP B 1 77 ? -55.844 41.656 13.062 1 37.06 77 TRP B CA 1
ATOM 3037 C C . TRP B 1 77 ? -55.219 42.531 11.977 1 37.06 77 TRP B C 1
ATOM 3039 O O . TRP B 1 77 ? -54.531 43.531 12.273 1 37.06 77 TRP B O 1
ATOM 3049 N N . ALA B 1 78 ? -55.469 42.219 10.773 1 37.44 78 ALA B N 1
ATOM 3050 C CA . ALA B 1 78 ? -55.031 43.094 9.711 1 37.44 78 ALA B CA 1
ATOM 3051 C C . ALA B 1 78 ? -55.656 44.5 9.875 1 37.44 78 ALA B C 1
ATOM 3053 O O . ALA B 1 78 ? -55 45.5 9.547 1 37.44 78 ALA B O 1
ATOM 3054 N N . GLY B 1 79 ? -56.844 44.719 10.266 1 35.22 79 GLY B N 1
ATOM 3055 C CA . GLY B 1 79 ? -57.375 46.062 10.484 1 35.22 79 GLY B CA 1
ATOM 3056 C C . GLY B 1 79 ? -56.688 46.75 11.648 1 35.22 79 GLY B C 1
ATOM 3057 O O . GLY B 1 79 ? -56.5 48 11.617 1 35.22 79 GLY B O 1
ATOM 3058 N N . GLN B 1 80 ? -56.781 46.281 12.852 1 32.53 80 GLN B N 1
ATOM 3059 C CA . GLN B 1 80 ? -56.156 47.062 13.922 1 32.53 80 GLN B CA 1
ATOM 3060 C C . GLN B 1 80 ? -54.656 46.938 13.883 1 32.53 80 GLN B C 1
ATOM 3062 O O . GLN B 1 80 ? -53.938 47.875 14.227 1 32.53 80 GLN B O 1
ATOM 3067 N N . LEU B 1 81 ? -54.094 45.75 14.18 1 33.78 81 LEU B N 1
ATOM 3068 C CA . LEU B 1 81 ? -52.625 45.656 14.25 1 33.78 81 LEU B CA 1
ATOM 3069 C C . LEU B 1 81 ? -52.031 45.75 12.859 1 33.78 81 LEU B C 1
ATOM 3071 O O . LEU B 1 81 ? -52.562 45.219 11.891 1 33.78 81 LEU B O 1
ATOM 3075 N N . ALA B 1 82 ? -51.219 46.812 12.602 1 29.58 82 ALA B N 1
ATOM 3076 C CA . ALA B 1 82 ? -50.375 47.156 11.461 1 29.58 82 ALA B CA 1
ATOM 3077 C C . ALA B 1 82 ? -49.781 45.906 10.836 1 29.58 82 ALA B C 1
ATOM 3079 O O . ALA B 1 82 ? -49.688 44.844 11.484 1 29.58 82 ALA B O 1
ATOM 3080 N N . VAL B 1 83 ? -49.469 45.938 9.516 1 31.67 83 VAL B N 1
ATOM 3081 C CA . VAL B 1 83 ? -48.938 45.094 8.445 1 31.67 83 VAL B CA 1
ATOM 3082 C C . VAL B 1 83 ? -47.781 44.25 8.977 1 31.67 83 VAL B C 1
ATOM 3084 O O . VAL B 1 83 ? -47.188 43.469 8.242 1 31.67 83 VAL B O 1
ATOM 3087 N N . VAL B 1 84 ? -47.438 44.594 10.242 1 32.22 84 VAL B N 1
ATOM 3088 C CA . VAL B 1 84 ? -46.062 44.156 10.578 1 32.22 84 VAL B CA 1
ATOM 3089 C C . VAL B 1 84 ? -46.062 42.625 10.797 1 32.22 84 VAL B C 1
ATOM 3091 O O . VAL B 1 84 ? -45.188 41.938 10.289 1 32.22 84 VAL B O 1
ATOM 3094 N N . PRO B 1 85 ? -47.125 42.219 11.5 1 34.91 85 PRO B N 1
ATOM 3095 C CA . PRO B 1 85 ? -46.875 40.812 11.844 1 34.91 85 PRO B CA 1
ATOM 3096 C C . PRO B 1 85 ? -47.125 39.875 10.664 1 34.91 85 PRO B C 1
ATOM 3098 O O . PRO B 1 85 ? -46.406 38.906 10.508 1 34.91 85 PRO B O 1
ATOM 3101 N N . ALA B 1 86 ? -48.156 40.219 9.875 1 33.53 86 ALA B N 1
ATOM 3102 C CA . ALA B 1 86 ? -48.344 39.438 8.672 1 33.53 86 ALA B CA 1
ATOM 3103 C C . ALA B 1 86 ? -47.125 39.594 7.727 1 33.53 86 ALA B C 1
ATOM 3105 O O . ALA B 1 86 ? -46.719 38.594 7.09 1 33.53 86 ALA B O 1
ATOM 3106 N N . VAL B 1 87 ? -46.656 40.875 7.672 1 33.62 87 VAL B N 1
ATOM 3107 C CA . VAL B 1 87 ? -45.469 41.125 6.852 1 33.62 87 VAL B CA 1
ATOM 3108 C C . VAL B 1 87 ? -44.281 40.344 7.414 1 33.62 87 VAL B C 1
ATOM 3110 O O . VAL B 1 87 ? -43.469 39.812 6.656 1 33.62 87 VAL B O 1
ATOM 3113 N N . LEU B 1 88 ? -44.375 40.25 8.742 1 33.09 88 LEU B N 1
ATOM 3114 C CA . LEU B 1 88 ? -43.219 39.562 9.32 1 33.09 88 LEU B CA 1
ATOM 3115 C C . LEU B 1 88 ? -43.375 38.031 9.094 1 33.09 88 LEU B C 1
ATOM 3117 O O . LEU B 1 88 ? -42.375 37.375 8.773 1 33.09 88 LEU B O 1
ATOM 3121 N N . VAL B 1 89 ? -44.625 37.625 9.227 1 35.53 89 VAL B N 1
ATOM 3122 C CA . VAL B 1 89 ? -44.812 36.188 9 1 35.53 89 VAL B CA 1
ATOM 3123 C C . VAL B 1 89 ? -44.75 35.875 7.512 1 35.53 89 VAL B C 1
ATOM 3125 O O . VAL B 1 89 ? -44.094 34.906 7.105 1 35.53 89 VAL B O 1
ATOM 3128 N N . LEU B 1 90 ? -45.406 36.719 6.699 1 35.41 90 LEU B N 1
ATOM 3129 C CA . LEU B 1 90 ? -45.281 36.562 5.254 1 35.41 90 LEU B CA 1
ATOM 3130 C C . LEU B 1 90 ? -43.875 36.906 4.801 1 35.41 90 LEU B C 1
ATOM 3132 O O . LEU B 1 90 ? -43.344 36.25 3.891 1 35.41 90 LEU B O 1
ATOM 3136 N N . GLY B 1 91 ? -43.344 37.969 5.422 1 34.38 91 GLY B N 1
ATOM 3137 C CA . GLY B 1 91 ? -41.969 38.281 5.148 1 34.38 91 GLY B CA 1
ATOM 3138 C C . GLY B 1 91 ? -41.031 37.156 5.605 1 34.38 91 GLY B C 1
ATOM 3139 O O . GLY B 1 91 ? -40.094 36.812 4.887 1 34.38 91 GLY B O 1
ATOM 3140 N N . ALA B 1 92 ? -41.344 36.625 6.762 1 35.25 92 ALA B N 1
ATOM 3141 C CA . ALA B 1 92 ? -40.562 35.469 7.207 1 35.25 92 ALA B CA 1
ATOM 3142 C C . ALA B 1 92 ? -40.844 34.25 6.332 1 35.25 92 ALA B C 1
ATOM 3144 O O . ALA B 1 92 ? -39.938 33.5 5.988 1 35.25 92 ALA B O 1
ATOM 3145 N N . ALA B 1 93 ? -42.062 34.094 5.922 1 35.75 93 ALA B N 1
ATOM 3146 C CA . ALA B 1 93 ? -42.438 33.031 4.988 1 35.75 93 ALA B CA 1
ATOM 3147 C C . ALA B 1 93 ? -41.844 33.312 3.604 1 35.75 93 ALA B C 1
ATOM 3149 O O . ALA B 1 93 ? -41.438 32.375 2.898 1 35.75 93 ALA B O 1
ATOM 3150 N N . ALA B 1 94 ? -42.031 34.594 3.158 1 34.06 94 ALA B N 1
ATOM 3151 C CA . ALA B 1 94 ? -41.438 34.969 1.885 1 34.06 94 ALA B CA 1
ATOM 3152 C C . ALA B 1 94 ? -39.906 35 1.987 1 34.06 94 ALA B C 1
ATOM 3154 O O . ALA B 1 94 ? -39.219 34.688 1.02 1 34.06 94 ALA B O 1
ATOM 3155 N N . LEU B 1 95 ? -39.5 35.594 3.043 1 31.8 95 LEU B N 1
ATOM 3156 C CA . LEU B 1 95 ? -38.031 35.656 3.197 1 31.8 95 LEU B CA 1
ATOM 3157 C C . LEU B 1 95 ? -37.469 34.281 3.537 1 31.8 95 LEU B C 1
ATOM 3159 O O . LEU B 1 95 ? -36.281 34.031 3.355 1 31.8 95 LEU B O 1
ATOM 3163 N N . LEU B 1 96 ? -38.406 33.5 3.945 1 32.38 96 LEU B N 1
ATOM 3164 C CA . LEU B 1 96 ? -37.938 32.125 4.203 1 32.38 96 LEU B CA 1
ATOM 3165 C C . LEU B 1 96 ? -37.469 31.453 2.916 1 32.38 96 LEU B C 1
ATOM 3167 O O . LEU B 1 96 ? -36.438 30.797 2.891 1 32.38 96 LEU B O 1
ATOM 3171 N N . PRO B 1 97 ? -38.406 31.578 1.892 1 31.62 97 PRO B N 1
ATOM 3172 C CA . PRO B 1 97 ? -37.812 31.062 0.655 1 31.62 97 PRO B CA 1
ATOM 3173 C C . PRO B 1 97 ? -36.625 31.922 0.169 1 31.62 97 PRO B C 1
ATOM 3175 O O . PRO B 1 97 ? -35.656 31.391 -0.395 1 31.62 97 PRO B O 1
ATOM 3178 N N . LEU B 1 98 ? -36.75 33.219 0.201 1 31.94 98 LEU B N 1
ATOM 3179 C CA . LEU B 1 98 ? -35.656 34.062 -0.244 1 31.94 98 LEU B CA 1
ATOM 3180 C C . LEU B 1 98 ? -34.438 33.906 0.653 1 31.94 98 LEU B C 1
ATOM 3182 O O . LEU B 1 98 ? -33.312 33.906 0.171 1 31.94 98 LEU B O 1
ATOM 3186 N N . SER B 1 99 ? -34.656 34.125 1.976 1 29.86 99 SER B N 1
ATOM 3187 C CA . SER B 1 99 ? -33.531 33.844 2.844 1 29.86 99 SER B CA 1
ATOM 3188 C C . SER B 1 99 ? -33.125 32.375 2.754 1 29.86 99 SER B C 1
ATOM 3190 O O . SER B 1 99 ? -31.953 32.062 3.008 1 29.86 99 SER B O 1
ATOM 3192 N N . PHE B 1 100 ? -34.125 31.594 2.496 1 30.08 100 PHE B N 1
ATOM 3193 C CA . PHE B 1 100 ? -33.75 30.219 2.166 1 30.08 100 PHE B CA 1
ATOM 3194 C C . PHE B 1 100 ? -32.875 30.188 0.903 1 30.08 100 PHE B C 1
ATOM 3196 O O . PHE B 1 100 ? -31.938 29.391 0.808 1 30.08 100 PHE B O 1
ATOM 3203 N N . GLU B 1 101 ? -33.438 30.781 -0.134 1 31 101 GLU B N 1
ATOM 3204 C CA . GLU B 1 101 ? -32.594 30.906 -1.312 1 31 101 GLU B CA 1
ATOM 3205 C C . GLU B 1 101 ? -31.297 31.656 -0.987 1 31 101 GLU B C 1
ATOM 3207 O O . GLU B 1 101 ? -30.234 31.344 -1.539 1 31 101 GLU B O 1
ATOM 3212 N N . SER B 1 102 ? -31.391 32.844 -0.482 1 29.94 102 SER B N 1
ATOM 3213 C CA . SER B 1 102 ? -30.156 33.531 -0.081 1 29.94 102 SER B CA 1
ATOM 3214 C C . SER B 1 102 ? -29.406 32.719 0.973 1 29.94 102 SER B C 1
ATOM 3216 O O . SER B 1 102 ? -28.172 32.75 1.009 1 29.94 102 SER B O 1
ATOM 3218 N N . ILE B 1 103 ? -30.016 32.25 2.059 1 31.62 103 ILE B N 1
ATOM 3219 C CA . ILE B 1 103 ? -29.391 31.312 2.984 1 31.62 103 ILE B CA 1
ATOM 3220 C C . ILE B 1 103 ? -29.219 29.953 2.311 1 31.62 103 ILE B C 1
ATOM 3222 O O . ILE B 1 103 ? -28.234 29.25 2.553 1 31.62 103 ILE B O 1
ATOM 3226 N N . PHE B 1 104 ? -30.359 29.422 1.723 1 29.17 104 PHE B N 1
ATOM 3227 C CA . PHE B 1 104 ? -30.25 28.312 0.789 1 29.17 104 PHE B CA 1
ATOM 3228 C C . PHE B 1 104 ? -30.172 28.812 -0.647 1 29.17 104 PHE B C 1
ATOM 3230 O O . PHE B 1 104 ? -31.188 29.109 -1.271 1 29.17 104 PHE B O 1
ATOM 3237 N N . PRO B 1 105 ? -29.297 29.516 -1.146 1 28.2 105 PRO B N 1
ATOM 3238 C CA . PRO B 1 105 ? -29.297 29.844 -2.576 1 28.2 105 PRO B CA 1
ATOM 3239 C C . PRO B 1 105 ? -30 28.781 -3.424 1 28.2 105 PRO B C 1
ATOM 3241 O O . PRO B 1 105 ? -30.141 27.641 -2.994 1 28.2 105 PRO B O 1
ATOM 3244 N N . SER B 1 106 ? -31.062 29.094 -4.273 1 27.27 106 SER B N 1
ATOM 3245 C CA . SER B 1 106 ? -31.406 28.094 -5.277 1 27.27 106 SER B CA 1
ATOM 3246 C C . SER B 1 106 ? -30.328 27.016 -5.371 1 27.27 106 SER B C 1
ATOM 3248 O O . SER B 1 106 ? -29.141 27.297 -5.258 1 27.27 106 SER B O 1
ATOM 3250 N N . ALA B 1 107 ? -30.781 25.781 -5.172 1 29.12 107 ALA B N 1
ATOM 3251 C CA . ALA B 1 107 ? -29.734 24.859 -5.602 1 29.12 107 ALA B CA 1
ATOM 3252 C C . ALA B 1 107 ? -28.938 25.422 -6.777 1 29.12 107 ALA B C 1
ATOM 3254 O O . ALA B 1 107 ? -29.359 25.312 -7.93 1 29.12 107 ALA B O 1
ATOM 3255 N N . ALA B 1 108 ? -28.828 26.578 -6.93 1 29.86 108 ALA B N 1
ATOM 3256 C CA . ALA B 1 108 ? -27.719 26.625 -7.887 1 29.86 108 ALA B CA 1
ATOM 3257 C C . ALA B 1 108 ? -26.844 25.375 -7.766 1 29.86 108 ALA B C 1
ATOM 3259 O O . ALA B 1 108 ? -26.703 24.812 -6.68 1 29.86 108 ALA B O 1
ATOM 3260 N N . ALA B 1 109 ? -26.781 24.609 -8.914 1 28.58 109 ALA B N 1
ATOM 3261 C CA . ALA B 1 109 ? -25.938 23.422 -9.148 1 28.58 109 ALA B CA 1
ATOM 3262 C C . ALA B 1 109 ? -24.75 23.391 -8.195 1 28.58 109 ALA B C 1
ATOM 3264 O O . ALA B 1 109 ? -23.781 24.125 -8.383 1 28.58 109 ALA B O 1
ATOM 3265 N N . SER B 1 110 ? -25.047 23.625 -7.051 1 30.98 110 SER B N 1
ATOM 3266 C CA . SER B 1 110 ? -23.797 23.453 -6.316 1 30.98 110 SER B CA 1
ATOM 3267 C C . SER B 1 110 ? -22.938 22.391 -6.953 1 30.98 110 SER B C 1
ATOM 3269 O O . SER B 1 110 ? -23.438 21.344 -7.383 1 30.98 110 SER B O 1
ATOM 3271 N N . GLY B 1 111 ? -22.109 22.672 -7.656 1 30.92 111 GLY B N 1
ATOM 3272 C CA . GLY B 1 111 ? -21.297 21.609 -8.219 1 30.92 111 GLY B CA 1
ATOM 3273 C C . GLY B 1 111 ? -21.188 20.391 -7.32 1 30.92 111 GLY B C 1
ATOM 3274 O O . GLY B 1 111 ? -21.578 20.438 -6.152 1 30.92 111 GLY B O 1
ATOM 3275 N N . PRO B 1 112 ? -21.281 19.109 -7.828 1 31.73 112 PRO B N 1
ATOM 3276 C CA . PRO B 1 112 ? -21.109 17.891 -7.035 1 31.73 112 PRO B CA 1
ATOM 3277 C C . PRO B 1 112 ? -20.344 18.141 -5.734 1 31.73 112 PRO B C 1
ATOM 3279 O O . PRO B 1 112 ? -19.297 18.781 -5.738 1 31.73 112 PRO B O 1
ATOM 3282 N N . VAL B 1 113 ? -21.078 18.594 -4.727 1 36 113 VAL B N 1
ATOM 3283 C CA . VAL B 1 113 ? -20.297 18.625 -3.494 1 36 113 VAL B CA 1
ATOM 3284 C C . VAL B 1 113 ? -19.188 17.578 -3.559 1 36 113 VAL B C 1
ATOM 3286 O O . VAL B 1 113 ? -19.453 16.391 -3.777 1 36 113 VAL B O 1
ATOM 3289 N N . ALA B 1 114 ? -18.188 17.766 -4.035 1 41.69 114 ALA B N 1
ATOM 3290 C CA . ALA B 1 114 ? -17.078 16.828 -4.043 1 41.69 114 ALA B CA 1
ATOM 3291 C C . ALA B 1 114 ? -17.062 15.977 -2.773 1 41.69 114 ALA B C 1
ATOM 3293 O O . ALA B 1 114 ? -17.156 16.516 -1.665 1 41.69 114 ALA B O 1
ATOM 3294 N N . PRO B 1 115 ? -17.797 14.789 -2.738 1 51.12 115 PRO B N 1
ATOM 3295 C CA . PRO B 1 115 ? -17.719 13.891 -1.582 1 51.12 115 PRO B CA 1
ATOM 3296 C C . PRO B 1 115 ? -16.484 14.133 -0.724 1 51.12 115 PRO B C 1
ATOM 3298 O O . PRO B 1 115 ? -15.375 14.258 -1.253 1 51.12 115 PRO B O 1
ATOM 3301 N N . LEU B 1 116 ? -16.688 14.664 0.649 1 70.56 116 LEU B N 1
ATOM 3302 C CA . LEU B 1 116 ? -15.656 15.008 1.627 1 70.56 116 LEU B CA 1
ATOM 3303 C C . LEU B 1 116 ? -14.773 13.797 1.933 1 70.56 116 LEU B C 1
ATOM 3305 O O . LEU B 1 116 ? -15.219 12.656 1.827 1 70.56 116 LEU B O 1
ATOM 3309 N N . LEU B 1 117 ? -13.57 13.914 1.992 1 89.25 117 LEU B N 1
ATOM 3310 C CA . LEU B 1 117 ? -12.641 12.898 2.479 1 89.25 117 LEU B CA 1
ATOM 3311 C C . LEU B 1 117 ? -13.125 12.312 3.805 1 89.25 117 LEU B C 1
ATOM 3313 O O . LEU B 1 117 ? -13.758 13.008 4.598 1 89.25 117 LEU B O 1
ATOM 3317 N N . PRO B 1 118 ? -13.047 11.031 3.947 1 94.38 118 PRO B N 1
ATOM 3318 C CA . PRO B 1 118 ? -13.352 10.5 5.277 1 94.38 118 PRO B CA 1
ATOM 3319 C C . PRO B 1 118 ? -12.516 11.148 6.379 1 94.38 118 PRO B C 1
ATOM 3321 O O . PRO B 1 118 ? -11.414 11.633 6.117 1 94.38 118 PRO B O 1
ATOM 3324 N N . SER B 1 119 ? -13.117 11.133 7.594 1 92.5 119 SER B N 1
ATOM 3325 C CA . SER B 1 119 ? -12.383 11.641 8.75 1 92.5 119 SER B CA 1
ATOM 3326 C C . SER B 1 119 ? -11.164 10.781 9.055 1 92.5 119 SER B C 1
ATOM 3328 O O . SER B 1 119 ? -11.047 9.656 8.555 1 92.5 119 SER B O 1
ATOM 3330 N N . ALA B 1 120 ? -10.258 11.359 9.883 1 94.62 120 ALA B N 1
ATOM 3331 C CA . ALA B 1 120 ? -9.094 10.609 10.352 1 94.62 120 ALA B CA 1
ATOM 3332 C C . ALA B 1 120 ? -9.516 9.328 11.055 1 94.62 120 ALA B C 1
ATOM 3334 O O . ALA B 1 120 ? -8.93 8.266 10.836 1 94.62 120 ALA B O 1
ATOM 3335 N N . ALA B 1 121 ? -10.531 9.438 11.805 1 94.19 121 ALA B N 1
ATOM 3336 C CA . ALA B 1 121 ? -11.016 8.289 12.562 1 94.19 121 ALA B CA 1
ATOM 3337 C C . ALA B 1 121 ? -11.594 7.223 11.641 1 94.19 121 ALA B C 1
ATOM 3339 O O . ALA B 1 121 ? -11.336 6.031 11.82 1 94.19 121 ALA B O 1
ATOM 3340 N N . ALA B 1 122 ? -12.375 7.652 10.656 1 95.62 122 ALA B N 1
ATOM 3341 C CA . ALA B 1 122 ? -12.961 6.715 9.695 1 95.62 122 ALA B CA 1
ATOM 3342 C C . ALA B 1 122 ? -11.875 6.047 8.859 1 95.62 122 ALA B C 1
ATOM 3344 O O . ALA B 1 122 ? -11.961 4.852 8.562 1 95.62 122 ALA B O 1
ATOM 3345 N N . THR B 1 123 ? -10.867 6.816 8.484 1 98 123 THR B N 1
ATOM 3346 C CA . THR B 1 123 ? -9.75 6.277 7.723 1 98 123 THR B CA 1
ATOM 3347 C C . THR B 1 123 ? -8.992 5.238 8.539 1 98 123 THR B C 1
ATOM 3349 O O . THR B 1 123 ? -8.68 4.156 8.039 1 98 123 THR B O 1
ATOM 3352 N N . ALA B 1 124 ? -8.742 5.555 9.781 1 97.38 124 ALA B N 1
ATOM 3353 C CA . ALA B 1 124 ? -8.055 4.617 10.664 1 97.38 124 ALA B CA 1
ATOM 3354 C C . ALA B 1 124 ? -8.852 3.326 10.82 1 97.38 124 ALA B C 1
ATOM 3356 O O . ALA B 1 124 ? -8.281 2.232 10.812 1 97.38 124 ALA B O 1
ATOM 3357 N N . ARG B 1 125 ? -10.094 3.443 10.93 1 95.19 125 ARG B N 1
ATOM 3358 C CA . ARG B 1 125 ? -10.945 2.27 11.086 1 95.19 125 ARG B CA 1
ATOM 3359 C C . ARG B 1 125 ? -10.93 1.403 9.836 1 95.19 125 ARG B C 1
ATOM 3361 O O . ARG B 1 125 ? -10.891 0.174 9.922 1 95.19 125 ARG B O 1
ATOM 3368 N N . LEU B 1 126 ? -11 2.029 8.695 1 97.44 126 LEU B N 1
ATOM 3369 C CA . LEU B 1 126 ? -10.93 1.301 7.43 1 97.44 126 LEU B CA 1
ATOM 3370 C C . LEU B 1 126 ? -9.648 0.472 7.355 1 97.44 126 LEU B C 1
ATOM 3372 O O . LEU B 1 126 ? -9.695 -0.727 7.074 1 97.44 126 LEU B O 1
ATOM 3376 N N . ILE B 1 127 ? -8.539 1.089 7.672 1 98.19 127 ILE B N 1
ATOM 3377 C CA . ILE B 1 127 ? -7.23 0.449 7.578 1 98.19 127 ILE B CA 1
ATOM 3378 C C . ILE B 1 127 ? -7.133 -0.679 8.602 1 98.19 127 ILE B C 1
ATOM 3380 O O . ILE B 1 127 ? -6.668 -1.775 8.289 1 98.19 127 ILE B O 1
ATOM 3384 N N . ARG B 1 128 ? -7.637 -0.446 9.758 1 95.88 128 ARG B N 1
ATOM 3385 C CA . ARG B 1 128 ? -7.562 -1.438 10.828 1 95.88 128 ARG B CA 1
ATOM 3386 C C . ARG B 1 128 ? -8.492 -2.613 10.547 1 95.88 128 ARG B C 1
ATOM 3388 O O . ARG B 1 128 ? -8.234 -3.734 10.984 1 95.88 128 ARG B O 1
ATOM 3395 N N . SER B 1 129 ? -9.547 -2.352 9.836 1 95 129 SER B N 1
ATOM 3396 C CA . SER B 1 129 ? -10.547 -3.383 9.586 1 95 129 SER B CA 1
ATOM 3397 C C . SER B 1 129 ? -10.117 -4.301 8.445 1 95 129 SER B C 1
ATOM 3399 O O . SER B 1 129 ? -10.68 -5.387 8.273 1 95 129 SER B O 1
ATOM 3401 N N . ARG B 1 130 ? -9.164 -3.828 7.613 1 96.62 130 ARG B N 1
ATOM 3402 C CA . ARG B 1 130 ? -8.68 -4.68 6.535 1 96.62 130 ARG B CA 1
ATOM 3403 C C . ARG B 1 130 ? -8.016 -5.938 7.09 1 96.62 130 ARG B C 1
ATOM 3405 O O . ARG B 1 130 ? -7.09 -5.852 7.898 1 96.62 130 ARG B O 1
ATOM 3412 N N . ARG B 1 131 ? -8.477 -7.086 6.66 1 95.19 131 ARG B N 1
ATOM 3413 C CA . ARG B 1 131 ? -7.957 -8.367 7.125 1 95.19 131 ARG B CA 1
ATOM 3414 C C . ARG B 1 131 ? -7.773 -9.336 5.961 1 95.19 131 ARG B C 1
ATOM 3416 O O . ARG B 1 131 ? -8.531 -9.297 4.988 1 95.19 131 ARG B O 1
ATOM 3423 N N . SER B 1 132 ? -6.742 -10.094 6.156 1 96.12 132 SER B N 1
ATOM 3424 C CA . SER B 1 132 ? -6.637 -11.234 5.258 1 96.12 132 SER B CA 1
ATOM 3425 C C . SER B 1 132 ? -7.582 -12.359 5.676 1 96.12 132 SER B C 1
ATOM 3427 O O . SER B 1 132 ? -7.375 -13 6.711 1 96.12 132 SER B O 1
ATOM 3429 N N . VAL B 1 133 ? -8.602 -12.578 4.91 1 95.94 133 VAL B N 1
ATOM 3430 C CA . VAL B 1 133 ? -9.578 -13.641 5.16 1 95.94 133 VAL B CA 1
ATOM 3431 C C . VAL B 1 133 ? -9.336 -14.805 4.203 1 95.94 133 VAL B C 1
ATOM 3433 O O . VAL B 1 133 ? -9.414 -14.641 2.982 1 95.94 133 VAL B O 1
ATOM 3436 N N . PHE B 1 134 ? -9.094 -15.914 4.727 1 95.25 134 PHE B N 1
ATOM 3437 C CA . PHE B 1 134 ? -8.719 -17.062 3.904 1 95.25 134 PHE B CA 1
ATOM 3438 C C . PHE B 1 134 ? -9.953 -17.688 3.262 1 95.25 134 PHE B C 1
ATOM 3440 O O . PHE B 1 134 ? -11.039 -17.672 3.846 1 95.25 134 PHE B O 1
ATOM 3447 N N . PRO B 1 135 ? -9.758 -18.281 2.113 1 96.56 135 PRO B N 1
ATOM 3448 C CA . PRO B 1 135 ? -10.883 -18.844 1.365 1 96.56 135 PRO B CA 1
ATOM 3449 C C . PRO B 1 135 ? -11.672 -19.875 2.172 1 96.56 135 PRO B C 1
ATOM 3451 O O . PRO B 1 135 ? -12.875 -20.047 1.954 1 96.56 135 PRO B O 1
ATOM 3454 N N . LYS B 1 136 ? -11.039 -20.547 3.117 1 95.12 136 LYS B N 1
ATOM 3455 C CA . LYS B 1 136 ? -11.734 -21.531 3.934 1 95.12 136 LYS B CA 1
ATOM 3456 C C . LYS B 1 136 ? -12.922 -20.906 4.66 1 95.12 136 LYS B C 1
ATOM 3458 O O . LYS B 1 136 ? -13.875 -21.609 5.02 1 95.12 136 LYS B O 1
ATOM 3463 N N . ASP B 1 137 ? -12.922 -19.641 4.844 1 95.62 137 ASP B N 1
ATOM 3464 C CA . ASP B 1 137 ? -13.969 -18.953 5.602 1 95.62 137 ASP B CA 1
ATOM 3465 C C . ASP B 1 137 ? -14.945 -18.234 4.668 1 95.62 137 ASP B C 1
ATOM 3467 O O . ASP B 1 137 ? -15.812 -17.484 5.125 1 95.62 137 ASP B O 1
ATOM 3471 N N . TYR B 1 138 ? -14.781 -18.391 3.338 1 97.25 138 TYR B N 1
ATOM 3472 C CA . TYR B 1 138 ? -15.758 -17.844 2.402 1 97.25 138 TYR B CA 1
ATOM 3473 C C . TYR B 1 138 ? -17.047 -18.641 2.412 1 97.25 138 TYR B C 1
ATOM 3475 O O . TYR B 1 138 ? -17.062 -19.812 2.82 1 97.25 138 TYR B O 1
ATOM 3483 N N . ASN B 1 139 ? -18.156 -18.078 1.96 1 96.69 139 ASN B N 1
ATOM 3484 C CA . ASN B 1 139 ? -19.438 -18.766 2.037 1 96.69 139 ASN B CA 1
ATOM 3485 C C . ASN B 1 139 ? -19.969 -19.109 0.652 1 96.69 139 ASN B C 1
ATOM 3487 O O . ASN B 1 139 ? -21.109 -19.578 0.518 1 96.69 139 ASN B O 1
ATOM 3491 N N . GLY B 1 140 ? -19.281 -18.797 -0.407 1 97.19 140 GLY B N 1
ATOM 3492 C CA . GLY B 1 140 ? -19.641 -19.234 -1.747 1 97.19 140 GLY B CA 1
ATOM 3493 C C . GLY B 1 140 ? -20.469 -18.203 -2.51 1 97.19 140 GLY B C 1
ATOM 3494 O O . GLY B 1 140 ? -20.672 -18.344 -3.717 1 97.19 140 GLY B O 1
ATOM 3495 N N . ALA B 1 141 ? -20.906 -17.125 -1.847 1 97.19 141 ALA B N 1
ATOM 3496 C CA . ALA B 1 141 ? -21.672 -16.078 -2.535 1 97.19 141 ALA B CA 1
ATOM 3497 C C . ALA B 1 141 ? -20.781 -15.305 -3.502 1 97.19 141 ALA B C 1
ATOM 3499 O O . ALA B 1 141 ? -19.578 -15.188 -3.287 1 97.19 141 ALA B O 1
ATOM 3500 N N . SER B 1 142 ? -21.406 -14.773 -4.535 1 97 142 SER B N 1
ATOM 3501 C CA . SER B 1 142 ? -20.672 -14.031 -5.555 1 97 142 SER B CA 1
ATOM 3502 C C . SER B 1 142 ? -20.547 -12.562 -5.184 1 97 142 SER B C 1
ATOM 3504 O O . SER B 1 142 ? -21.453 -11.992 -4.566 1 97 142 SER B O 1
ATOM 3506 N N . VAL B 1 143 ? -19.438 -11.984 -5.562 1 98.25 143 VAL B N 1
ATOM 3507 C CA . VAL B 1 143 ? -19.219 -10.547 -5.445 1 98.25 143 VAL B CA 1
ATOM 3508 C C . VAL B 1 143 ? -19.609 -9.852 -6.746 1 98.25 143 VAL B C 1
ATOM 3510 O O . VAL B 1 143 ? -19.219 -10.281 -7.832 1 98.25 143 VAL B O 1
ATOM 3513 N N . PRO B 1 144 ? -20.406 -8.797 -6.691 1 97.81 144 PRO B N 1
ATOM 3514 C CA . PRO B 1 144 ? -20.812 -8.102 -7.914 1 97.81 144 PRO B CA 1
ATOM 3515 C C . PRO B 1 144 ? -19.625 -7.551 -8.703 1 97.81 144 PRO B C 1
ATOM 3517 O O . PRO B 1 144 ? -18.656 -7.07 -8.117 1 97.81 144 PRO B O 1
ATOM 3520 N N . ARG B 1 145 ? -19.75 -7.637 -9.992 1 97.38 145 ARG B N 1
ATOM 3521 C CA . ARG B 1 145 ? -18.719 -7.121 -10.875 1 97.38 145 ARG B CA 1
ATOM 3522 C C . ARG B 1 145 ? -18.406 -5.664 -10.555 1 97.38 145 ARG B C 1
ATOM 3524 O O . ARG B 1 145 ? -17.234 -5.246 -10.594 1 97.38 145 ARG B O 1
ATOM 3531 N N . ALA B 1 146 ? -19.438 -4.871 -10.242 1 97.94 146 ALA B N 1
ATOM 3532 C CA . ALA B 1 146 ? -19.25 -3.447 -9.969 1 97.94 146 ALA B CA 1
ATOM 3533 C C . ALA B 1 146 ? -18.312 -3.225 -8.797 1 97.94 146 ALA B C 1
ATOM 3535 O O . ALA B 1 146 ? -17.531 -2.266 -8.789 1 97.94 146 ALA B O 1
ATOM 3536 N N . ALA B 1 147 ? -18.359 -4.066 -7.805 1 98.31 147 ALA B N 1
ATOM 3537 C CA . ALA B 1 147 ? -17.453 -3.965 -6.656 1 98.31 147 ALA B CA 1
ATOM 3538 C C . ALA B 1 147 ? -16.016 -4.234 -7.066 1 98.31 147 ALA B C 1
ATOM 3540 O O . ALA B 1 147 ? -15.094 -3.539 -6.621 1 98.31 147 ALA B O 1
ATOM 3541 N N . ILE B 1 148 ? -15.82 -5.223 -7.957 1 98.81 148 ILE B N 1
ATOM 3542 C CA . ILE B 1 148 ? -14.492 -5.547 -8.453 1 98.81 148 ILE B CA 1
ATOM 3543 C C . ILE B 1 148 ? -13.953 -4.383 -9.289 1 98.81 148 ILE B C 1
ATOM 3545 O O . ILE B 1 148 ? -12.789 -4.008 -9.156 1 98.81 148 ILE B O 1
ATOM 3549 N N . GLU B 1 149 ? -14.797 -3.812 -10.078 1 98.62 149 GLU B N 1
ATOM 3550 C CA . GLU B 1 149 ? -14.391 -2.686 -10.914 1 98.62 149 GLU B CA 1
ATOM 3551 C C . GLU B 1 149 ? -13.977 -1.488 -10.062 1 98.62 149 GLU B C 1
ATOM 3553 O O . GLU B 1 149 ? -12.992 -0.818 -10.359 1 98.62 149 GLU B O 1
ATOM 3558 N N . ARG B 1 150 ? -14.711 -1.158 -8.977 1 98.5 150 ARG B N 1
ATOM 3559 C CA . ARG B 1 150 ? -14.344 -0.071 -8.078 1 98.5 150 ARG B CA 1
ATOM 3560 C C . ARG B 1 150 ? -13 -0.346 -7.406 1 98.5 150 ARG B C 1
ATOM 3562 O O . ARG B 1 150 ? -12.18 0.561 -7.254 1 98.5 150 ARG B O 1
ATOM 3569 N N . ALA B 1 151 ? -12.82 -1.579 -7.07 1 98.88 151 ALA B N 1
ATOM 3570 C CA . ALA B 1 151 ? -11.555 -1.961 -6.438 1 98.88 151 ALA B CA 1
ATOM 3571 C C . ALA B 1 151 ? -10.391 -1.79 -7.402 1 98.88 151 ALA B C 1
ATOM 3573 O O . ALA B 1 151 ? -9.328 -1.286 -7.02 1 98.88 151 ALA B O 1
ATOM 3574 N N . LEU B 1 152 ? -10.578 -2.213 -8.617 1 98.94 152 LEU B N 1
ATOM 3575 C CA . LEU B 1 152 ? -9.539 -2.07 -9.633 1 98.94 152 LEU B CA 1
ATOM 3576 C C . LEU B 1 152 ? -9.266 -0.599 -9.922 1 98.94 152 LEU B C 1
ATOM 3578 O O . LEU B 1 152 ? -8.109 -0.209 -10.117 1 98.94 152 LEU B O 1
ATOM 3582 N N . GLU B 1 153 ? -10.273 0.179 -9.953 1 98.75 153 GLU B N 1
ATOM 3583 C CA . GLU B 1 153 ? -10.078 1.615 -10.117 1 98.75 153 GLU B CA 1
ATOM 3584 C C . GLU B 1 153 ? -9.289 2.201 -8.953 1 98.75 153 GLU B C 1
ATOM 3586 O O . GLU B 1 153 ? -8.422 3.053 -9.148 1 98.75 153 GLU B O 1
ATOM 3591 N N . ALA B 1 154 ? -9.602 1.766 -7.762 1 98.81 154 ALA B N 1
ATOM 3592 C CA . ALA B 1 154 ? -8.82 2.188 -6.602 1 98.81 154 ALA B CA 1
ATOM 3593 C C . ALA B 1 154 ? -7.348 1.823 -6.77 1 98.81 154 ALA B C 1
ATOM 3595 O O . ALA B 1 154 ? -6.465 2.633 -6.48 1 98.81 154 ALA B O 1
ATOM 3596 N N . ALA B 1 155 ? -7.07 0.652 -7.301 1 98.94 155 ALA B N 1
ATOM 3597 C CA . ALA B 1 155 ? -5.703 0.212 -7.566 1 98.94 155 ALA B CA 1
ATOM 3598 C C . ALA B 1 155 ? -5.008 1.146 -8.555 1 98.94 155 ALA B C 1
ATOM 3600 O O . ALA B 1 155 ? -3.82 1.447 -8.406 1 98.94 155 ALA B O 1
ATOM 3601 N N . ASN B 1 156 ? -5.734 1.645 -9.477 1 98.75 156 ASN B N 1
ATOM 3602 C CA . ASN B 1 156 ? -5.203 2.467 -10.555 1 98.75 156 ASN B CA 1
ATOM 3603 C C . ASN B 1 156 ? -4.633 3.783 -10.031 1 98.75 156 ASN B C 1
ATOM 3605 O O . ASN B 1 156 ? -3.906 4.477 -10.742 1 98.75 156 ASN B O 1
ATOM 3609 N N . TRP B 1 157 ? -4.941 4.113 -8.812 1 98.31 157 TRP B N 1
ATOM 3610 C CA . TRP B 1 157 ? -4.523 5.402 -8.273 1 98.31 157 TRP B CA 1
ATOM 3611 C C . TRP B 1 157 ? -3.359 5.238 -7.309 1 98.31 157 TRP B C 1
ATOM 3613 O O . TRP B 1 157 ? -3.062 6.145 -6.523 1 98.31 157 TRP B O 1
ATOM 3623 N N . ALA B 1 158 ? -2.734 4.09 -7.359 1 98.62 158 ALA B N 1
ATOM 3624 C CA . ALA B 1 158 ? -1.524 3.867 -6.574 1 98.62 158 ALA B CA 1
ATOM 3625 C C . ALA B 1 158 ? -0.405 4.809 -7.008 1 98.62 158 ALA B C 1
ATOM 3627 O O . ALA B 1 158 ? -0.424 5.332 -8.125 1 98.62 158 ALA B O 1
ATOM 3628 N N . PRO B 1 159 ? 0.559 5.129 -6.102 1 98.06 159 PRO B N 1
ATOM 3629 C CA . PRO B 1 159 ? 1.741 5.879 -6.531 1 98.06 159 PRO B CA 1
ATOM 3630 C C . PRO B 1 159 ? 2.561 5.141 -7.586 1 98.06 159 PRO B C 1
ATOM 3632 O O . PRO B 1 159 ? 2.547 3.908 -7.629 1 98.06 159 PRO B O 1
ATOM 3635 N N . THR B 1 160 ? 3.221 5.922 -8.469 1 97.06 160 THR B N 1
ATOM 3636 C CA . THR B 1 160 ? 4.023 5.348 -9.539 1 97.06 160 THR B CA 1
ATOM 3637 C C . THR B 1 160 ? 5.188 6.27 -9.898 1 97.06 160 THR B C 1
ATOM 3639 O O . THR B 1 160 ? 4.973 7.41 -10.32 1 97.06 160 THR B O 1
ATOM 3642 N N . HIS B 1 161 ? 6.328 5.727 -9.641 1 95.56 161 HIS B N 1
ATOM 3643 C CA . HIS B 1 161 ? 7.52 6.445 -10.07 1 95.56 161 HIS B CA 1
ATOM 3644 C C . HIS B 1 161 ? 7.664 6.402 -11.594 1 95.56 161 HIS B C 1
ATOM 3646 O O . HIS B 1 161 ? 7.508 5.348 -12.203 1 95.56 161 HIS B O 1
ATOM 3652 N N . GLY B 1 162 ? 7.871 7.57 -12.164 1 95.94 162 GLY B N 1
ATOM 3653 C CA . GLY B 1 162 ? 8.055 7.633 -13.609 1 95.94 162 GLY B CA 1
ATOM 3654 C C . GLY B 1 162 ? 6.75 7.516 -14.375 1 95.94 162 GLY B C 1
ATOM 3655 O O . GLY B 1 162 ? 6.758 7.422 -15.602 1 95.94 162 GLY B O 1
ATOM 3656 N N . LYS B 1 163 ? 5.625 7.34 -13.664 1 96.44 163 LYS B N 1
ATOM 3657 C CA . LYS B 1 163 ? 4.297 7.23 -14.258 1 96.44 163 LYS B CA 1
ATOM 3658 C C . LYS B 1 163 ? 4.207 6.027 -15.188 1 96.44 163 LYS B C 1
ATOM 3660 O O . LYS B 1 163 ? 3.613 6.113 -16.266 1 96.44 163 LYS B O 1
ATOM 3665 N N . THR B 1 164 ? 4.832 4.984 -14.766 1 97.69 164 THR B N 1
ATOM 3666 C CA . THR B 1 164 ? 4.816 3.762 -15.57 1 97.69 164 THR B CA 1
ATOM 3667 C C . THR B 1 164 ? 3.506 3.006 -15.367 1 97.69 164 THR B C 1
ATOM 3669 O O . THR B 1 164 ? 3.086 2.244 -16.25 1 97.69 164 THR B O 1
ATOM 3672 N N . GLU B 1 165 ? 2.85 3.211 -14.234 1 98.25 165 GLU B N 1
ATOM 3673 C CA . GLU B 1 165 ? 1.622 2.484 -13.914 1 98.25 165 GLU B CA 1
ATOM 3674 C C . GLU B 1 165 ? 1.772 0.994 -14.203 1 98.25 165 GLU B C 1
ATOM 3676 O O . GLU B 1 165 ? 0.955 0.41 -14.922 1 98.25 165 GLU B O 1
ATOM 3681 N N . ALA B 1 166 ? 2.66 0.341 -13.523 1 98.44 166 ALA B N 1
ATOM 3682 C CA . ALA B 1 166 ? 3.176 -0.974 -13.898 1 98.44 166 ALA B CA 1
ATOM 3683 C C . ALA B 1 166 ? 2.199 -2.078 -13.508 1 98.44 166 ALA B C 1
ATOM 3685 O O . ALA B 1 166 ? 2.385 -3.24 -13.883 1 98.44 166 ALA B O 1
ATOM 3686 N N . TRP B 1 167 ? 1.165 -1.808 -12.781 1 98.88 167 TRP B N 1
ATOM 3687 C CA . TRP B 1 167 ? 0.237 -2.834 -12.32 1 98.88 167 TRP B CA 1
ATOM 3688 C C . TRP B 1 167 ? -0.597 -3.377 -13.477 1 98.88 167 TRP B C 1
ATOM 3690 O O . TRP B 1 167 ? -1.074 -2.611 -14.32 1 98.88 167 TRP B O 1
ATOM 3700 N N . ARG B 1 168 ? -0.718 -4.676 -13.539 1 98.88 168 ARG B N 1
ATOM 3701 C CA . ARG B 1 168 ? -1.623 -5.402 -14.422 1 98.88 168 ARG B CA 1
ATOM 3702 C C . ARG B 1 168 ? -2.398 -6.469 -13.656 1 98.88 168 ARG B C 1
ATOM 3704 O O . ARG B 1 168 ? -1.846 -7.133 -12.773 1 98.88 168 ARG B O 1
ATOM 3711 N N . PHE B 1 169 ? -3.617 -6.578 -14.055 1 98.94 169 PHE B N 1
ATOM 3712 C CA . PHE B 1 169 ? -4.48 -7.535 -13.367 1 98.94 169 PHE B CA 1
ATOM 3713 C C . PHE B 1 169 ? -5.207 -8.422 -14.375 1 98.94 169 PHE B C 1
ATOM 3715 O O . PHE B 1 169 ? -5.656 -7.945 -15.414 1 98.94 169 PHE B O 1
ATOM 3722 N N . THR B 1 170 ? -5.262 -9.648 -14.125 1 98.88 170 THR B N 1
ATOM 3723 C CA . THR B 1 170 ? -6.152 -10.586 -14.797 1 98.88 170 THR B CA 1
ATOM 3724 C C . THR B 1 170 ? -7.207 -11.117 -13.836 1 98.88 170 THR B C 1
ATOM 3726 O O . THR B 1 170 ? -6.875 -11.719 -12.805 1 98.88 170 THR B O 1
ATOM 3729 N N . VAL B 1 171 ? -8.453 -10.914 -14.188 1 98.88 171 VAL B N 1
ATOM 3730 C CA . VAL B 1 171 ? -9.555 -11.273 -13.297 1 98.88 171 VAL B CA 1
ATOM 3731 C C . VAL B 1 171 ? -10.188 -12.578 -13.75 1 98.88 171 VAL B C 1
ATOM 3733 O O . VAL B 1 171 ? -10.773 -12.648 -14.836 1 98.88 171 VAL B O 1
ATOM 3736 N N . PHE B 1 172 ? -10.008 -13.586 -12.953 1 98.69 172 PHE B N 1
ATOM 3737 C CA . PHE B 1 172 ? -10.766 -14.828 -13.117 1 98.69 172 PHE B CA 1
ATOM 3738 C C . PHE B 1 172 ? -12.117 -14.727 -12.422 1 98.69 172 PHE B C 1
ATOM 3740 O O . PHE B 1 172 ? -12.195 -14.805 -11.195 1 98.69 172 PHE B O 1
ATOM 3747 N N . ALA B 1 173 ? -13.18 -14.656 -13.211 1 97.69 173 ALA B N 1
ATOM 3748 C CA . ALA B 1 173 ? -14.5 -14.391 -12.656 1 97.69 173 ALA B CA 1
ATOM 3749 C C . ALA B 1 173 ? -15.375 -15.641 -12.695 1 97.69 173 ALA B C 1
ATOM 3751 O O . ALA B 1 173 ? -15.758 -16.109 -13.766 1 97.69 173 ALA B O 1
ATOM 3752 N N . GLY B 1 174 ? -15.602 -16.172 -11.492 1 95.25 174 GLY B N 1
ATOM 3753 C CA . GLY B 1 174 ? -16.5 -17.312 -11.398 1 95.25 174 GLY B CA 1
ATOM 3754 C C . GLY B 1 174 ? -15.781 -18.656 -11.398 1 95.25 174 GLY B C 1
ATOM 3755 O O . GLY B 1 174 ? -14.594 -18.719 -11.727 1 95.25 174 GLY B O 1
ATOM 3756 N N . GLY B 1 175 ? -16.578 -19.672 -11.094 1 94.62 175 GLY B N 1
ATOM 3757 C CA . GLY B 1 175 ? -16.047 -21.016 -10.891 1 94.62 175 GLY B CA 1
ATOM 3758 C C . GLY B 1 175 ? -15.359 -21.578 -12.117 1 94.62 175 GLY B C 1
ATOM 3759 O O . GLY B 1 175 ? -14.32 -22.219 -12.016 1 94.62 175 GLY B O 1
ATOM 3760 N N . GLN B 1 176 ? -15.891 -21.281 -13.273 1 95.56 176 GLN B N 1
ATOM 3761 C CA . GLN B 1 176 ? -15.344 -21.859 -14.5 1 95.56 176 GLN B CA 1
ATOM 3762 C C . GLN B 1 176 ? -13.953 -21.297 -14.789 1 95.56 176 GLN B C 1
ATOM 3764 O O . GLN B 1 176 ? -13.039 -22.047 -15.133 1 95.56 176 GLN B O 1
ATOM 3769 N N . ARG B 1 177 ? -13.797 -19.984 -14.695 1 97.25 177 ARG B N 1
ATOM 3770 C CA . ARG B 1 177 ? -12.516 -19.375 -15 1 97.25 177 ARG B CA 1
ATOM 3771 C C . ARG B 1 177 ? -11.492 -19.672 -13.906 1 97.25 177 ARG B C 1
ATOM 3773 O O . ARG B 1 177 ? -10.297 -19.797 -14.188 1 97.25 177 ARG B O 1
ATOM 3780 N N . ILE B 1 178 ? -11.961 -19.766 -12.695 1 97.69 178 ILE B N 1
ATOM 3781 C CA . ILE B 1 178 ? -11.078 -20.156 -11.609 1 97.69 178 ILE B CA 1
ATOM 3782 C C . ILE B 1 178 ? -10.586 -21.594 -11.836 1 97.69 178 ILE B C 1
ATOM 3784 O O . ILE B 1 178 ? -9.422 -21.906 -11.602 1 97.69 178 ILE B O 1
ATOM 3788 N N . ALA B 1 179 ? -11.492 -22.438 -12.328 1 95.81 179 ALA B N 1
ATOM 3789 C CA . ALA B 1 179 ? -11.102 -23.797 -12.656 1 95.81 179 ALA B CA 1
ATOM 3790 C C . ALA B 1 179 ? -10.023 -23.828 -13.742 1 95.81 179 ALA B C 1
ATOM 3792 O O . ALA B 1 179 ? -9.141 -24.688 -13.727 1 95.81 179 ALA B O 1
ATOM 3793 N N . GLN B 1 180 ? -10.102 -22.922 -14.656 1 95.94 180 GLN B N 1
ATOM 3794 C CA . GLN B 1 180 ? -9.086 -22.812 -15.695 1 95.94 180 GLN B CA 1
ATOM 3795 C C . GLN B 1 180 ? -7.711 -22.531 -15.086 1 95.94 180 GLN B C 1
ATOM 3797 O O . GLN B 1 180 ? -6.711 -23.125 -15.508 1 95.94 180 GLN B O 1
ATOM 3802 N N . LEU B 1 181 ? -7.645 -21.656 -14.141 1 97.06 181 LEU B N 1
ATOM 3803 C CA . LEU B 1 181 ? -6.395 -21.375 -13.438 1 97.06 181 LEU B CA 1
ATOM 3804 C C . LEU B 1 181 ? -5.898 -22.609 -12.703 1 97.06 181 LEU B C 1
ATOM 3806 O O . LEU B 1 181 ? -4.707 -22.922 -12.742 1 97.06 181 LEU B O 1
ATOM 3810 N N . GLU B 1 182 ? -6.812 -23.312 -12.07 1 96.38 182 GLU B N 1
ATOM 3811 C CA . GLU B 1 182 ? -6.449 -24.516 -11.328 1 96.38 182 GLU B CA 1
ATOM 3812 C C . GLU B 1 182 ? -5.902 -25.594 -12.258 1 96.38 182 GLU B C 1
ATOM 3814 O O . GLU B 1 182 ? -4.98 -26.328 -11.891 1 96.38 182 GLU B O 1
ATOM 3819 N N . GLU B 1 183 ? -6.492 -25.672 -13.398 1 96.44 183 GLU B N 1
ATOM 3820 C CA . GLU B 1 183 ? -6.004 -26.641 -14.375 1 96.44 183 GLU B CA 1
ATOM 3821 C C . GLU B 1 183 ? -4.598 -26.281 -14.852 1 96.44 183 GLU B C 1
ATOM 3823 O O . GLU B 1 183 ? -3.746 -27.156 -14.992 1 96.44 183 GLU B O 1
ATOM 3828 N N . ALA B 1 184 ? -4.406 -25.031 -15.117 1 97.12 184 ALA B N 1
ATOM 3829 C CA . ALA B 1 184 ? -3.076 -24.578 -15.516 1 97.12 184 ALA B CA 1
ATOM 3830 C C . ALA B 1 184 ? -2.057 -24.859 -14.414 1 97.12 184 ALA B C 1
ATOM 3832 O O . ALA B 1 184 ? -0.926 -25.266 -14.688 1 97.12 184 ALA B O 1
ATOM 3833 N N . LYS B 1 185 ? -2.463 -24.609 -13.18 1 97.06 185 LYS B N 1
ATOM 3834 C CA . LYS B 1 185 ? -1.623 -24.922 -12.023 1 97.06 185 LYS B CA 1
ATOM 3835 C C . LYS B 1 185 ? -1.263 -26.391 -11.977 1 97.06 185 LYS B C 1
ATOM 3837 O O . LYS B 1 185 ? -0.097 -26.75 -11.789 1 97.06 185 LYS B O 1
ATOM 3842 N N . LEU B 1 186 ? -2.232 -27.234 -12.188 1 96.62 186 LEU B N 1
ATOM 3843 C CA . LEU B 1 186 ? -2.029 -28.672 -12.164 1 96.62 186 LEU B CA 1
ATOM 3844 C C . LEU B 1 186 ? -1.005 -29.094 -13.219 1 96.62 186 LEU B C 1
ATOM 3846 O O . LEU B 1 186 ? -0.089 -29.859 -12.922 1 96.62 186 LEU B O 1
ATOM 3850 N N . ARG B 1 187 ? -1.14 -28.578 -14.383 1 97.31 187 ARG B N 1
ATOM 3851 C CA . ARG B 1 187 ? -0.209 -28.906 -15.461 1 97.31 187 ARG B CA 1
ATOM 3852 C C . ARG B 1 187 ? 1.204 -28.438 -15.125 1 97.31 187 ARG B C 1
ATOM 3854 O O . ARG B 1 187 ? 2.172 -29.172 -15.336 1 97.31 187 ARG B O 1
ATOM 3861 N N . ALA B 1 188 ? 1.292 -27.25 -14.578 1 97.56 188 ALA B N 1
ATOM 3862 C CA . ALA B 1 188 ? 2.592 -26.703 -14.211 1 97.56 188 ALA B CA 1
ATOM 3863 C C . ALA B 1 188 ? 3.273 -27.562 -13.148 1 97.56 188 ALA B C 1
ATOM 3865 O O . ALA B 1 188 ? 4.48 -27.797 -13.219 1 97.56 188 ALA B O 1
ATOM 3866 N N . LEU B 1 189 ? 2.496 -28.016 -12.18 1 96.75 189 LEU B N 1
ATOM 3867 C CA . LEU B 1 189 ? 3.045 -28.859 -11.125 1 96.75 189 LEU B CA 1
ATOM 3868 C C . LEU B 1 189 ? 3.594 -30.156 -11.695 1 96.75 189 LEU B C 1
ATOM 3870 O O . LEU B 1 189 ? 4.688 -30.594 -11.328 1 96.75 189 LEU B O 1
ATOM 3874 N N . HIS B 1 190 ? 2.867 -30.75 -12.633 1 96.38 190 HIS B N 1
ATOM 3875 C CA . HIS B 1 190 ? 3.305 -31.984 -13.273 1 96.38 190 HIS B CA 1
ATOM 3876 C C . HIS B 1 190 ? 4.598 -31.766 -14.055 1 96.38 190 HIS B C 1
ATOM 3878 O O . HIS B 1 190 ? 5.441 -32.656 -14.125 1 96.38 190 HIS B O 1
ATOM 3884 N N . GLU B 1 191 ? 4.773 -30.641 -14.602 1 95.94 191 GLU B N 1
ATOM 3885 C CA . GLU B 1 191 ? 5.926 -30.344 -15.445 1 95.94 191 GLU B CA 1
ATOM 3886 C C . GLU B 1 191 ? 7.152 -29.984 -14.609 1 95.94 191 GLU B C 1
ATOM 3888 O O . GLU B 1 191 ? 8.281 -30.281 -15.008 1 95.94 191 GLU B O 1
ATOM 3893 N N . GLN B 1 192 ? 6.945 -29.359 -13.5 1 95.5 192 GLN B N 1
ATOM 3894 C CA . GLN B 1 192 ? 8.055 -28.734 -12.789 1 95.5 192 GLN B CA 1
ATOM 3895 C C . GLN B 1 192 ? 8.539 -29.594 -11.633 1 95.5 192 GLN B C 1
ATOM 3897 O O . GLN B 1 192 ? 9.711 -29.547 -11.258 1 95.5 192 GLN B O 1
ATOM 3902 N N . LEU B 1 193 ? 7.641 -30.359 -11.062 1 95.5 193 LEU B N 1
ATOM 3903 C CA . LEU B 1 193 ? 8.016 -31.078 -9.844 1 95.5 193 LEU B CA 1
ATOM 3904 C C . LEU B 1 193 ? 8.484 -32.5 -10.172 1 95.5 193 LEU B C 1
ATOM 3906 O O . LEU B 1 193 ? 7.914 -33.156 -11.039 1 95.5 193 LEU B O 1
ATOM 3910 N N . PRO B 1 194 ? 9.5 -32.969 -9.477 1 95.81 194 PRO B N 1
ATOM 3911 C CA . PRO B 1 194 ? 9.891 -34.375 -9.617 1 95.81 194 PRO B CA 1
ATOM 3912 C C . PRO B 1 194 ? 8.859 -35.312 -9.031 1 95.81 194 PRO B C 1
ATOM 3914 O O . PRO B 1 194 ? 8.031 -34.938 -8.203 1 95.81 194 PRO B O 1
ATOM 3917 N N . PRO B 1 195 ? 8.961 -36.469 -9.398 1 95.25 195 PRO B N 1
ATOM 3918 C CA . PRO B 1 195 ? 7.961 -37.469 -9.008 1 95.25 195 PRO B CA 1
ATOM 3919 C C . PRO B 1 195 ? 7.852 -37.625 -7.496 1 95.25 195 PRO B C 1
ATOM 3921 O O . PRO B 1 195 ? 6.777 -37.938 -6.98 1 95.25 195 PRO B O 1
ATOM 3924 N N . ASP B 1 196 ? 8.891 -37.438 -6.793 1 95.69 196 ASP B N 1
ATOM 3925 C CA . ASP B 1 196 ? 8.883 -37.688 -5.355 1 95.69 196 ASP B CA 1
ATOM 3926 C C . ASP B 1 196 ? 8.211 -36.531 -4.613 1 95.69 196 ASP B C 1
ATOM 3928 O O . ASP B 1 196 ? 7.758 -36.688 -3.479 1 95.69 196 ASP B O 1
ATOM 3932 N N . GLN B 1 197 ? 8.047 -35.344 -5.242 1 95.56 197 GLN B N 1
ATOM 3933 C CA . GLN B 1 197 ? 7.461 -34.188 -4.605 1 95.56 197 GLN B CA 1
ATOM 3934 C C . GLN B 1 197 ? 6.039 -33.938 -5.105 1 95.56 197 GLN B C 1
ATOM 3936 O O . GLN B 1 197 ? 5.266 -33.219 -4.469 1 95.56 197 GLN B O 1
ATOM 3941 N N . LEU B 1 198 ? 5.723 -34.531 -6.188 1 95.94 198 LEU B N 1
ATOM 3942 C CA . LEU B 1 198 ? 4.469 -34.281 -6.883 1 95.94 198 LEU B CA 1
ATOM 3943 C C . LEU B 1 198 ? 3.277 -34.75 -6.047 1 95.94 198 LEU B C 1
ATOM 3945 O O . LEU B 1 198 ? 2.297 -34 -5.898 1 95.94 198 LEU B O 1
ATOM 3949 N N . PRO B 1 199 ? 3.334 -35.938 -5.398 1 96.06 199 PRO B N 1
ATOM 3950 C CA . PRO B 1 199 ? 2.168 -36.406 -4.645 1 96.06 199 PRO B CA 1
ATOM 3951 C C . PRO B 1 199 ? 1.775 -35.438 -3.518 1 96.06 199 PRO B C 1
ATOM 3953 O O . PRO B 1 199 ? 0.589 -35.156 -3.326 1 96.06 199 PRO B O 1
ATOM 3956 N N . ALA B 1 200 ? 2.691 -34.938 -2.807 1 95.19 200 ALA B N 1
ATOM 3957 C CA . ALA B 1 200 ? 2.4 -34.031 -1.722 1 95.19 200 ALA B CA 1
ATOM 3958 C C . ALA B 1 200 ? 1.746 -32.75 -2.252 1 95.19 200 ALA B C 1
ATOM 3960 O O . ALA B 1 200 ? 0.821 -32.219 -1.636 1 95.19 200 ALA B O 1
ATOM 3961 N N . ALA B 1 201 ? 2.203 -32.25 -3.355 1 94.31 201 ALA B N 1
ATOM 3962 C CA . ALA B 1 201 ? 1.655 -31.047 -3.973 1 94.31 201 ALA B CA 1
ATOM 3963 C C . ALA B 1 201 ? 0.219 -31.281 -4.438 1 94.31 201 ALA B C 1
ATOM 3965 O O . ALA B 1 201 ? -0.643 -30.406 -4.254 1 94.31 201 ALA B O 1
ATOM 3966 N N . LEU B 1 202 ? -0.002 -32.406 -4.992 1 95.06 202 LEU B N 1
ATOM 3967 C CA . LEU B 1 202 ? -1.335 -32.719 -5.484 1 95.06 202 LEU B CA 1
ATOM 3968 C C . LEU B 1 202 ? -2.316 -32.906 -4.332 1 95.06 202 LEU B C 1
ATOM 3970 O O . LEU B 1 202 ? -3.477 -32.5 -4.43 1 95.06 202 LEU B O 1
ATOM 3974 N N . GLU B 1 203 ? -1.87 -33.5 -3.277 1 95.25 203 GLU B N 1
ATOM 3975 C CA . GLU B 1 203 ? -2.707 -33.656 -2.092 1 95.25 203 GLU B CA 1
ATOM 3976 C C . GLU B 1 203 ? -3.09 -32.281 -1.51 1 95.25 203 GLU B C 1
ATOM 3978 O O . GLU B 1 203 ? -4.238 -32.094 -1.114 1 95.25 203 GLU B O 1
ATOM 3983 N N . LYS B 1 204 ? -2.127 -31.422 -1.446 1 92.75 204 LYS B N 1
ATOM 3984 C CA . LYS B 1 204 ? -2.391 -30.062 -0.956 1 92.75 204 LYS B CA 1
ATOM 3985 C C . LYS B 1 204 ? -3.422 -29.359 -1.827 1 92.75 204 LYS B C 1
ATOM 3987 O O . LYS B 1 204 ? -4.32 -28.688 -1.313 1 92.75 204 LYS B O 1
ATOM 3992 N N . MET B 1 205 ? -3.291 -29.516 -3.096 1 93.12 205 MET B N 1
ATOM 3993 C CA . MET B 1 205 ? -4.23 -28.906 -4.035 1 93.12 205 MET B CA 1
ATOM 3994 C C . MET B 1 205 ? -5.641 -29.438 -3.814 1 93.12 205 MET B C 1
ATOM 3996 O O . MET B 1 205 ? -6.609 -28.672 -3.812 1 93.12 205 MET B O 1
ATOM 4000 N N . GLU B 1 206 ? -5.746 -30.703 -3.643 1 92.62 206 GLU B N 1
ATOM 4001 C CA . GLU B 1 206 ? -7.047 -31.344 -3.445 1 92.62 206 GLU B CA 1
ATOM 4002 C C . GLU B 1 206 ? -7.699 -30.875 -2.15 1 92.62 206 GLU B C 1
ATOM 4004 O O . GLU B 1 206 ? -8.914 -30.641 -2.109 1 92.62 206 GLU B O 1
ATOM 4009 N N . ARG B 1 207 ? -6.895 -30.719 -1.135 1 92.25 207 ARG B N 1
ATOM 4010 C CA . ARG B 1 207 ? -7.398 -30.25 0.155 1 92.25 207 ARG B CA 1
ATOM 4011 C C . ARG B 1 207 ? -7.969 -28.844 0.051 1 92.25 207 ARG B C 1
ATOM 4013 O O . ARG B 1 207 ? -8.938 -28.5 0.735 1 92.25 207 ARG B O 1
ATOM 4020 N N . LYS B 1 208 ? -7.418 -28.016 -0.837 1 93.31 208 LYS B N 1
ATOM 4021 C CA . LYS B 1 208 ? -7.82 -26.625 -0.957 1 93.31 208 LYS B CA 1
ATOM 4022 C C . LYS B 1 208 ? -8.953 -26.453 -1.972 1 93.31 208 LYS B C 1
ATOM 4024 O O . LYS B 1 208 ? -9.508 -25.359 -2.121 1 93.31 208 LYS B O 1
ATOM 4029 N N . ARG B 1 209 ? -9.258 -27.547 -2.643 1 92.81 209 ARG B N 1
ATOM 4030 C CA . ARG B 1 209 ? -10.234 -27.5 -3.725 1 92.81 209 ARG B CA 1
ATOM 4031 C C . ARG B 1 209 ? -11.586 -27 -3.219 1 92.81 209 ARG B C 1
ATOM 4033 O O . ARG B 1 209 ? -12.227 -26.156 -3.857 1 92.81 209 ARG B O 1
ATOM 4040 N N . LYS B 1 210 ? -12.008 -27.5 -2.092 1 93.75 210 LYS B N 1
ATOM 4041 C CA . LYS B 1 210 ? -13.305 -27.125 -1.538 1 93.75 210 LYS B CA 1
ATOM 4042 C C . LYS B 1 210 ? -13.32 -25.641 -1.157 1 93.75 210 LYS B C 1
ATOM 4044 O O . LYS B 1 210 ? -14.352 -24.969 -1.286 1 93.75 210 LYS B O 1
ATOM 4049 N N . ASP B 1 211 ? -12.227 -25.172 -0.674 1 96.62 211 ASP B N 1
ATOM 4050 C CA . ASP B 1 211 ? -12.125 -23.766 -0.299 1 96.62 211 ASP B CA 1
ATOM 4051 C C . ASP B 1 211 ? -12.133 -22.859 -1.532 1 96.62 211 ASP B C 1
ATOM 4053 O O . ASP B 1 211 ? -12.812 -21.828 -1.552 1 96.62 211 ASP B O 1
ATOM 4057 N N . VAL B 1 212 ? -11.43 -23.281 -2.57 1 96.81 212 VAL B N 1
ATOM 4058 C CA . VAL B 1 212 ? -11.32 -22.5 -3.803 1 96.81 212 VAL B CA 1
ATOM 4059 C C . VAL B 1 212 ? -12.695 -22.406 -4.473 1 96.81 212 VAL B C 1
ATOM 4061 O O . VAL B 1 212 ? -13.016 -21.406 -5.102 1 96.81 212 VAL B O 1
ATOM 4064 N N . ALA B 1 213 ? -13.516 -23.406 -4.273 1 96.25 213 ALA B N 1
ATOM 4065 C CA . ALA B 1 213 ? -14.852 -23.438 -4.871 1 96.25 213 ALA B CA 1
ATOM 4066 C C . ALA B 1 213 ? -15.734 -22.328 -4.297 1 96.25 213 ALA B C 1
ATOM 4068 O O . ALA B 1 213 ? -16.75 -21.953 -4.898 1 96.25 213 ALA B O 1
ATOM 4069 N N . LYS B 1 214 ? -15.367 -21.828 -3.137 1 97.5 214 LYS B N 1
ATOM 4070 C CA . LYS B 1 214 ? -16.156 -20.797 -2.469 1 97.5 214 LYS B CA 1
ATOM 4071 C C . LYS B 1 214 ? -15.719 -19.406 -2.9 1 97.5 214 LYS B C 1
ATOM 4073 O O . LYS B 1 214 ? -16.344 -18.406 -2.523 1 97.5 214 LYS B O 1
ATOM 4078 N N . VAL B 1 215 ? -14.703 -19.344 -3.738 1 98.44 215 VAL B N 1
ATOM 4079 C CA . VAL B 1 215 ? -14.125 -18.078 -4.145 1 98.44 215 VAL B CA 1
ATOM 4080 C C . VAL B 1 215 ? -14.93 -17.484 -5.293 1 98.44 215 VAL B C 1
ATOM 4082 O O . VAL B 1 215 ? -15.305 -18.188 -6.23 1 98.44 215 VAL B O 1
ATOM 4085 N N . SER B 1 216 ? -15.25 -16.203 -5.211 1 98.5 216 SER B N 1
ATOM 4086 C CA . SER B 1 216 ? -16 -15.508 -6.258 1 98.5 216 SER B CA 1
ATOM 4087 C C . SER B 1 216 ? -15.109 -15.125 -7.426 1 98.5 216 SER B C 1
ATOM 4089 O O . SER B 1 216 ? -15.453 -15.375 -8.586 1 98.5 216 SER B O 1
ATOM 4091 N N . HIS B 1 217 ? -13.977 -14.453 -7.125 1 98.75 217 HIS B N 1
ATOM 4092 C CA . HIS B 1 217 ? -13 -14.008 -8.117 1 98.75 217 HIS B CA 1
ATOM 4093 C C . HIS B 1 217 ? -11.578 -14.273 -7.637 1 98.75 217 HIS B C 1
ATOM 4095 O O . HIS B 1 217 ? -11.297 -14.219 -6.438 1 98.75 217 HIS B O 1
ATOM 4101 N N . ILE B 1 218 ? -10.703 -14.578 -8.523 1 98.81 218 ILE B N 1
ATOM 4102 C CA . ILE B 1 218 ? -9.266 -14.508 -8.305 1 98.81 218 ILE B CA 1
ATOM 4103 C C . ILE B 1 218 ? -8.648 -13.477 -9.25 1 98.81 218 ILE B C 1
ATOM 4105 O O . ILE B 1 218 ? -8.914 -13.492 -10.453 1 98.81 218 ILE B O 1
ATOM 4109 N N . ILE B 1 219 ? -7.898 -12.531 -8.703 1 98.94 219 ILE B N 1
ATOM 4110 C CA . ILE B 1 219 ? -7.23 -11.508 -9.5 1 98.94 219 ILE B CA 1
ATOM 4111 C C . ILE B 1 219 ? -5.719 -11.734 -9.469 1 98.94 219 ILE B C 1
ATOM 4113 O O . ILE B 1 219 ? -5.09 -11.625 -8.414 1 98.94 219 ILE B O 1
ATOM 4117 N N . ALA B 1 220 ? -5.148 -12.086 -10.633 1 98.94 220 ALA B N 1
ATOM 4118 C CA . ALA B 1 220 ? -3.697 -12.195 -10.742 1 98.94 220 ALA B CA 1
ATOM 4119 C C . ALA B 1 220 ? -3.031 -10.828 -10.641 1 98.94 220 ALA B C 1
ATOM 4121 O O . ALA B 1 220 ? -3.5 -9.859 -11.25 1 98.94 220 ALA B O 1
ATOM 4122 N N . ILE B 1 221 ? -1.979 -10.758 -9.898 1 98.94 221 ILE B N 1
ATOM 4123 C CA . ILE B 1 221 ? -1.239 -9.523 -9.672 1 98.94 221 ILE B CA 1
ATOM 4124 C C . ILE B 1 221 ? 0.086 -9.562 -10.43 1 98.94 221 ILE B C 1
ATOM 4126 O O . ILE B 1 221 ? 0.951 -10.391 -10.133 1 98.94 221 ILE B O 1
ATOM 4130 N N . VAL B 1 222 ? 0.249 -8.633 -11.359 1 98.94 222 VAL B N 1
ATOM 4131 C CA . VAL B 1 222 ? 1.429 -8.664 -12.219 1 98.94 222 VAL B CA 1
ATOM 4132 C C . VAL B 1 222 ? 2.109 -7.301 -12.219 1 98.94 222 VAL B C 1
ATOM 4134 O O . VAL B 1 222 ? 1.441 -6.266 -12.289 1 98.94 222 VAL B O 1
ATOM 4137 N N . VAL B 1 223 ? 3.422 -7.301 -12.047 1 98.81 223 VAL B N 1
ATOM 4138 C CA . VAL B 1 223 ? 4.242 -6.129 -12.328 1 98.81 223 VAL B CA 1
ATOM 4139 C C . VAL B 1 223 ? 4.719 -6.164 -13.773 1 98.81 223 VAL B C 1
ATOM 4141 O O . VAL B 1 223 ? 5.578 -6.973 -14.133 1 98.81 223 VAL B O 1
ATOM 4144 N N . LYS B 1 224 ? 4.199 -5.32 -14.547 1 98.62 224 LYS B N 1
ATOM 4145 C CA . LYS B 1 224 ? 4.605 -5.223 -15.945 1 98.62 224 LYS B CA 1
ATOM 4146 C C . LYS B 1 224 ? 5.824 -4.316 -16.094 1 98.62 224 LYS B C 1
ATOM 4148 O O . LYS B 1 224 ? 5.848 -3.199 -15.578 1 98.62 224 LYS B O 1
ATOM 4153 N N . ARG B 1 225 ? 6.844 -4.84 -16.75 1 98.38 225 ARG B N 1
ATOM 4154 C CA . ARG B 1 225 ? 7.996 -3.99 -17.031 1 98.38 225 ARG B CA 1
ATOM 4155 C C . ARG B 1 225 ? 7.75 -3.125 -18.266 1 98.38 225 ARG B C 1
ATOM 4157 O O . ARG B 1 225 ? 7.512 -3.646 -19.359 1 98.38 225 ARG B O 1
ATOM 4164 N N . VAL B 1 226 ? 7.727 -1.847 -18.062 1 96.62 226 VAL B N 1
ATOM 4165 C CA . VAL B 1 226 ? 7.453 -0.885 -19.125 1 96.62 226 VAL B CA 1
ATOM 4166 C C . VAL B 1 226 ? 8.352 0.338 -18.969 1 96.62 226 VAL B C 1
ATOM 4168 O O . VAL B 1 226 ? 8.648 0.751 -17.844 1 96.62 226 VAL B O 1
ATOM 4171 N N . ARG B 1 227 ? 8.797 0.841 -20.031 1 97.31 227 ARG B N 1
ATOM 4172 C CA . ARG B 1 227 ? 9.547 2.096 -19.984 1 97.31 227 ARG B CA 1
ATOM 4173 C C . ARG B 1 227 ? 8.609 3.281 -19.781 1 97.31 227 ARG B C 1
ATOM 4175 O O . ARG B 1 227 ? 7.473 3.273 -20.25 1 97.31 227 ARG B O 1
ATOM 4182 N N . ASN B 1 228 ? 9.156 4.246 -19.062 1 96.69 228 ASN B N 1
ATOM 4183 C CA . ASN B 1 228 ? 8.359 5.461 -18.922 1 96.69 228 ASN B CA 1
ATOM 4184 C C . ASN B 1 228 ? 8.359 6.289 -20.203 1 96.69 228 ASN B C 1
ATOM 4186 O O . ASN B 1 228 ? 8.93 5.875 -21.203 1 96.69 228 ASN B O 1
ATOM 4190 N N . ALA B 1 229 ? 7.68 7.441 -20.188 1 95.5 229 ALA B N 1
ATOM 4191 C CA . ALA B 1 229 ? 7.512 8.281 -21.375 1 95.5 229 ALA B CA 1
ATOM 4192 C C . ALA B 1 229 ? 8.859 8.773 -21.891 1 95.5 229 ALA B C 1
ATOM 4194 O O . ALA B 1 229 ? 9.008 9.07 -23.078 1 95.5 229 ALA B O 1
ATOM 4195 N N . LYS B 1 230 ? 9.891 8.789 -21.047 1 96.81 230 LYS B N 1
ATOM 4196 C CA . LYS B 1 230 ? 11.219 9.258 -21.422 1 96.81 230 LYS B CA 1
ATOM 4197 C C . LYS B 1 230 ? 12.102 8.094 -21.875 1 96.81 230 LYS B C 1
ATOM 4199 O O . LYS B 1 230 ? 13.281 8.289 -22.172 1 96.81 230 LYS B O 1
ATOM 4204 N N . GLY B 1 231 ? 11.555 6.926 -21.812 1 97 231 GLY B N 1
ATOM 4205 C CA . GLY B 1 231 ? 12.281 5.762 -22.312 1 97 231 GLY B CA 1
ATOM 4206 C C . GLY B 1 231 ? 13.07 5.051 -21.234 1 97 231 GLY B C 1
ATOM 4207 O O . GLY B 1 231 ? 13.82 4.117 -21.516 1 97 231 GLY B O 1
ATOM 4208 N N . SER B 1 232 ? 12.898 5.438 -19.984 1 96.38 232 SER B N 1
ATOM 4209 C CA . SER B 1 232 ? 13.68 4.871 -18.891 1 96.38 232 SER B CA 1
ATOM 4210 C C . SER B 1 232 ? 12.914 3.744 -18.188 1 96.38 232 SER B C 1
ATOM 4212 O O . SER B 1 232 ? 11.695 3.812 -18.047 1 96.38 232 SER B O 1
ATOM 4214 N N . LEU B 1 233 ? 13.68 2.748 -17.781 1 97.06 233 LEU B N 1
ATOM 4215 C CA . LEU B 1 233 ? 13.148 1.66 -16.969 1 97.06 233 LEU B CA 1
ATOM 4216 C C . LEU B 1 233 ? 13.367 1.932 -15.484 1 97.06 233 LEU B C 1
ATOM 4218 O O . LEU B 1 233 ? 14.508 2.096 -15.039 1 97.06 233 LEU B O 1
ATOM 4222 N N . MET B 1 234 ? 12.297 2.033 -14.773 1 97.25 234 MET B N 1
ATOM 4223 C CA . MET B 1 234 ? 12.414 2.299 -13.344 1 97.25 234 MET B CA 1
ATOM 4224 C C . MET B 1 234 ? 12.922 1.066 -12.602 1 97.25 234 MET B C 1
ATOM 4226 O O . MET B 1 234 ? 12.742 -0.06 -13.07 1 97.25 234 MET B O 1
ATOM 4230 N N . PRO B 1 235 ? 13.602 1.301 -11.5 1 97.19 235 PRO B N 1
ATOM 4231 C CA . PRO B 1 235 ? 14.047 0.136 -10.727 1 97.19 235 PRO B CA 1
ATOM 4232 C C . PRO B 1 235 ? 12.898 -0.825 -10.406 1 97.19 235 PRO B C 1
ATOM 4234 O O . PRO B 1 235 ? 11.812 -0.39 -10.016 1 97.19 235 PRO B O 1
ATOM 4237 N N . ALA B 1 236 ? 13.141 -2.137 -10.516 1 97.31 236 ALA B N 1
ATOM 4238 C CA . ALA B 1 236 ? 12.109 -3.16 -10.367 1 97.31 236 ALA B CA 1
ATOM 4239 C C . ALA B 1 236 ? 11.492 -3.115 -8.977 1 97.31 236 ALA B C 1
ATOM 4241 O O . ALA B 1 236 ? 10.281 -3.295 -8.82 1 97.31 236 ALA B O 1
ATOM 4242 N N . TRP B 1 237 ? 12.352 -2.852 -7.977 1 97.69 237 TRP B N 1
ATOM 4243 C CA . TRP B 1 237 ? 11.844 -2.855 -6.609 1 97.69 237 TRP B CA 1
ATOM 4244 C C . TRP B 1 237 ? 10.852 -1.718 -6.398 1 97.69 237 TRP B C 1
ATOM 4246 O O . TRP B 1 237 ? 9.883 -1.862 -5.645 1 97.69 237 TRP B O 1
ATOM 4256 N N . GLU B 1 238 ? 10.992 -0.571 -7.074 1 98.44 238 GLU B N 1
ATOM 4257 C CA . GLU B 1 238 ? 10.055 0.538 -6.965 1 98.44 238 GLU B CA 1
ATOM 4258 C C . GLU B 1 238 ? 8.703 0.181 -7.59 1 98.44 238 GLU B C 1
ATOM 4260 O O . GLU B 1 238 ? 7.652 0.546 -7.062 1 98.44 238 GLU B O 1
ATOM 4265 N N . GLU B 1 239 ? 8.789 -0.498 -8.695 1 98.56 239 GLU B N 1
ATOM 4266 C CA . GLU B 1 239 ? 7.559 -0.927 -9.352 1 98.56 239 GLU B CA 1
ATOM 4267 C C . GLU B 1 239 ? 6.824 -1.978 -8.523 1 98.56 239 GLU B C 1
ATOM 4269 O O . GLU B 1 239 ? 5.594 -1.984 -8.469 1 98.56 239 GLU B O 1
ATOM 4274 N N . THR B 1 240 ? 7.602 -2.838 -7.879 1 98.69 240 THR B N 1
ATOM 4275 C CA . THR B 1 240 ? 7.008 -3.801 -6.961 1 98.69 240 THR B CA 1
ATOM 4276 C C . THR B 1 240 ? 6.277 -3.084 -5.824 1 98.69 240 THR B C 1
ATOM 4278 O O . THR B 1 240 ? 5.152 -3.449 -5.477 1 98.69 240 THR B O 1
ATOM 4281 N N . CYS B 1 241 ? 6.898 -2.041 -5.293 1 98.88 241 CYS B N 1
ATOM 4282 C CA . CYS B 1 241 ? 6.254 -1.248 -4.25 1 98.88 241 CYS B CA 1
ATOM 4283 C C . CYS B 1 241 ? 4.984 -0.588 -4.777 1 98.88 241 CYS B C 1
ATOM 4285 O O . CYS B 1 241 ? 3.965 -0.555 -4.086 1 98.88 241 CYS B O 1
ATOM 4287 N N . SER B 1 242 ? 5.066 -0.082 -5.98 1 98.81 242 SER B N 1
ATOM 4288 C CA . SER B 1 242 ? 3.908 0.555 -6.598 1 98.81 242 SER B CA 1
ATOM 4289 C C . SER B 1 242 ? 2.744 -0.422 -6.727 1 98.81 242 SER B C 1
ATOM 4291 O O . SER B 1 242 ? 1.611 -0.098 -6.363 1 98.81 242 SER B O 1
ATOM 4293 N N . VAL B 1 243 ? 3.01 -1.592 -7.184 1 98.94 243 VAL B N 1
ATOM 4294 C CA . VAL B 1 243 ? 1.972 -2.602 -7.363 1 98.94 243 VAL B CA 1
ATOM 4295 C C . VAL B 1 243 ? 1.438 -3.041 -6 1 98.94 243 VAL B C 1
ATOM 4297 O O . VAL B 1 243 ? 0.238 -3.281 -5.844 1 98.94 243 VAL B O 1
ATOM 4300 N N . ALA B 1 244 ? 2.301 -3.121 -5.008 1 98.94 244 ALA B N 1
ATOM 4301 C CA . ALA B 1 244 ? 1.842 -3.443 -3.658 1 98.94 244 ALA B CA 1
ATOM 4302 C C . ALA B 1 244 ? 0.873 -2.385 -3.141 1 98.94 244 ALA B C 1
ATOM 4304 O O . ALA B 1 244 ? -0.148 -2.715 -2.531 1 98.94 244 ALA B O 1
ATOM 4305 N N . CYS B 1 245 ? 1.19 -1.133 -3.377 1 98.94 245 CYS B N 1
ATOM 4306 C CA . CYS B 1 245 ? 0.274 -0.057 -3.016 1 98.94 245 CYS B CA 1
ATOM 4307 C C . CYS B 1 245 ? -1.055 -0.203 -3.748 1 98.94 245 CYS B C 1
ATOM 4309 O O . CYS B 1 245 ? -2.115 0.044 -3.172 1 98.94 245 CYS B O 1
ATOM 4311 N N . ALA B 1 246 ? -1.008 -0.597 -5.004 1 98.94 246 ALA B N 1
ATOM 4312 C CA . ALA B 1 246 ? -2.219 -0.815 -5.789 1 98.94 246 ALA B CA 1
ATOM 4313 C C . ALA B 1 246 ? -3.09 -1.903 -5.164 1 98.94 246 ALA B C 1
ATOM 4315 O O . ALA B 1 246 ? -4.305 -1.739 -5.039 1 98.94 246 ALA B O 1
ATOM 4316 N N . VAL B 1 247 ? -2.459 -2.959 -4.766 1 98.94 247 VAL B N 1
ATOM 4317 C CA . VAL B 1 247 ? -3.188 -4.07 -4.168 1 98.94 247 VAL B CA 1
ATOM 4318 C C . VAL B 1 247 ? -3.783 -3.639 -2.828 1 98.94 247 VAL B C 1
ATOM 4320 O O . VAL B 1 247 ? -4.91 -4.008 -2.496 1 98.94 247 VAL B O 1
ATOM 4323 N N . GLN B 1 248 ? -3.014 -2.852 -2.059 1 98.94 248 GLN B N 1
ATOM 4324 C CA . GLN B 1 248 ? -3.547 -2.344 -0.799 1 98.94 248 GLN B CA 1
ATOM 4325 C C . GLN B 1 248 ? -4.77 -1.463 -1.035 1 98.94 248 GLN B C 1
ATOM 4327 O O . GLN B 1 248 ? -5.762 -1.559 -0.306 1 98.94 248 GLN B O 1
ATOM 4332 N N . ASN B 1 249 ? -4.738 -0.602 -2.074 1 98.94 249 ASN B N 1
ATOM 4333 C CA . ASN B 1 249 ? -5.898 0.198 -2.445 1 98.94 249 ASN B CA 1
ATOM 4334 C C . ASN B 1 249 ? -7.102 -0.682 -2.781 1 98.94 249 ASN B C 1
ATOM 4336 O O . ASN B 1 249 ? -8.211 -0.418 -2.326 1 98.94 249 ASN B O 1
ATOM 4340 N N . MET B 1 250 ? -6.848 -1.686 -3.531 1 98.88 250 MET B N 1
ATOM 4341 C CA . MET B 1 250 ? -7.898 -2.629 -3.912 1 98.88 250 MET B CA 1
ATOM 4342 C C . MET B 1 250 ? -8.516 -3.283 -2.68 1 98.88 250 MET B C 1
ATOM 4344 O O . MET B 1 250 ? -9.734 -3.367 -2.561 1 98.88 250 MET B O 1
ATOM 4348 N N . HIS B 1 251 ? -7.668 -3.742 -1.789 1 98.88 251 HIS B N 1
ATOM 4349 C CA . HIS B 1 251 ? -8.109 -4.414 -0.571 1 98.88 251 HIS B CA 1
ATOM 4350 C C . HIS B 1 251 ? -8.945 -3.482 0.298 1 98.88 251 HIS B C 1
ATOM 4352 O O . HIS B 1 251 ? -10 -3.877 0.801 1 98.88 251 HIS B O 1
ATOM 4358 N N . LEU B 1 252 ? -8.523 -2.24 0.437 1 98.81 252 LEU B N 1
ATOM 4359 C CA . LEU B 1 252 ? -9.258 -1.27 1.241 1 98.81 252 LEU B CA 1
ATOM 4360 C C . LEU B 1 252 ? -10.609 -0.961 0.615 1 98.81 252 LEU B C 1
ATOM 4362 O O . LEU B 1 252 ? -11.609 -0.823 1.325 1 98.81 252 LEU B O 1
ATOM 4366 N N . SER B 1 253 ? -10.664 -0.834 -0.708 1 98.75 253 SER B N 1
ATOM 4367 C CA . SER B 1 253 ? -11.922 -0.595 -1.41 1 98.75 253 SER B CA 1
ATOM 4368 C C . SER B 1 253 ? -12.93 -1.71 -1.142 1 98.75 253 SER B C 1
ATOM 4370 O O . SER B 1 253 ? -14.078 -1.443 -0.801 1 98.75 253 SER B O 1
ATOM 4372 N N . LEU B 1 254 ? -12.484 -2.932 -1.208 1 98.62 254 LEU B N 1
ATOM 4373 C CA . LEU B 1 254 ? -13.367 -4.078 -0.995 1 98.62 254 LEU B CA 1
ATOM 4374 C C . LEU B 1 254 ? -13.734 -4.215 0.479 1 98.62 254 LEU B C 1
ATOM 4376 O O . LEU B 1 254 ? -14.852 -4.609 0.809 1 98.62 254 LEU B O 1
ATOM 4380 N N . THR B 1 255 ? -12.781 -3.848 1.376 1 97.31 255 THR B N 1
ATOM 4381 C CA . THR B 1 255 ? -13.062 -3.846 2.807 1 97.31 255 THR B CA 1
ATOM 4382 C C . THR B 1 255 ? -14.195 -2.871 3.137 1 97.31 255 THR B C 1
ATOM 4384 O O . THR B 1 255 ? -15.094 -3.193 3.914 1 97.31 255 THR B O 1
ATOM 4387 N N . ALA B 1 256 ? -14.148 -1.703 2.537 1 96.69 256 ALA B N 1
ATOM 4388 C CA . ALA B 1 256 ? -15.156 -0.681 2.783 1 96.69 256 ALA B CA 1
ATOM 4389 C C . ALA B 1 256 ? -16.547 -1.186 2.408 1 96.69 256 ALA B C 1
ATOM 4391 O O . ALA B 1 256 ? -17.562 -0.705 2.936 1 96.69 256 ALA B O 1
ATOM 4392 N N . GLU B 1 257 ? -16.609 -2.174 1.533 1 96.19 257 GLU B N 1
ATOM 4393 C CA . GLU B 1 257 ? -17.891 -2.684 1.053 1 96.19 257 GLU B CA 1
ATOM 4394 C C . GLU B 1 257 ? -18.234 -4.008 1.727 1 96.19 257 GLU B C 1
ATOM 4396 O O . GLU B 1 257 ? -19.266 -4.613 1.413 1 96.19 257 GLU B O 1
ATOM 4401 N N . GLY B 1 258 ? -17.375 -4.516 2.561 1 94.88 258 GLY B N 1
ATOM 4402 C CA . GLY B 1 258 ? -17.688 -5.664 3.4 1 94.88 258 GLY B CA 1
ATOM 4403 C C . GLY B 1 258 ? -17.297 -6.984 2.764 1 94.88 258 GLY B C 1
ATOM 4404 O O . GLY B 1 258 ? -17.781 -8.039 3.184 1 94.88 258 GLY B O 1
ATOM 4405 N N . PHE B 1 259 ? -16.438 -6.98 1.749 1 97.81 259 PHE B N 1
ATOM 4406 C CA . PHE B 1 259 ? -16.047 -8.211 1.072 1 97.81 259 PHE B CA 1
ATOM 4407 C C . PHE B 1 259 ? -14.789 -8.797 1.694 1 97.81 259 PHE B C 1
ATOM 4409 O O . PHE B 1 259 ? -13.992 -8.07 2.293 1 97.81 259 PHE B O 1
ATOM 4416 N N . ALA B 1 260 ? -14.68 -10.094 1.615 1 97.62 260 ALA B N 1
ATOM 4417 C CA . ALA B 1 260 ? -13.523 -10.828 2.121 1 97.62 260 ALA B CA 1
ATOM 4418 C C . ALA B 1 260 ? -12.445 -10.961 1.048 1 97.62 260 ALA B C 1
ATOM 4420 O O . ALA B 1 260 ? -12.75 -11.281 -0.104 1 97.62 260 ALA B O 1
ATOM 4421 N N . CYS B 1 261 ? -11.18 -10.719 1.434 1 98.19 261 CYS B N 1
ATOM 4422 C CA . CYS B 1 261 ? -10.078 -10.758 0.473 1 98.19 261 CYS B CA 1
ATOM 4423 C C . CYS B 1 261 ? -8.836 -11.391 1.089 1 98.19 261 CYS B C 1
ATOM 4425 O O . CYS B 1 261 ? -8.688 -11.406 2.312 1 98.19 261 CYS B O 1
ATOM 4427 N N . TYR B 1 262 ? -8.008 -11.891 0.204 1 97.81 262 TYR B N 1
ATOM 4428 C CA . TYR B 1 262 ? -6.766 -12.531 0.618 1 97.81 262 TYR B CA 1
ATOM 4429 C C . TYR B 1 262 ? -5.723 -12.469 -0.494 1 97.81 262 TYR B C 1
ATOM 4431 O O . TYR B 1 262 ? -5.977 -12.914 -1.615 1 97.81 262 TYR B O 1
ATOM 4439 N N . TRP B 1 263 ? -4.539 -11.844 -0.204 1 98.81 263 TRP B N 1
ATOM 4440 C CA . TRP B 1 263 ? -3.395 -11.852 -1.111 1 98.81 263 TRP B CA 1
ATOM 4441 C C . TRP B 1 263 ? -2.508 -13.062 -0.861 1 98.81 263 TRP B C 1
ATOM 4443 O O . TRP B 1 263 ? -1.811 -13.133 0.153 1 98.81 263 TRP B O 1
ATOM 4453 N N . SER B 1 264 ? -2.512 -13.992 -1.809 1 98.19 264 SER B N 1
ATOM 4454 C CA . SER B 1 264 ? -1.679 -15.188 -1.731 1 98.19 264 SER B CA 1
ATOM 4455 C C . SER B 1 264 ? -0.445 -15.062 -2.619 1 98.19 264 SER B C 1
ATOM 4457 O O . SER B 1 264 ? -0.551 -14.688 -3.789 1 98.19 264 SER B O 1
ATOM 4459 N N . SER B 1 265 ? 0.675 -15.422 -2.076 1 97.75 265 SER B N 1
ATOM 4460 C CA . SER B 1 265 ? 1.892 -15.508 -2.879 1 97.75 265 SER B CA 1
ATOM 4461 C C . SER B 1 265 ? 2.158 -16.953 -3.318 1 97.75 265 SER B C 1
ATOM 4463 O O . SER B 1 265 ? 3.273 -17.281 -3.727 1 97.75 265 SER B O 1
ATOM 4465 N N . GLY B 1 266 ? 1.172 -17.797 -3.191 1 93.94 266 GLY B N 1
ATOM 4466 C CA . GLY B 1 266 ? 1.342 -19.188 -3.543 1 93.94 266 GLY B CA 1
ATOM 4467 C C . GLY B 1 266 ? 1.783 -19.391 -4.98 1 93.94 266 GLY B C 1
ATOM 4468 O O . GLY B 1 266 ? 1.184 -18.844 -5.902 1 93.94 266 GLY B O 1
ATOM 4469 N N . GLY B 1 267 ? 2.867 -20.188 -5.133 1 95.38 267 GLY B N 1
ATOM 4470 C CA . GLY B 1 267 ? 3.314 -20.547 -6.465 1 95.38 267 GLY B CA 1
ATO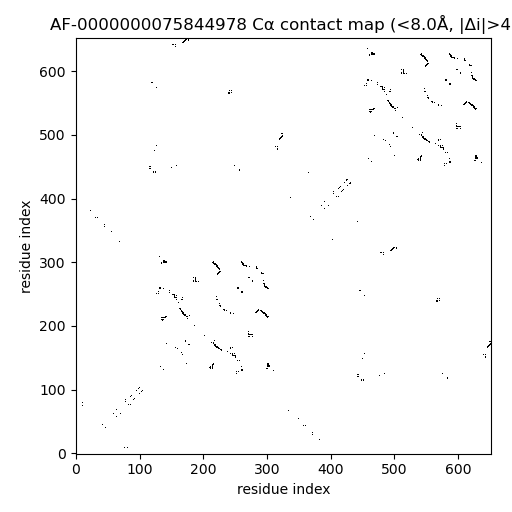M 4471 C C . GLY B 1 267 ? 4.281 -19.547 -7.07 1 95.38 267 GLY B C 1
ATOM 4472 O O . GLY B 1 267 ? 4.902 -19.828 -8.102 1 95.38 267 GLY B O 1
ATOM 4473 N N . VAL B 1 268 ? 4.363 -18.359 -6.488 1 96.88 268 VAL B N 1
ATOM 4474 C CA . VAL B 1 268 ? 5.34 -17.391 -6.988 1 96.88 268 VAL B CA 1
ATOM 4475 C C . VAL B 1 268 ? 6.746 -17.984 -6.891 1 96.88 268 VAL B C 1
ATOM 4477 O O . VAL B 1 268 ? 7.121 -18.531 -5.855 1 96.88 268 VAL B O 1
ATOM 4480 N N . GLY B 1 269 ? 7.57 -17.891 -7.969 1 94.56 269 GLY B N 1
ATOM 4481 C CA . GLY B 1 269 ? 8.875 -18.531 -8.016 1 94.56 269 GLY B CA 1
ATOM 4482 C C . GLY B 1 269 ? 8.797 -20.031 -8.289 1 94.56 269 GLY B C 1
ATOM 4483 O O . GLY B 1 269 ? 9.82 -20.703 -8.383 1 94.56 269 GLY B O 1
ATOM 4484 N N . GLY B 1 270 ? 7.598 -20.594 -8.438 1 96.06 270 GLY B N 1
ATOM 4485 C CA . GLY B 1 270 ? 7.316 -22 -8.727 1 96.06 270 GLY B CA 1
ATOM 4486 C C . GLY B 1 270 ? 6.383 -22.188 -9.906 1 96.06 270 GLY B C 1
ATOM 4487 O O . GLY B 1 270 ? 6.672 -21.734 -11.016 1 96.06 270 GLY B O 1
ATOM 4488 N N . TRP B 1 271 ? 5.211 -22.734 -9.539 1 96.75 271 TRP B N 1
ATOM 4489 C CA . TRP B 1 271 ? 4.316 -23.078 -10.641 1 96.75 271 TRP B CA 1
ATOM 4490 C C . TRP B 1 271 ? 3.84 -21.828 -11.367 1 96.75 271 TRP B C 1
ATOM 4492 O O . TRP B 1 271 ? 3.484 -21.891 -12.547 1 96.75 271 TRP B O 1
ATOM 4502 N N . ALA B 1 272 ? 3.811 -20.641 -10.758 1 97.62 272 ALA B N 1
ATOM 4503 C CA . ALA B 1 272 ? 3.381 -19.391 -11.391 1 97.62 272 ALA B CA 1
ATOM 4504 C C . ALA B 1 272 ? 4.352 -18.984 -12.5 1 97.62 272 ALA B C 1
ATOM 4506 O O . ALA B 1 272 ? 4.023 -18.125 -13.336 1 97.62 272 ALA B O 1
ATOM 4507 N N . GLU B 1 273 ? 5.531 -19.547 -12.516 1 96.81 273 GLU B N 1
ATOM 4508 C CA . GLU B 1 273 ? 6.559 -19.203 -13.492 1 96.81 273 GLU B CA 1
ATOM 4509 C C . GLU B 1 273 ? 6.402 -20.016 -14.773 1 96.81 273 GLU B C 1
ATOM 4511 O O . GLU B 1 273 ? 7.078 -19.75 -15.773 1 96.81 273 GLU B O 1
ATOM 4516 N N . ALA B 1 274 ? 5.547 -21 -14.695 1 97.62 274 ALA B N 1
ATOM 4517 C CA . ALA B 1 274 ? 5.305 -21.75 -15.914 1 97.62 274 ALA B CA 1
ATOM 4518 C C . ALA B 1 274 ? 4.867 -20.844 -17.062 1 97.62 274 ALA B C 1
ATOM 4520 O O . ALA B 1 274 ? 4.066 -19.922 -16.859 1 97.62 274 ALA B O 1
ATOM 4521 N N . GLU B 1 275 ? 5.363 -21.109 -18.234 1 96.38 275 GLU B N 1
ATOM 4522 C CA . GLU B 1 275 ? 5.105 -20.266 -19.391 1 96.38 275 GLU B CA 1
ATOM 4523 C C . GLU B 1 275 ? 3.609 -20.141 -19.672 1 96.38 275 GLU B C 1
ATOM 4525 O O . GLU B 1 275 ? 3.119 -19.062 -20 1 96.38 275 GLU B O 1
ATOM 4530 N N . ALA B 1 276 ? 2.938 -21.219 -19.531 1 96.62 276 ALA B N 1
ATOM 4531 C CA . ALA B 1 276 ? 1.499 -21.219 -19.797 1 96.62 276 ALA B CA 1
ATOM 4532 C C . ALA B 1 276 ? 0.766 -20.297 -18.828 1 96.62 276 ALA B C 1
ATOM 4534 O O . ALA B 1 276 ? -0.187 -19.625 -19.219 1 96.62 276 ALA B O 1
ATOM 4535 N N . ILE B 1 277 ? 1.207 -20.266 -17.609 1 98.06 277 ILE B N 1
ATOM 4536 C CA . ILE B 1 277 ? 0.57 -19.422 -16.594 1 98.06 277 ILE B CA 1
ATOM 4537 C C . ILE B 1 277 ? 0.934 -17.969 -16.828 1 98.06 277 ILE B C 1
ATOM 4539 O O . ILE B 1 277 ? 0.065 -17.094 -16.797 1 98.06 277 ILE B O 1
ATOM 4543 N N . ARG B 1 278 ? 2.211 -17.719 -17.094 1 98.06 278 ARG B N 1
ATOM 4544 C CA . ARG B 1 278 ? 2.646 -16.359 -17.375 1 98.06 278 ARG B CA 1
ATOM 4545 C C . ARG B 1 278 ? 1.883 -15.781 -18.562 1 98.06 278 ARG B C 1
ATOM 4547 O O . ARG B 1 278 ? 1.454 -14.625 -18.531 1 98.06 278 ARG B O 1
ATOM 4554 N N . SER B 1 279 ? 1.673 -16.625 -19.547 1 97.88 279 SER B N 1
ATOM 4555 C CA . SER B 1 279 ? 0.91 -16.172 -20.703 1 97.88 279 SER B CA 1
ATOM 4556 C C . SER B 1 279 ? -0.552 -15.93 -20.359 1 97.88 279 SER B C 1
ATOM 4558 O O . SER B 1 279 ? -1.147 -14.945 -20.797 1 97.88 279 SER B O 1
ATOM 4560 N N . LEU B 1 280 ? -1.074 -16.797 -19.547 1 97.94 280 LEU B N 1
ATOM 4561 C CA . LEU B 1 280 ? -2.471 -16.703 -19.125 1 97.94 280 LEU B CA 1
ATOM 4562 C C . LEU B 1 280 ? -2.746 -15.398 -18.391 1 97.94 280 LEU B C 1
ATOM 4564 O O . LEU B 1 280 ? -3.814 -14.805 -18.562 1 97.94 280 LEU B O 1
ATOM 4568 N N . VAL B 1 281 ? -1.729 -14.875 -17.656 1 98.44 281 VAL B N 1
ATOM 4569 C CA . VAL B 1 281 ? -1.987 -13.703 -16.828 1 98.44 281 VAL B CA 1
ATOM 4570 C C . VAL B 1 281 ? -1.286 -12.484 -17.406 1 98.44 281 VAL B C 1
ATOM 4572 O O . VAL B 1 281 ? -1.169 -11.453 -16.75 1 98.44 281 VAL B O 1
ATOM 4575 N N . GLY B 1 282 ? -0.741 -12.586 -18.562 1 97.62 282 GLY B N 1
ATOM 4576 C CA . GLY B 1 282 ? -0.138 -11.453 -19.25 1 97.62 282 GLY B CA 1
ATOM 4577 C C . GLY B 1 282 ? 1.207 -11.055 -18.672 1 97.62 282 GLY B C 1
ATOM 4578 O O . GLY B 1 282 ? 1.574 -9.875 -18.703 1 97.62 282 GLY B O 1
ATOM 4579 N N . ALA B 1 283 ? 1.908 -11.992 -18.109 1 98.38 283 ALA B N 1
ATOM 4580 C CA . ALA B 1 283 ? 3.219 -11.75 -17.5 1 98.38 283 ALA B CA 1
ATOM 4581 C C . ALA B 1 283 ? 4.332 -12.328 -18.375 1 98.38 283 ALA B C 1
ATOM 4583 O O . ALA B 1 283 ? 5.301 -12.891 -17.844 1 98.38 283 ALA B O 1
ATOM 4584 N N . ASP B 1 284 ? 4.254 -12.281 -19.672 1 96.38 284 ASP B N 1
ATOM 4585 C CA . ASP B 1 284 ? 5.211 -12.945 -20.562 1 96.38 284 ASP B CA 1
ATOM 4586 C C . ASP B 1 284 ? 6.105 -11.922 -21.266 1 96.38 284 ASP B C 1
ATOM 4588 O O . ASP B 1 284 ? 6.855 -12.273 -22.172 1 96.38 284 ASP B O 1
ATOM 4592 N N . GLY B 1 285 ? 6.129 -10.734 -20.781 1 97.31 285 GLY B N 1
ATOM 4593 C CA . GLY B 1 285 ? 6.961 -9.695 -21.375 1 97.31 285 GLY B CA 1
ATOM 4594 C C . GLY B 1 285 ? 8.297 -9.531 -20.672 1 97.31 285 GLY B C 1
ATOM 4595 O O . GLY B 1 285 ? 8.5 -10.086 -19.578 1 97.31 285 GLY B O 1
ATOM 4596 N N . ALA B 1 286 ? 9.172 -8.805 -21.391 1 97.31 286 ALA B N 1
ATOM 4597 C CA . ALA B 1 286 ? 10.469 -8.438 -20.828 1 97.31 286 ALA B CA 1
ATOM 4598 C C . ALA B 1 286 ? 11 -7.156 -21.453 1 97.31 286 ALA B C 1
ATOM 4600 O O . ALA B 1 286 ? 10.75 -6.895 -22.641 1 97.31 286 ALA B O 1
ATOM 4601 N N . VAL B 1 287 ? 11.656 -6.41 -20.688 1 97.44 287 VAL B N 1
ATOM 4602 C CA . VAL B 1 287 ? 12.344 -5.215 -21.156 1 97.44 287 VAL B CA 1
ATOM 4603 C C . VAL B 1 287 ? 13.781 -5.215 -20.656 1 97.44 287 VAL B C 1
ATOM 4605 O O . VAL B 1 287 ? 14.023 -5.293 -19.438 1 97.44 287 VAL B O 1
ATOM 4608 N N . GLU B 1 288 ? 14.766 -5.172 -21.578 1 96.19 288 GLU B N 1
ATOM 4609 C CA . GLU B 1 288 ? 16.188 -5.156 -21.25 1 96.19 288 GLU B CA 1
ATOM 4610 C C . GLU B 1 288 ? 16.562 -6.324 -20.344 1 96.19 288 GLU B C 1
ATOM 4612 O O . GLU B 1 288 ? 17.281 -6.145 -19.359 1 96.19 288 GLU B O 1
ATOM 4617 N N . GLY B 1 289 ? 15.961 -7.438 -20.594 1 96.56 289 GLY B N 1
ATOM 4618 C CA . GLY B 1 289 ? 16.297 -8.656 -19.875 1 96.56 289 GLY B CA 1
ATOM 4619 C C . GLY B 1 289 ? 15.531 -8.82 -18.578 1 96.56 289 GLY B C 1
ATOM 4620 O O . GLY B 1 289 ? 15.625 -9.852 -17.922 1 96.56 289 GLY B O 1
ATOM 4621 N N . GLU B 1 290 ? 14.781 -7.812 -18.141 1 97.38 290 GLU B N 1
ATOM 4622 C CA . GLU B 1 290 ? 13.953 -7.91 -16.953 1 97.38 290 GLU B CA 1
ATOM 4623 C C . GLU B 1 290 ? 12.539 -8.375 -17.297 1 97.38 290 GLU B C 1
ATOM 4625 O O . GLU B 1 290 ? 11.805 -7.684 -18 1 97.38 290 GLU B O 1
ATOM 4630 N N . ARG B 1 291 ? 12.172 -9.43 -16.766 1 97.69 291 ARG B N 1
ATOM 4631 C CA . ARG B 1 291 ? 10.875 -10.016 -17.094 1 97.69 291 ARG B CA 1
ATOM 4632 C C . ARG B 1 291 ? 9.773 -9.43 -16.203 1 97.69 291 ARG B C 1
ATOM 4634 O O . ARG B 1 291 ? 10.047 -8.969 -15.094 1 97.69 291 ARG B O 1
ATOM 4641 N N . ASP B 1 292 ? 8.547 -9.508 -16.75 1 98.62 292 ASP B N 1
ATOM 4642 C CA . ASP B 1 292 ? 7.391 -9.25 -15.898 1 98.62 292 ASP B CA 1
ATOM 4643 C C . ASP B 1 292 ? 7.398 -10.156 -14.672 1 98.62 292 ASP B C 1
ATOM 4645 O O . ASP B 1 292 ? 8 -11.234 -14.695 1 98.62 292 ASP B O 1
ATOM 4649 N N . GLN B 1 293 ? 6.773 -9.648 -13.641 1 98.31 293 GLN B N 1
ATOM 4650 C CA . GLN B 1 293 ? 6.766 -10.43 -12.414 1 98.31 293 GLN B CA 1
ATOM 4651 C C . GLN B 1 293 ? 5.34 -10.727 -11.953 1 98.31 293 GLN B C 1
ATOM 4653 O O . GLN B 1 293 ? 4.488 -9.836 -11.953 1 98.31 293 GLN B O 1
ATOM 4658 N N . VAL B 1 294 ? 5.094 -11.984 -11.641 1 98.75 294 VAL B N 1
ATOM 4659 C CA . VAL B 1 294 ? 3.857 -12.336 -10.953 1 98.75 294 VAL B CA 1
ATOM 4660 C C . VAL B 1 294 ? 4.043 -12.203 -9.445 1 98.75 294 VAL B C 1
ATOM 4662 O O . VAL B 1 294 ? 4.973 -12.781 -8.875 1 98.75 294 VAL B O 1
ATOM 4665 N N . LEU B 1 295 ? 3.18 -11.391 -8.82 1 98.75 295 LEU B N 1
ATOM 4666 C CA . LEU B 1 295 ? 3.318 -11.164 -7.391 1 98.75 295 LEU B CA 1
ATOM 4667 C C . LEU B 1 295 ? 2.281 -11.969 -6.613 1 98.75 295 LEU B C 1
ATOM 4669 O O . LEU B 1 295 ? 2.18 -11.844 -5.391 1 98.75 295 LEU B O 1
ATOM 4673 N N . GLY B 1 296 ? 1.434 -12.719 -7.289 1 98.69 296 GLY B N 1
ATOM 4674 C CA . GLY B 1 296 ? 0.512 -13.578 -6.562 1 98.69 296 GLY B CA 1
ATOM 4675 C C . GLY B 1 296 ? -0.92 -13.461 -7.051 1 98.69 296 GLY B C 1
ATOM 4676 O O . GLY B 1 296 ? -1.161 -13.125 -8.211 1 98.69 296 GLY B O 1
ATOM 4677 N N . TRP B 1 297 ? -1.805 -13.852 -6.117 1 98.81 297 TRP B N 1
ATOM 4678 C CA . TRP B 1 297 ? -3.225 -14.023 -6.406 1 98.81 297 TRP B CA 1
ATOM 4679 C C . TRP B 1 297 ? -4.086 -13.375 -5.324 1 98.81 297 TRP B C 1
ATOM 4681 O O . TRP B 1 297 ? -3.902 -13.648 -4.137 1 98.81 297 TRP B O 1
ATOM 4691 N N . PHE B 1 298 ? -4.945 -12.531 -5.773 1 98.94 298 PHE B N 1
ATOM 4692 C CA . PHE B 1 298 ? -5.855 -11.859 -4.852 1 98.94 298 PHE B CA 1
ATOM 4693 C C . PHE B 1 298 ? -7.227 -12.523 -4.867 1 98.94 298 PHE B C 1
ATOM 4695 O O . PHE B 1 298 ? -7.98 -12.383 -5.832 1 98.94 298 PHE B O 1
ATOM 4702 N N . TYR B 1 299 ? -7.566 -13.227 -3.779 1 98.81 299 TYR B N 1
ATOM 4703 C CA . TYR B 1 299 ? -8.844 -13.922 -3.641 1 98.81 299 TYR B CA 1
ATOM 4704 C C . TYR B 1 299 ? -9.922 -12.977 -3.111 1 98.81 299 TYR B C 1
ATOM 4706 O O . TYR B 1 299 ? -9.68 -12.219 -2.172 1 98.81 299 TYR B O 1
ATOM 4714 N N . VAL B 1 300 ? -11.07 -13.031 -3.756 1 98.81 300 VAL B N 1
ATOM 4715 C CA . VAL B 1 300 ? -12.188 -12.188 -3.35 1 98.81 300 VAL B CA 1
ATOM 4716 C C . VAL B 1 300 ? -13.445 -13.047 -3.172 1 98.81 300 VAL B C 1
ATOM 4718 O O . VAL B 1 300 ? -13.734 -13.914 -4 1 98.81 300 VAL B O 1
ATOM 4721 N N . GLY B 1 301 ? -14.133 -12.828 -2.105 1 98.56 301 GLY B N 1
ATOM 4722 C CA . GLY B 1 301 ? -15.391 -13.516 -1.845 1 98.56 301 GLY B CA 1
ATOM 4723 C C . GLY B 1 301 ? -16.203 -12.875 -0.736 1 98.56 301 GLY B C 1
ATOM 4724 O O . GLY B 1 301 ? -16 -11.703 -0.414 1 98.56 301 GLY B O 1
ATOM 4725 N N . CYS B 1 302 ? -17.219 -13.648 -0.289 1 97.88 302 CYS B N 1
ATOM 4726 C CA . CYS B 1 302 ? -18.062 -13.258 0.835 1 97.88 302 CYS B CA 1
ATOM 4727 C C . CYS B 1 302 ? -17.828 -14.164 2.037 1 97.88 302 CYS B C 1
ATOM 4729 O O . CYS B 1 302 ? -17.469 -15.328 1.877 1 97.88 302 CYS B O 1
ATOM 4731 N N . SER B 1 303 ? -17.906 -13.547 3.139 1 96.38 303 SER B N 1
ATOM 4732 C CA . SER B 1 303 ? -17.766 -14.32 4.367 1 96.38 303 SER B CA 1
ATOM 4733 C C . SER B 1 303 ? -18.797 -13.891 5.406 1 96.38 303 SER B C 1
ATOM 4735 O O . SER B 1 303 ? -19.078 -12.703 5.551 1 96.38 303 SER B O 1
ATOM 4737 N N . SER B 1 304 ? -19.312 -14.852 6.133 1 90 304 SER B N 1
ATOM 4738 C CA . SER B 1 304 ? -20.219 -14.586 7.242 1 90 304 SER B CA 1
ATOM 4739 C C . SER B 1 304 ? -19.453 -14.461 8.562 1 90 304 SER B C 1
ATOM 4741 O O . SER B 1 304 ? -20.062 -14.258 9.617 1 90 304 SER B O 1
ATOM 4743 N N . ARG B 1 305 ? -18.188 -14.578 8.445 1 86.31 305 ARG B N 1
ATOM 4744 C CA . ARG B 1 305 ? -17.359 -14.625 9.648 1 86.31 305 ARG B CA 1
ATOM 4745 C C . ARG B 1 305 ? -16.328 -13.5 9.656 1 86.31 305 ARG B C 1
ATOM 4747 O O . ARG B 1 305 ? -15.219 -13.664 10.141 1 86.31 305 ARG B O 1
ATOM 4754 N N . MET B 1 306 ? -16.703 -12.391 9.133 1 84.06 306 MET B N 1
ATOM 4755 C CA . MET B 1 306 ? -15.734 -11.289 9.047 1 84.06 306 MET B CA 1
ATOM 4756 C C . MET B 1 306 ? -15.32 -10.82 10.438 1 84.06 306 MET B C 1
ATOM 4758 O O . MET B 1 306 ? -14.164 -10.477 10.656 1 84.06 306 MET B O 1
ATOM 4762 N N . ASP B 1 307 ? -16.203 -10.922 11.359 1 76.44 307 ASP B N 1
ATOM 4763 C CA . ASP B 1 307 ? -15.984 -10.398 12.703 1 76.44 307 ASP B CA 1
ATOM 4764 C C . ASP B 1 307 ? -15.047 -11.297 13.508 1 76.44 307 ASP B C 1
ATOM 4766 O O . ASP B 1 307 ? -14.523 -10.891 14.547 1 76.44 307 ASP B O 1
ATOM 4770 N N . PHE B 1 308 ? -14.75 -12.484 12.984 1 78.31 308 PHE B N 1
ATOM 4771 C CA . PHE B 1 308 ? -13.883 -13.43 13.672 1 78.31 308 PHE B CA 1
ATOM 4772 C C . PHE B 1 308 ? -12.414 -13.094 13.43 1 78.31 308 PHE B C 1
ATOM 4774 O O . PHE B 1 308 ? -11.539 -13.547 14.172 1 78.31 308 PHE B O 1
ATOM 4781 N N . TYR B 1 309 ? -12.211 -12.383 12.398 1 77.44 309 TYR B N 1
ATOM 4782 C CA . TYR B 1 309 ? -10.828 -12.055 12.07 1 77.44 309 TYR B CA 1
ATOM 4783 C C . TYR B 1 309 ? -10.367 -10.82 12.828 1 77.44 309 TYR B C 1
ATOM 4785 O O . TYR B 1 309 ? -10.75 -9.695 12.492 1 77.44 309 TYR B O 1
ATOM 4793 N N . LYS B 1 310 ? -9.695 -11.227 14.039 1 79.81 310 LYS B N 1
ATOM 4794 C CA . LYS B 1 310 ? -9.109 -10.148 14.82 1 79.81 310 LYS B CA 1
ATOM 4795 C C . LYS B 1 310 ? -7.633 -9.961 14.484 1 79.81 310 LYS B C 1
ATOM 4797 O O . LYS B 1 310 ? -6.871 -10.93 14.453 1 79.81 310 LYS B O 1
ATOM 4802 N N . GLY B 1 311 ? -7.285 -8.883 13.898 1 84.56 311 GLY B N 1
ATOM 4803 C CA . GLY B 1 311 ? -5.883 -8.609 13.625 1 84.56 311 GLY B CA 1
ATOM 4804 C C . GLY B 1 311 ? -5.078 -8.32 14.883 1 84.56 311 GLY B C 1
ATOM 4805 O O . GLY B 1 311 ? -5.605 -7.77 15.852 1 84.56 311 GLY B O 1
ATOM 4806 N N . ARG B 1 312 ? -3.852 -8.945 14.844 1 90 312 ARG B N 1
ATOM 4807 C CA . ARG B 1 312 ? -2.92 -8.648 15.93 1 90 312 ARG B CA 1
ATOM 4808 C C . ARG B 1 312 ? -1.647 -8 15.398 1 90 312 ARG B C 1
ATOM 4810 O O . ARG B 1 312 ? -1.112 -8.422 14.367 1 90 312 ARG B O 1
ATOM 4817 N N . ARG B 1 313 ? -1.285 -6.949 16.062 1 95.88 313 ARG B N 1
ATOM 4818 C CA . ARG B 1 313 ? -0.022 -6.273 15.797 1 95.88 313 ARG B CA 1
ATOM 4819 C C . ARG B 1 313 ? 0.726 -5.969 17.094 1 95.88 313 ARG B C 1
ATOM 4821 O O . ARG B 1 313 ? 0.108 -5.672 18.109 1 95.88 313 ARG B O 1
ATOM 4828 N N . GLY B 1 314 ? 2.121 -6.137 16.984 1 96.19 314 GLY B N 1
ATOM 4829 C CA . GLY B 1 314 ? 2.898 -5.559 18.078 1 96.19 314 GLY B CA 1
ATOM 4830 C C . GLY B 1 314 ? 2.775 -4.051 18.156 1 96.19 314 GLY B C 1
ATOM 4831 O O . GLY B 1 314 ? 2.369 -3.4 17.188 1 96.19 314 GLY B O 1
ATOM 4832 N N . PRO B 1 315 ? 3.139 -3.477 19.312 1 97.81 315 PRO B N 1
ATOM 4833 C CA . PRO B 1 315 ? 3.057 -2.02 19.453 1 97.81 315 PRO B CA 1
ATOM 4834 C C . PRO B 1 315 ? 3.896 -1.279 18.406 1 97.81 315 PRO B C 1
ATOM 4836 O O . PRO B 1 315 ? 5.043 -1.658 18.156 1 97.81 315 PRO B O 1
ATOM 4839 N N . ILE B 1 316 ? 3.355 -0.246 17.844 1 98.25 316 ILE B N 1
ATOM 4840 C CA . ILE B 1 316 ? 4.055 0.536 16.828 1 98.25 316 ILE B CA 1
ATOM 4841 C C . ILE B 1 316 ? 5.27 1.219 17.453 1 98.25 316 ILE B C 1
ATOM 4843 O O . ILE B 1 316 ? 6.289 1.418 16.781 1 98.25 316 ILE B O 1
ATOM 4847 N N . ALA B 1 317 ? 5.277 1.467 18.719 1 97.69 317 ALA B N 1
ATOM 4848 C CA . ALA B 1 317 ? 6.379 2.119 19.422 1 97.69 317 ALA B CA 1
ATOM 4849 C C . ALA B 1 317 ? 7.656 1.295 19.312 1 97.69 317 ALA B C 1
ATOM 4851 O O . ALA B 1 317 ? 8.758 1.848 19.297 1 97.69 317 ALA B O 1
ATOM 4852 N N . ASP B 1 318 ? 7.527 -0.01 19.172 1 97.62 318 ASP B N 1
ATOM 4853 C CA . ASP B 1 318 ? 8.68 -0.899 19.078 1 97.62 318 ASP B CA 1
ATOM 4854 C C . ASP B 1 318 ? 9.281 -0.859 17.672 1 97.62 318 ASP B C 1
ATOM 4856 O O . ASP B 1 318 ? 10.367 -1.396 17.453 1 97.62 318 ASP B O 1
ATOM 4860 N N . LYS B 1 319 ? 8.602 -0.208 16.781 1 98.56 319 LYS B N 1
ATOM 4861 C CA . LYS B 1 319 ? 9 -0.235 15.375 1 98.56 319 LYS B CA 1
ATOM 4862 C C . LYS B 1 319 ? 9.352 1.163 14.875 1 98.56 319 LYS B C 1
ATOM 4864 O O . LYS B 1 319 ? 9.562 1.366 13.68 1 98.56 319 LYS B O 1
ATOM 4869 N N . VAL B 1 320 ? 9.344 2.102 15.812 1 98.75 320 VAL B N 1
ATOM 4870 C CA . VAL B 1 320 ? 9.586 3.49 15.445 1 98.75 320 VAL B CA 1
ATOM 4871 C C . VAL B 1 320 ? 10.688 4.078 16.328 1 98.75 320 VAL B C 1
ATOM 4873 O O . VAL B 1 320 ? 10.688 3.867 17.547 1 98.75 320 VAL B O 1
ATOM 4876 N N . THR B 1 321 ? 11.625 4.746 15.734 1 98.56 321 THR B N 1
ATOM 4877 C CA . THR B 1 321 ? 12.594 5.57 16.438 1 98.56 321 THR B CA 1
ATOM 4878 C C . THR B 1 321 ? 12.383 7.047 16.125 1 98.56 321 THR B C 1
ATOM 4880 O O . THR B 1 321 ? 12.391 7.441 14.953 1 98.56 321 THR B O 1
ATOM 4883 N N . TRP B 1 322 ? 12.234 7.848 17.156 1 98.25 322 TRP B N 1
ATOM 4884 C CA . TRP B 1 322 ? 12.078 9.289 17 1 98.25 322 TRP B CA 1
ATOM 4885 C C . TRP B 1 322 ? 13.406 10.016 17.234 1 98.25 322 TRP B C 1
ATOM 4887 O O . TRP B 1 322 ? 14.055 9.812 18.266 1 98.25 322 TRP B O 1
ATOM 4897 N N . LEU B 1 323 ? 13.789 10.727 16.266 1 97 323 LEU B N 1
ATOM 4898 C CA . LEU B 1 323 ? 14.891 11.664 16.453 1 97 323 LEU B CA 1
ATOM 4899 C C . LEU B 1 323 ? 14.375 13.094 16.547 1 97 323 LEU B C 1
ATOM 4901 O O . LEU B 1 323 ? 14.016 13.703 15.539 1 97 323 LEU B O 1
ATOM 4905 N N . GLU B 1 324 ? 14.25 13.555 17.781 1 89.19 324 GLU B N 1
ATOM 4906 C CA . GLU B 1 324 ? 13.703 14.875 18.047 1 89.19 324 GLU B CA 1
ATOM 4907 C C . GLU B 1 324 ? 14.633 15.695 18.938 1 89.19 324 GLU B C 1
ATOM 4909 O O . GLU B 1 324 ? 15.484 15.133 19.641 1 89.19 324 GLU B O 1
ATOM 4914 N N . SER 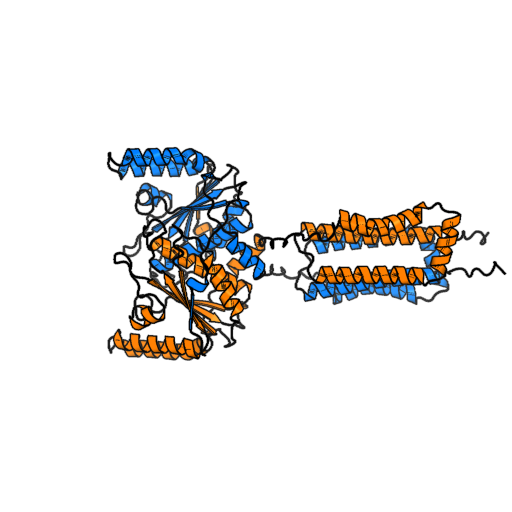B 1 325 ? 14.695 16.984 18.625 1 79.88 325 SER B N 1
ATOM 4915 C CA . SER B 1 325 ? 15.531 17.859 19.453 1 79.88 325 SER B CA 1
ATOM 4916 C C . SER B 1 325 ? 15.016 17.938 20.891 1 79.88 325 SER B C 1
ATOM 4918 O O . SER B 1 325 ? 13.805 17.891 21.109 1 79.88 325 SER B O 1
ATOM 4920 N N . GLU B 1 326 ? 15.898 17.641 21.891 1 62.97 326 GLU B N 1
ATOM 4921 C CA . GLU B 1 326 ? 15.578 17.859 23.312 1 62.97 326 GLU B CA 1
ATOM 4922 C C . GLU B 1 326 ? 15.07 19.281 23.547 1 62.97 326 GLU B C 1
ATOM 4924 O O . GLU B 1 326 ? 15.5 20.219 22.875 1 62.97 326 GLU B O 1
#

Nearest PDB structures (foldseek):
  3ek3-assembly1_A-2  TM=7.561E-01  e=3.752E-09  Bacteroides fragilis NCTC 9343
  2isj-assembly1_A  TM=6.527E-01  e=2.652E-10  Sinorhizobium meliloti
  4xoo-assembly1_B  TM=7.060E-01  e=1.258E-08  Mycobacterium tuberculosis H37Rv
  5yak-assembly3_D  TM=6.363E-01  e=1.122E-07  Homo sapiens
  2ifa-assembly3_E  TM=6.763E-01  e=3.170E-06  Streptococcus mutans UA159

Secondary structure (DSSP, 8-state):
---------HHHHHHHHHHHHHHHHHHHHHHHHHHHHTT----HHHHHHHHHHHHHHHHHHHHHHH-HHHHHHHHHHHHHS-SHHHHHHHHHHHHHHHHHHHHS-----------PPPPHHHHHHHHHH--B--GGG--SPPPPHHHHHHHHHHHTTS--GGG---EEEEEEESHHHHHHHHHHHHHHHHHHS-TTTHHHHHHHHHHHHHHHTT-SEEEEEEE---B-TTSPBPPHHHHHHHHHHHHHHHHHHHHHTT-EEEEE-TTTTTGGGSHHHHHHTT---EETTEEPEEEEEEEEE--S-GGG-------GGGGEEEEE--/---------HHHHHHHHHHHHHHHHHHHHHHHHHHHHTT----HHHHHHHHHHHHHHHHHHHHHHH-HHHHHHHHHHHHHS-SHHHHHHHHHHHHHHHHHHHHS-----------PPPPHHHHHHHHHH--B--GGG--SPPPPHHHHHHHHHHHTTS--GGG---EEEEEEESHHHHHHHHHHHHHHHHHHS-TTTHHHHHHHHHHHHHHHTT-SEEEEEEE---B-TTSPBPPHHHHHHHHHHHHHHHHHHHHHTT-EEEEE-TTTTTGGGSHHHHHHTT---EETTEEPEEEEEEEEE--S-GGG-------GGGGEEEEE--

InterPro domains:
  IPR000415 Nitroreductase-like [G3DSA:3.40.109.10] (124-302)
  IPR000415 Nitroreductase-like [SSF55469] (122-323)
  IPR026021 Putative NAD(P)H nitroreductase YdjA-like [cd02135] (126-302)
  IPR029479 Nitroreductase [PF00881] (127-301)
  IPR052530 NAD(P)H nitroreductase [PTHR43821] (122-323)

Organism: Prymnesium parvum (NCBI:txid97485)

Sequence (652 aa):
MLRHLAAFTVESQLIAASLSAAILCLGWWAYCRCSRENGKHASASVQRSHEAAVVSLTLFLVSCAYSTTVRNAIAAWAGQLAVVPAVLVLGAAALLPLSFESIFPSAAASGPVAPLLPSAAATARLIRSRRSVFPKDYNGASVPRAAIERALEAANWAPTHGKTEAWRFTVFAGGQRIAQLEEAKLRALHEQLPPDQLPAALEKMERKRKDVAKVSHIIAIVVKRVRNAKGSLMPAWEETCSVACAVQNMHLSLTAEGFACYWSSGGVGGWAEAEAIRSLVGADGAVEGERDQVLGWFYVGCSSRMDFYKGRRGPIADKVTWLESEMLRHLAAFTVESQLIAASLSAAILCLGWWAYCRCSRENGKHASASVQRSHEAAVVSLTLFLVSCAYSTTVRNAIAAWAGQLAVVPAVLVLGAAALLPLSFESIFPSAAASGPVAPLLPSAAATARLIRSRRSVFPKDYNGASVPRAAIERALEAANWAPTHGKTEAWRFTVFAGGQRIAQLEEAKLRALHEQLPPDQLPAALEKMERKRKDVAKVSHIIAIVVKRVRNAKGSLMPAWEETCSVACAVQNMHLSLTAEGFACYWSSGGVGGWAEAEAIRSLVGADGAVEGERDQVLGWFYVGCSSRMDFYKGRRGPIADKVTWLESE